Protein AF-G4V6I2-F1 (afdb_monomer)

Radius of gyration: 26.6 Å; Cα contacts (8 Å, |Δi|>4): 440; chains: 1; bounding box: 71×76×93 Å

Secondary structure (DSSP, 8-state):
--HHHHHHHHHHHHHHHHTS--HHHHHHHHHHHHHHHHHHHHHHHTTT--HHHHHTHHHHHHHHHHHH-GGGGTT-HHHHHHHHHHHHHHHHHHHHHHHHHHHHHHHHHHHT-HHHHHHGGGGG---------------SPPP-PPP--S--HHHHHHHHH---TTS-------HHHHHHHT-TT--THHHHHHHHHHHHHHHTT-HHHHHHHHHTTT--HHHHHHHHHHHHHHHHHHHHHH-TTSHHHHHHHHHHHHHHHHTT-GGG--HHHHHHHHTTB-TTS-BB-S---SS--------B--SSSS---B-B-TTSBBHHHHHHHHHHHHHHHHHHHS--SEETTEEGGG--HHHHHHHHHHHTS------------TTHHHHHHHHHHHHHHHHT------S-----------S-SS--SS-HHHHHHHHHHHHHHHHHHHHHHHHHHHHHHHHHSSSSS---

Structure (mmCIF, N/CA/C/O backbone):
data_AF-G4V6I2-F1
#
_entry.id   AF-G4V6I2-F1
#
loop_
_atom_site.group_PDB
_atom_site.id
_atom_site.type_symbol
_atom_site.label_atom_id
_atom_site.label_alt_id
_atom_site.label_comp_id
_atom_site.label_asym_id
_atom_site.label_entity_id
_atom_site.label_seq_id
_atom_site.pdbx_PDB_ins_code
_atom_site.Cartn_x
_atom_site.Cartn_y
_atom_site.Cartn_z
_atom_site.occupancy
_atom_site.B_iso_or_equiv
_atom_site.auth_seq_id
_atom_site.auth_comp_id
_atom_site.auth_asym_id
_atom_site.auth_atom_id
_atom_site.pdbx_PDB_model_num
ATOM 1 N N . MET A 1 1 ? -47.797 -25.023 28.982 1.00 47.28 1 MET A N 1
ATOM 2 C CA . MET A 1 1 ? -46.951 -23.937 28.440 1.00 47.28 1 MET A CA 1
ATOM 3 C C . MET A 1 1 ? -47.296 -23.767 26.975 1.00 47.28 1 MET A C 1
ATOM 5 O O . MET A 1 1 ? -47.239 -24.741 26.237 1.00 47.28 1 MET A O 1
ATOM 9 N N . ASP A 1 2 ? -47.749 -22.578 26.594 1.00 65.19 2 ASP A N 1
ATOM 10 C CA . ASP A 1 2 ? -48.253 -22.281 25.252 1.00 65.19 2 ASP A CA 1
ATOM 11 C C . ASP A 1 2 ? -47.124 -22.344 24.197 1.00 65.19 2 ASP A C 1
ATOM 13 O O . ASP A 1 2 ? -45.999 -21.904 24.453 1.00 65.19 2 ASP A O 1
ATOM 17 N N . LYS A 1 3 ? -47.409 -22.882 23.002 1.00 61.28 3 LYS A N 1
ATOM 18 C CA . LYS A 1 3 ? -46.460 -22.950 21.867 1.00 61.28 3 LYS A CA 1
ATOM 19 C C . LYS A 1 3 ? -45.924 -21.561 21.500 1.00 61.28 3 LYS A C 1
ATOM 21 O O . LYS A 1 3 ? -44.802 -21.443 21.006 1.00 61.28 3 LYS A O 1
ATOM 26 N N . THR A 1 4 ? -46.697 -20.517 21.782 1.00 64.81 4 THR A N 1
ATOM 27 C CA . THR A 1 4 ? -46.312 -19.112 21.609 1.00 64.81 4 THR A CA 1
ATOM 28 C C . THR A 1 4 ? -45.153 -18.713 22.523 1.00 64.81 4 THR A C 1
ATOM 30 O O . THR A 1 4 ? -44.224 -18.042 22.078 1.00 64.81 4 THR A O 1
ATOM 33 N N . VAL A 1 5 ? -45.142 -19.202 23.767 1.00 67.06 5 VAL A N 1
ATOM 34 C CA . VAL A 1 5 ? -44.067 -18.947 24.741 1.00 67.06 5 VAL A CA 1
ATOM 35 C C . VAL A 1 5 ? -42.781 -19.652 24.315 1.00 67.06 5 VAL A C 1
ATOM 37 O O . VAL A 1 5 ? -41.713 -19.055 24.388 1.00 67.06 5 VAL A O 1
ATOM 40 N N . TRP A 1 6 ? -42.866 -20.877 23.783 1.00 59.94 6 TRP A N 1
ATOM 41 C CA . TRP A 1 6 ? -41.685 -21.584 23.267 1.00 59.94 6 TRP A CA 1
ATOM 42 C C . TRP A 1 6 ? -41.092 -20.893 22.036 1.00 59.94 6 TRP A C 1
ATOM 44 O O . TRP A 1 6 ? -39.877 -20.759 21.945 1.00 59.94 6 TRP A O 1
ATOM 54 N N . LYS A 1 7 ? -41.931 -20.379 21.125 1.00 55.59 7 LYS A N 1
ATOM 55 C CA . LYS A 1 7 ? -41.461 -19.558 19.998 1.00 55.59 7 LYS A CA 1
ATOM 56 C C . LYS A 1 7 ? -40.782 -18.277 20.475 1.00 55.59 7 LYS A C 1
ATOM 58 O O . LYS A 1 7 ? -39.698 -17.992 19.989 1.00 55.59 7 LYS A O 1
ATOM 63 N N . LEU A 1 8 ? -41.370 -17.563 21.438 1.00 58.00 8 LEU A N 1
ATOM 64 C CA . LEU A 1 8 ? -40.793 -16.342 22.015 1.00 58.00 8 LEU A CA 1
ATOM 65 C C . LEU A 1 8 ? -39.452 -16.605 22.702 1.00 58.00 8 LEU A C 1
ATOM 67 O O . LEU A 1 8 ? -38.486 -15.902 22.425 1.00 58.00 8 LEU A O 1
ATOM 71 N N . ILE A 1 9 ? -39.367 -17.647 23.533 1.00 59.38 9 ILE A N 1
ATOM 72 C CA . ILE A 1 9 ? -38.132 -18.056 24.214 1.00 59.38 9 ILE A CA 1
ATOM 73 C C . ILE A 1 9 ? -37.081 -18.504 23.196 1.00 59.38 9 ILE A C 1
ATOM 75 O O . ILE A 1 9 ? -35.919 -18.143 23.339 1.00 59.38 9 ILE A O 1
ATOM 79 N N . PHE A 1 10 ? -37.458 -19.240 22.150 1.00 57.34 10 PHE A N 1
ATOM 80 C CA . PHE A 1 10 ? -36.529 -19.671 21.104 1.00 57.34 10 PHE A CA 1
ATOM 81 C C . PHE A 1 10 ? -36.036 -18.487 20.263 1.00 57.34 10 PHE A C 1
ATOM 83 O O . PHE A 1 10 ? -34.846 -18.392 19.979 1.00 57.34 10 PHE A O 1
ATOM 90 N N . THR A 1 11 ? -36.910 -17.530 19.931 1.00 53.38 11 THR A N 1
ATOM 91 C CA . THR A 1 11 ? -36.499 -16.289 19.262 1.00 53.38 11 THR A CA 1
ATOM 92 C C . THR A 1 11 ? -35.626 -15.420 20.157 1.00 53.38 11 THR A C 1
ATOM 94 O O . THR A 1 11 ? -34.621 -14.918 19.672 1.00 53.38 11 THR A O 1
ATOM 97 N N . LEU A 1 12 ? -35.939 -15.287 21.453 1.00 49.88 12 LEU A N 1
ATOM 98 C CA . LEU A 1 12 ? -35.106 -14.523 22.383 1.00 49.88 12 LEU A CA 1
ATOM 99 C C . LEU A 1 12 ? -33.745 -15.189 22.574 1.00 49.88 12 LEU A C 1
ATOM 101 O O . LEU A 1 12 ? -32.749 -14.489 22.508 1.00 49.88 12 LEU A O 1
ATOM 105 N N . ASN A 1 13 ? -33.688 -16.515 22.743 1.00 46.53 13 ASN A N 1
ATOM 106 C CA . ASN A 1 13 ? -32.427 -17.244 22.907 1.00 46.53 13 ASN A CA 1
ATOM 107 C C . ASN A 1 13 ? -31.577 -17.233 21.635 1.00 46.53 13 ASN A C 1
ATOM 109 O O . ASN A 1 13 ? -30.364 -17.118 21.729 1.00 46.53 13 ASN A O 1
ATOM 113 N N . ILE A 1 14 ? -32.177 -17.290 20.442 1.00 50.44 14 ILE A N 1
ATOM 114 C CA . ILE A 1 14 ? -31.421 -17.105 19.195 1.00 50.44 14 ILE A CA 1
ATOM 115 C C . ILE A 1 14 ? -30.937 -15.659 19.062 1.00 50.44 14 ILE A C 1
ATOM 117 O O . ILE A 1 14 ? -29.812 -15.441 18.629 1.00 50.44 14 ILE A O 1
ATOM 121 N N . VAL A 1 15 ? -31.738 -14.664 19.447 1.00 47.25 15 VAL A N 1
ATOM 122 C CA . VAL A 1 15 ? -31.321 -13.254 19.396 1.00 47.25 15 VAL A CA 1
ATOM 123 C C . VAL A 1 15 ? -30.225 -12.958 20.428 1.00 47.25 15 VAL A C 1
ATOM 125 O O . VAL A 1 15 ? -29.277 -12.249 20.102 1.00 47.25 15 VAL A O 1
ATOM 128 N N . THR A 1 16 ? -30.269 -13.548 21.626 1.00 43.69 16 THR A N 1
ATOM 129 C CA . THR A 1 16 ? -29.222 -13.377 22.648 1.00 43.69 16 THR A CA 1
ATOM 130 C C . THR A 1 16 ? -27.967 -14.203 22.363 1.00 43.69 16 THR A C 1
ATOM 132 O O . THR A 1 16 ? -26.875 -13.689 22.589 1.00 43.69 16 THR A O 1
ATOM 135 N N . LEU A 1 17 ? -28.065 -15.411 21.786 1.00 44.81 17 LEU A N 1
ATOM 136 C CA . LEU A 1 17 ? -26.883 -16.150 21.301 1.00 44.81 17 LEU A CA 1
ATOM 137 C C . LEU A 1 17 ? -26.216 -15.474 20.094 1.00 44.81 17 LEU A C 1
ATOM 139 O O . LEU A 1 17 ? -25.018 -15.643 19.888 1.00 44.81 17 LEU A O 1
ATOM 143 N N . VAL A 1 18 ? -26.960 -14.696 19.303 1.00 48.75 18 VAL A N 1
ATOM 144 C CA . VAL A 1 18 ? -26.415 -13.937 18.162 1.00 48.75 18 VAL A CA 1
ATOM 145 C C . VAL A 1 18 ? -25.938 -12.533 18.568 1.00 48.75 18 VAL A C 1
ATOM 147 O O . VAL A 1 18 ? -25.222 -11.889 17.809 1.00 48.75 18 VAL A O 1
ATOM 150 N N . SER A 1 19 ? -26.219 -12.091 19.797 1.00 48.19 19 SER A N 1
ATOM 151 C CA . SER A 1 19 ? -25.620 -10.888 20.396 1.00 48.19 19 SER A CA 1
ATOM 152 C C . SER A 1 19 ? -24.171 -11.107 20.870 1.00 48.19 19 SER A C 1
ATOM 154 O O . SER A 1 19 ? -23.601 -10.239 21.533 1.00 48.19 19 SER A O 1
ATOM 156 N N . GLY A 1 20 ? -23.570 -12.262 20.562 1.00 49.88 20 GLY A N 1
ATOM 157 C CA . GLY A 1 20 ? -22.159 -12.523 20.815 1.00 49.88 20 GLY A CA 1
ATOM 158 C C . GLY A 1 20 ? -21.282 -11.525 20.062 1.00 49.88 20 GLY A C 1
ATOM 159 O O . GLY A 1 20 ? -21.366 -11.413 18.841 1.00 49.88 20 GLY A O 1
ATOM 160 N N . TYR A 1 21 ? -20.452 -10.801 20.813 1.00 54.12 21 TYR A N 1
ATOM 161 C CA . TYR A 1 21 ? -19.396 -9.926 20.312 1.00 54.12 21 TYR A CA 1
ATOM 162 C C . TYR A 1 21 ? -18.629 -10.604 19.165 1.00 54.12 21 TYR A C 1
ATOM 164 O O . TYR A 1 21 ? -18.018 -11.657 19.357 1.00 54.12 21 TYR A O 1
ATOM 172 N N . ASN A 1 22 ? -18.688 -10.018 17.967 1.00 67.62 22 ASN A N 1
ATOM 173 C CA . ASN A 1 22 ? -17.927 -10.484 16.818 1.00 67.62 22 ASN A CA 1
ATOM 174 C C . ASN A 1 22 ? -16.799 -9.475 16.543 1.00 67.62 22 ASN A C 1
ATOM 176 O O . ASN A 1 22 ? -17.080 -8.365 16.091 1.00 67.62 22 ASN A O 1
ATOM 180 N N . PRO A 1 23 ? -15.521 -9.830 16.756 1.00 74.38 23 PRO A N 1
ATOM 181 C CA . PRO A 1 23 ? -14.413 -8.900 16.535 1.00 74.38 23 PRO A CA 1
ATOM 182 C C . PRO A 1 23 ? -14.339 -8.395 15.083 1.00 74.38 23 PRO A C 1
ATOM 184 O O . PRO A 1 23 ? -13.823 -7.310 14.828 1.00 74.38 23 PRO A O 1
ATOM 187 N N . MET A 1 24 ? -14.883 -9.139 14.110 1.00 78.12 24 MET A N 1
ATOM 188 C CA . MET A 1 24 ? -14.964 -8.672 12.723 1.00 78.12 24 MET A CA 1
ATOM 189 C C . MET A 1 24 ? -16.070 -7.636 12.504 1.00 78.12 24 MET A C 1
ATOM 191 O O . MET A 1 24 ? -15.892 -6.755 11.662 1.00 78.12 24 MET A O 1
ATOM 195 N N . SER A 1 25 ? -17.185 -7.693 13.245 1.00 78.19 25 SER A N 1
ATOM 196 C CA . SER A 1 25 ? -18.225 -6.660 13.129 1.00 78.19 25 SER A CA 1
ATOM 197 C C . SER A 1 25 ? -17.735 -5.326 13.684 1.00 78.19 25 SER A C 1
ATOM 199 O O . SER A 1 25 ? -17.934 -4.305 13.037 1.00 78.19 25 SER A O 1
ATOM 201 N N . GLU A 1 26 ? -17.010 -5.335 14.806 1.00 84.19 26 GLU A N 1
ATOM 202 C CA . GLU A 1 26 ? -16.402 -4.122 15.374 1.00 84.19 26 GLU A CA 1
ATOM 203 C C . GLU A 1 26 ? -15.372 -3.496 14.421 1.00 84.19 26 GLU A C 1
ATOM 205 O O . GLU A 1 26 ? -15.360 -2.282 14.207 1.00 84.19 26 GLU A O 1
ATOM 210 N N . LYS A 1 27 ? -14.530 -4.322 13.786 1.00 87.44 27 LYS A N 1
ATOM 211 C CA . LYS A 1 27 ? -13.570 -3.848 12.779 1.00 87.44 27 LYS A CA 1
ATOM 212 C C . LYS A 1 27 ? -14.265 -3.226 11.567 1.00 87.44 27 LYS A C 1
ATOM 214 O O . LYS A 1 27 ? -13.814 -2.191 11.076 1.00 87.44 27 LYS A O 1
ATOM 219 N N . LEU A 1 28 ? -15.363 -3.822 11.096 1.00 90.25 28 LEU A N 1
ATOM 220 C CA . LEU A 1 28 ? -16.166 -3.266 10.005 1.00 90.25 28 LEU A CA 1
ATOM 221 C C . LEU A 1 28 ? -16.841 -1.947 10.415 1.00 90.25 28 LEU A C 1
ATOM 223 O O . LEU A 1 28 ? -16.832 -0.991 9.639 1.00 90.25 28 LEU A O 1
ATOM 227 N N . GLU A 1 29 ? -17.392 -1.870 11.626 1.00 90.44 29 GLU A N 1
ATOM 228 C CA . GLU A 1 29 ? -17.979 -0.645 12.182 1.00 90.44 29 GLU A CA 1
ATOM 229 C C . GLU A 1 29 ? -16.947 0.479 12.292 1.00 90.44 29 GLU A C 1
ATOM 231 O O . GLU A 1 29 ? -17.200 1.589 11.814 1.00 90.44 29 GLU A O 1
ATOM 236 N N . SER A 1 30 ? -15.763 0.178 12.830 1.00 93.75 30 SER A N 1
ATOM 237 C CA . SER A 1 30 ? -14.640 1.117 12.907 1.00 93.75 30 SER A CA 1
ATOM 238 C C . SER A 1 30 ? -14.226 1.604 11.523 1.00 93.75 30 SER A C 1
ATOM 240 O O . SER A 1 30 ? -14.105 2.808 11.309 1.00 93.75 30 SER A O 1
ATOM 242 N N . LEU A 1 31 ? -14.098 0.699 10.547 1.00 95.62 31 LEU A N 1
ATOM 243 C CA . LEU A 1 31 ? -13.769 1.061 9.168 1.00 95.62 31 LEU A CA 1
ATOM 244 C C . LEU A 1 31 ? -14.845 1.963 8.535 1.00 95.62 31 LEU A C 1
ATOM 246 O O . LEU A 1 31 ? -14.521 2.924 7.837 1.00 95.62 31 LEU A O 1
ATOM 250 N N . LEU A 1 32 ? -16.128 1.707 8.801 1.00 96.06 32 LEU A N 1
ATOM 251 C CA . LEU A 1 32 ? -17.242 2.526 8.310 1.00 96.06 32 LEU A CA 1
ATOM 252 C C . LEU A 1 32 ? -17.305 3.911 8.958 1.00 96.06 32 LEU A C 1
ATOM 254 O O . LEU A 1 32 ? -17.691 4.872 8.287 1.00 96.06 32 LEU A O 1
ATOM 258 N N . LEU A 1 33 ? -16.963 4.021 10.242 1.00 96.81 33 LEU A N 1
ATOM 259 C CA . LEU A 1 33 ? -16.827 5.302 10.938 1.00 96.81 33 LEU A CA 1
ATOM 260 C C . LEU A 1 33 ? -15.624 6.082 10.405 1.00 96.81 33 LEU A C 1
ATOM 262 O O . LEU A 1 33 ? -15.746 7.272 10.116 1.00 96.81 33 LEU A O 1
ATOM 266 N N . SER A 1 34 ? -14.491 5.411 10.212 1.00 97.81 34 SER A N 1
ATOM 267 C CA . SER A 1 34 ? -13.290 6.010 9.637 1.00 97.81 34 SER A CA 1
ATOM 268 C C . SER A 1 34 ? -13.508 6.510 8.213 1.00 97.81 34 SER A C 1
ATOM 270 O O . SER A 1 34 ? -13.092 7.625 7.901 1.00 97.81 34 SER A O 1
ATOM 272 N N . LEU A 1 35 ? -14.224 5.755 7.370 1.00 98.38 35 LEU A N 1
ATOM 273 C CA . LEU A 1 35 ? -14.614 6.205 6.031 1.00 98.38 35 LEU A CA 1
ATOM 274 C C . LEU A 1 35 ? -15.462 7.480 6.087 1.00 98.38 35 LEU A C 1
ATOM 276 O O . LEU A 1 35 ? -15.233 8.404 5.312 1.00 98.38 35 LEU A O 1
ATOM 280 N N . ASP A 1 36 ? -16.446 7.542 6.986 1.00 98.12 36 ASP A N 1
ATOM 281 C CA . ASP A 1 36 ? -17.326 8.708 7.078 1.00 98.12 36 ASP A CA 1
ATOM 282 C C . ASP A 1 36 ? -16.566 9.971 7.504 1.00 98.12 36 ASP A C 1
ATOM 284 O O . ASP A 1 36 ? -16.725 11.019 6.874 1.00 98.12 36 ASP A O 1
ATOM 288 N N . LYS A 1 37 ? -15.675 9.850 8.500 1.00 98.12 37 LYS A N 1
ATOM 289 C CA . LYS A 1 37 ? -14.784 10.942 8.921 1.00 98.12 37 LYS A CA 1
ATOM 290 C C . LYS A 1 37 ? -13.853 11.374 7.788 1.00 98.12 37 LYS A C 1
ATOM 292 O O . LYS A 1 37 ? -13.713 12.567 7.541 1.00 98.12 37 LYS A O 1
ATOM 297 N N . LEU A 1 38 ? -13.253 10.420 7.074 1.00 98.50 38 LEU A N 1
ATOM 298 C CA . LEU A 1 38 ? -12.360 10.685 5.943 1.00 98.50 38 LEU A CA 1
ATOM 299 C C . LEU A 1 38 ? -13.073 11.491 4.849 1.00 98.50 38 LEU A C 1
ATOM 301 O O . LEU A 1 38 ? -12.589 12.542 4.433 1.00 98.50 38 LEU A O 1
ATOM 305 N N . VAL A 1 39 ? -14.244 11.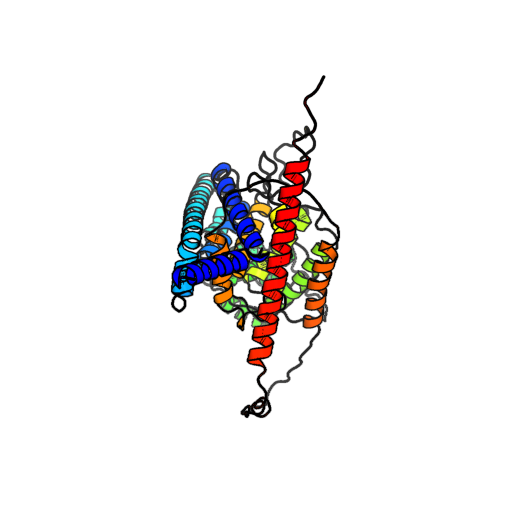026 4.402 1.00 98.56 39 VAL A N 1
ATOM 306 C CA . VAL A 1 39 ? -15.027 11.710 3.360 1.00 98.56 39 VAL A CA 1
ATOM 307 C C . VAL A 1 39 ? -15.480 13.088 3.841 1.00 98.56 39 VAL A C 1
ATOM 309 O O . VAL A 1 39 ? -15.404 14.049 3.078 1.00 98.56 39 VAL A O 1
ATOM 312 N N . TYR A 1 40 ? -15.898 13.209 5.104 1.00 98.00 40 TYR A N 1
ATOM 313 C CA . TYR A 1 40 ? -16.238 14.500 5.698 1.00 98.00 40 TYR A CA 1
ATOM 314 C C . TYR A 1 40 ? -15.050 15.472 5.679 1.00 98.00 40 TYR A C 1
ATOM 316 O O . TYR A 1 40 ? -15.214 16.618 5.261 1.00 98.00 40 TYR A O 1
ATOM 324 N N . TYR A 1 41 ? -13.850 15.017 6.049 1.00 98.00 41 TYR A N 1
ATOM 325 C CA . TYR A 1 41 ? -12.637 15.833 6.007 1.00 98.00 41 TYR A CA 1
ATOM 326 C C . TYR A 1 41 ? -12.348 16.347 4.594 1.00 98.00 41 TYR A C 1
ATOM 328 O O . TYR A 1 41 ? -12.179 17.550 4.384 1.00 98.00 41 TYR A O 1
ATOM 336 N N . TYR A 1 42 ? -12.375 15.451 3.602 1.00 98.12 42 TYR A N 1
ATOM 337 C CA . TYR A 1 42 ? -12.218 15.833 2.202 1.00 98.12 42 TYR A CA 1
ATOM 338 C C . TYR A 1 42 ? -13.238 16.887 1.774 1.00 98.12 42 TYR A C 1
ATOM 340 O O . TYR A 1 42 ? -12.853 17.838 1.105 1.00 98.12 42 TYR A O 1
ATOM 348 N N . GLU A 1 43 ? -14.513 16.764 2.159 1.00 97.62 43 GLU A N 1
ATOM 349 C CA . GLU A 1 43 ? -15.554 17.743 1.814 1.00 97.62 43 GLU A CA 1
ATOM 350 C C . GLU A 1 43 ? -15.276 19.147 2.361 1.00 97.62 43 GLU A C 1
ATOM 352 O O . GLU A 1 43 ? -15.576 20.123 1.665 1.00 97.62 43 GLU A O 1
ATOM 357 N N . GLN A 1 44 ? -14.708 19.251 3.567 1.00 96.19 44 GLN A N 1
ATOM 358 C CA . GLN A 1 44 ? -14.376 20.537 4.189 1.00 96.19 44 GLN A CA 1
ATOM 359 C C . GLN A 1 44 ? -13.092 21.150 3.615 1.00 96.19 44 GLN A C 1
ATOM 361 O O . GLN A 1 44 ? -13.016 22.367 3.458 1.00 96.19 44 GLN A O 1
ATOM 366 N N . HIS A 1 45 ? -12.119 20.315 3.240 1.00 95.75 45 HIS A N 1
ATOM 367 C CA . HIS A 1 45 ? -10.767 20.743 2.865 1.00 95.75 45 HIS A CA 1
ATOM 368 C C . HIS A 1 45 ? -10.434 20.522 1.379 1.00 95.75 45 HIS A C 1
ATOM 370 O O . HIS A 1 45 ? -9.266 20.526 0.999 1.00 95.75 45 HIS A O 1
ATOM 376 N N . VAL A 1 46 ? -11.438 20.354 0.501 1.00 94.75 46 VAL A N 1
ATOM 377 C CA . VAL A 1 46 ? -11.251 20.025 -0.935 1.00 94.75 46 VAL A CA 1
ATOM 378 C C . VAL A 1 46 ? -10.200 20.900 -1.631 1.00 94.75 46 VAL A C 1
ATOM 380 O O . VAL A 1 46 ? -9.464 20.407 -2.480 1.00 94.75 46 VAL A O 1
ATOM 383 N N . SER A 1 47 ? -10.165 22.201 -1.328 1.00 92.50 47 SER A N 1
ATOM 384 C CA . SER A 1 47 ? -9.260 23.164 -1.971 1.00 92.50 47 SER A CA 1
ATOM 385 C C . SER A 1 47 ? -7.822 23.131 -1.453 1.00 92.50 47 SER A C 1
ATOM 387 O O . SER A 1 47 ? -6.968 23.777 -2.053 1.00 92.50 47 SER A O 1
ATOM 389 N N . GLU A 1 48 ? -7.569 22.447 -0.338 1.00 92.38 48 GLU A N 1
ATOM 390 C CA . GLU A 1 48 ? -6.244 22.341 0.286 1.00 92.38 48 GLU A CA 1
ATOM 391 C C . GLU A 1 48 ? -5.454 21.147 -0.261 1.00 92.38 48 GLU A C 1
ATOM 393 O O . GLU A 1 48 ? -4.232 21.206 -0.342 1.00 92.38 48 GLU A O 1
ATOM 398 N N . PHE A 1 49 ? -6.137 20.096 -0.722 1.00 92.75 49 PHE A N 1
ATOM 399 C CA . PHE A 1 49 ? -5.479 18.919 -1.281 1.00 92.75 49 PHE A CA 1
ATOM 400 C C . PHE A 1 49 ? -4.816 19.199 -2.638 1.00 92.75 49 PHE A C 1
ATOM 402 O O . PHE A 1 49 ? -5.424 19.756 -3.559 1.00 92.75 49 PHE A O 1
ATOM 409 N N . ASN A 1 50 ? -3.578 18.722 -2.788 1.00 91.50 50 ASN A N 1
ATOM 410 C CA . ASN A 1 50 ? -2.908 18.606 -4.084 1.00 91.50 50 ASN A CA 1
ATOM 411 C C . ASN A 1 50 ? -3.402 17.366 -4.859 1.00 91.50 50 ASN A C 1
ATOM 413 O O . ASN A 1 50 ? -4.284 16.638 -4.403 1.00 91.50 50 ASN A O 1
ATOM 417 N N . PHE A 1 51 ? -2.855 17.130 -6.055 1.00 93.19 51 PHE A N 1
ATOM 418 C CA . PHE A 1 51 ? -3.230 15.978 -6.880 1.00 93.19 51 PHE A CA 1
ATOM 419 C C . PHE A 1 51 ? -3.063 14.648 -6.134 1.00 93.19 51 PHE A C 1
ATOM 421 O O . PHE A 1 51 ? -4.010 13.860 -6.073 1.00 93.19 51 PHE A O 1
ATOM 428 N N . ASP A 1 52 ? -1.891 14.435 -5.534 1.00 91.25 52 ASP A N 1
ATOM 429 C CA . ASP A 1 52 ? -1.547 13.206 -4.813 1.00 91.25 52 ASP A CA 1
ATOM 430 C C . ASP A 1 52 ? -2.517 12.966 -3.656 1.00 91.25 52 ASP A C 1
ATOM 432 O O . ASP A 1 52 ? -2.988 11.850 -3.453 1.00 91.25 52 ASP A O 1
ATOM 436 N N . GLY A 1 53 ? -2.920 14.044 -2.981 1.00 94.44 53 GLY A N 1
ATOM 437 C CA . GLY A 1 53 ? -3.925 14.059 -1.930 1.00 94.44 53 GLY A CA 1
ATOM 438 C C . GLY A 1 53 ? -5.329 13.624 -2.360 1.00 94.44 53 GLY A C 1
ATOM 439 O O . GLY A 1 53 ? -6.120 13.194 -1.524 1.00 94.44 53 GLY A O 1
ATOM 440 N N . ILE A 1 54 ? -5.651 13.704 -3.653 1.00 96.56 54 ILE A N 1
ATOM 441 C CA . ILE A 1 54 ? -6.950 13.305 -4.218 1.00 96.56 54 ILE A CA 1
ATOM 442 C C . ILE A 1 54 ? -6.901 11.912 -4.850 1.00 96.56 54 ILE A C 1
ATOM 444 O O . ILE A 1 54 ? -7.929 11.234 -4.897 1.00 96.56 54 ILE A O 1
ATOM 448 N N . PHE A 1 55 ? -5.740 11.476 -5.342 1.00 95.94 55 PHE A N 1
ATOM 449 C CA . PHE A 1 55 ? -5.608 10.258 -6.143 1.00 95.94 55 PHE A CA 1
ATOM 450 C C . PHE A 1 55 ? -6.174 9.002 -5.461 1.00 95.94 55 PHE A C 1
ATOM 452 O O . PHE A 1 55 ? -6.899 8.249 -6.102 1.00 95.94 55 PHE A O 1
ATOM 459 N N . GLY A 1 56 ? -5.954 8.812 -4.161 1.00 97.31 56 GLY A N 1
ATOM 460 C CA . GLY A 1 56 ? -6.424 7.662 -3.386 1.00 97.31 56 GLY A CA 1
ATOM 461 C C . GLY A 1 56 ? -7.945 7.555 -3.237 1.00 97.31 56 GLY A C 1
ATOM 462 O O . GLY A 1 56 ? -8.472 6.475 -2.959 1.00 97.31 56 GLY A O 1
ATOM 463 N N . LEU A 1 57 ? -8.690 8.628 -3.530 1.00 98.50 57 LEU A N 1
ATOM 464 C CA . LEU A 1 57 ? -10.148 8.557 -3.653 1.00 98.50 57 LEU A CA 1
ATOM 465 C C . LEU A 1 57 ? -10.597 7.743 -4.875 1.00 98.50 57 LEU A C 1
ATOM 467 O O . LEU A 1 57 ? -11.713 7.222 -4.871 1.00 98.50 57 LEU A O 1
ATOM 471 N N . ILE A 1 58 ? -9.757 7.612 -5.907 1.00 98.31 58 ILE A N 1
ATOM 472 C CA . ILE A 1 58 ? -10.045 6.830 -7.117 1.00 98.31 58 ILE A CA 1
ATOM 473 C C . ILE A 1 58 ? -10.106 5.319 -6.816 1.00 98.31 58 ILE A C 1
ATOM 475 O O . ILE A 1 58 ? -11.165 4.728 -7.057 1.00 98.31 58 ILE A O 1
ATOM 479 N N . PRO A 1 59 ? -9.068 4.676 -6.239 1.00 98.19 59 PRO A N 1
ATOM 480 C CA . PRO A 1 59 ? -9.148 3.278 -5.820 1.00 98.19 59 PRO A CA 1
ATOM 481 C C . PRO A 1 59 ? -10.164 3.049 -4.697 1.00 98.19 59 PRO A C 1
ATOM 483 O O . PRO A 1 59 ? -10.865 2.038 -4.734 1.00 98.19 59 PRO A O 1
ATOM 486 N N . LEU A 1 60 ? -10.325 3.980 -3.743 1.00 98.56 60 LEU A N 1
ATOM 487 C CA . LEU A 1 60 ? -11.380 3.877 -2.724 1.00 98.56 60 LEU A CA 1
ATOM 488 C C . LEU A 1 60 ? -12.765 3.798 -3.371 1.00 98.56 60 LEU A C 1
ATOM 490 O O . LEU A 1 60 ? -13.548 2.897 -3.070 1.00 98.56 60 LEU A O 1
ATOM 494 N N . LYS A 1 61 ? -13.067 4.719 -4.290 1.00 98.44 61 LYS A N 1
ATOM 495 C CA . LYS A 1 61 ? -14.328 4.720 -5.030 1.00 98.44 61 LYS A CA 1
ATOM 496 C C . LYS A 1 61 ? -14.518 3.407 -5.789 1.00 98.44 61 LYS A C 1
ATOM 498 O O . LYS A 1 61 ? -15.575 2.801 -5.642 1.00 98.44 61 LYS A O 1
ATOM 503 N N . GLY A 1 62 ? -13.519 2.955 -6.551 1.00 97.56 62 GLY A N 1
ATOM 504 C CA . GLY A 1 62 ? -13.610 1.696 -7.300 1.00 97.56 62 GLY A CA 1
ATOM 505 C C . GLY A 1 62 ? -13.842 0.486 -6.393 1.00 97.56 62 GLY A C 1
ATOM 506 O O . GLY A 1 62 ? -14.627 -0.402 -6.721 1.00 97.56 62 GLY A O 1
ATOM 507 N N . ALA A 1 63 ? -13.234 0.475 -5.204 1.00 96.81 63 ALA A N 1
ATOM 508 C CA . ALA A 1 63 ? -13.443 -0.574 -4.216 1.00 96.81 63 ALA A CA 1
ATOM 509 C C . ALA A 1 63 ? -14.889 -0.584 -3.715 1.00 96.81 63 ALA A C 1
ATOM 511 O O . ALA A 1 63 ? -15.534 -1.634 -3.732 1.00 96.81 63 ALA A O 1
ATOM 512 N N . LEU A 1 64 ? -15.418 0.583 -3.339 1.00 97.25 64 LEU A N 1
ATOM 513 C CA . LEU A 1 64 ? -16.806 0.730 -2.904 1.00 97.25 64 LEU A CA 1
ATOM 514 C C . LEU A 1 64 ? -17.803 0.375 -4.018 1.00 97.25 64 LEU A C 1
ATOM 516 O O . LEU A 1 64 ? -18.799 -0.299 -3.758 1.00 97.25 64 LEU A O 1
ATOM 520 N N . GLU A 1 65 ? -17.535 0.785 -5.259 1.00 96.44 65 GLU A N 1
ATOM 521 C CA . GLU A 1 65 ? -18.338 0.409 -6.429 1.00 96.44 65 GLU A CA 1
ATOM 522 C C . GLU A 1 65 ? -18.331 -1.113 -6.624 1.00 96.44 65 GLU A C 1
ATOM 524 O O . GLU A 1 65 ? -19.398 -1.700 -6.769 1.00 96.44 65 GLU A O 1
ATOM 529 N N . SER A 1 66 ? -17.172 -1.774 -6.501 1.00 93.19 66 SER A N 1
ATOM 530 C CA . SER A 1 66 ? -17.069 -3.233 -6.665 1.00 93.19 66 SER A CA 1
ATOM 531 C C . SER A 1 66 ? -17.872 -4.035 -5.633 1.00 93.19 66 SER A C 1
ATOM 533 O O . SER A 1 66 ? -18.430 -5.075 -5.967 1.00 93.19 66 SER A O 1
ATOM 535 N N . ILE A 1 67 ? -17.975 -3.557 -4.386 1.00 91.50 67 ILE A N 1
ATOM 536 C CA . ILE A 1 67 ? -18.713 -4.258 -3.317 1.00 91.50 67 ILE A CA 1
ATOM 537 C C . ILE A 1 67 ? -20.205 -3.903 -3.273 1.00 91.50 67 ILE A C 1
ATOM 539 O O . ILE A 1 67 ? -20.981 -4.590 -2.603 1.00 91.50 67 ILE A O 1
ATOM 543 N N . THR A 1 68 ? -20.603 -2.819 -3.947 1.00 93.31 68 THR A N 1
ATOM 544 C CA . THR A 1 68 ? -22.000 -2.359 -4.044 1.00 93.31 68 THR A CA 1
ATOM 545 C C . THR A 1 68 ? -22.646 -2.664 -5.394 1.00 93.31 68 THR A C 1
ATOM 547 O O . THR A 1 68 ? -23.810 -2.303 -5.594 1.00 93.31 68 THR A O 1
ATOM 550 N N . ASP A 1 69 ? -21.914 -3.325 -6.292 1.00 91.06 69 ASP A N 1
ATOM 551 C CA . ASP A 1 69 ? -22.436 -3.866 -7.538 1.00 91.06 69 ASP A CA 1
ATOM 552 C C . ASP A 1 69 ? -23.461 -4.966 -7.233 1.00 91.06 69 ASP A C 1
ATOM 554 O O . ASP A 1 69 ? -23.186 -5.923 -6.504 1.00 91.06 69 ASP A O 1
ATOM 558 N N . ASP A 1 70 ? -24.667 -4.818 -7.775 1.00 87.06 70 ASP A N 1
ATOM 559 C CA . ASP A 1 70 ? -25.763 -5.746 -7.520 1.00 87.06 70 ASP A CA 1
ATOM 560 C C . ASP A 1 70 ? -25.462 -7.149 -8.096 1.00 87.06 70 ASP A C 1
ATOM 562 O O . ASP A 1 70 ? -25.953 -8.139 -7.544 1.00 87.06 70 ASP A O 1
ATOM 566 N N . SER A 1 71 ? -24.621 -7.247 -9.139 1.00 87.62 71 SER A N 1
ATOM 567 C CA . SER A 1 71 ? -24.196 -8.520 -9.751 1.00 87.62 71 SER A CA 1
ATOM 568 C C . SER A 1 71 ? -23.388 -9.401 -8.794 1.00 87.62 71 SER A C 1
ATOM 570 O O . SER A 1 71 ? -23.485 -10.626 -8.850 1.00 87.62 71 SER A O 1
ATOM 572 N N . LEU A 1 72 ? -22.679 -8.803 -7.826 1.00 84.31 72 LEU A N 1
ATOM 573 C CA . LEU A 1 72 ? -21.938 -9.539 -6.793 1.00 84.31 72 LEU A CA 1
ATOM 574 C C . LEU A 1 72 ? -22.860 -10.421 -5.925 1.00 84.31 72 LEU A C 1
ATOM 576 O O . LEU A 1 72 ? -22.403 -11.378 -5.293 1.00 84.31 72 LEU A O 1
ATOM 580 N N . TYR A 1 73 ? -24.160 -10.114 -5.892 1.00 84.88 73 TYR A N 1
ATOM 581 C CA . TYR A 1 73 ? -25.151 -10.774 -5.041 1.00 84.88 73 TYR A CA 1
ATOM 582 C C . TYR A 1 73 ? -26.285 -11.440 -5.824 1.00 84.88 73 TYR A C 1
ATOM 584 O O . TYR A 1 73 ? -27.275 -11.830 -5.205 1.00 84.88 73 TYR A O 1
ATOM 592 N N . GLU A 1 74 ? -26.153 -11.603 -7.145 1.00 81.50 74 GLU A N 1
ATOM 593 C CA . GLU A 1 74 ? -27.196 -12.176 -8.015 1.00 81.50 74 GLU A CA 1
ATOM 594 C C . GLU A 1 74 ? -27.679 -13.552 -7.522 1.00 81.50 74 GLU A C 1
ATOM 596 O O . GLU A 1 74 ? -28.875 -13.826 -7.483 1.00 81.50 74 GLU A O 1
ATOM 601 N N . ASN A 1 75 ? -26.759 -14.377 -7.012 1.00 78.56 75 ASN A N 1
ATOM 602 C CA . ASN A 1 75 ? -27.064 -15.706 -6.470 1.00 78.56 75 ASN A CA 1
ATOM 603 C C . ASN A 1 75 ? -27.402 -15.713 -4.963 1.00 78.56 75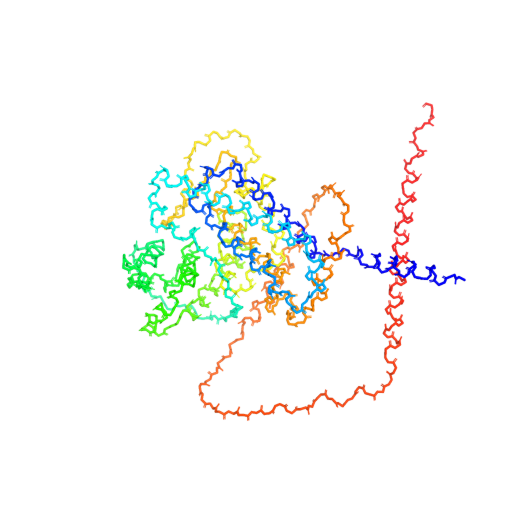 ASN A C 1
ATOM 605 O O . ASN A 1 75 ? -27.590 -16.777 -4.370 1.00 78.56 75 ASN A O 1
ATOM 609 N N . TYR A 1 76 ? -27.468 -14.544 -4.311 1.00 79.81 76 TYR A N 1
ATOM 610 C CA . TYR A 1 76 ? -27.484 -14.410 -2.848 1.00 79.81 76 TYR A CA 1
ATOM 611 C C . TYR A 1 76 ? -28.502 -13.386 -2.342 1.00 79.81 76 TYR A C 1
ATOM 613 O O . TYR A 1 76 ? -28.200 -12.555 -1.482 1.00 79.81 76 TYR A O 1
ATOM 621 N N . GLU A 1 77 ? -29.743 -13.491 -2.816 1.00 81.69 77 GLU A N 1
ATOM 622 C CA . GLU A 1 77 ? -30.802 -12.506 -2.556 1.00 81.69 77 GLU A CA 1
ATOM 623 C C . GLU A 1 77 ? -31.038 -12.224 -1.061 1.00 81.69 77 GLU A C 1
ATOM 625 O O . GLU A 1 77 ? -31.181 -11.074 -0.655 1.00 81.69 77 GLU A O 1
ATOM 630 N N . ARG A 1 78 ? -30.989 -13.244 -0.188 1.00 80.00 78 ARG A N 1
ATOM 631 C CA . ARG A 1 78 ? -31.138 -13.026 1.269 1.00 80.00 78 ARG A CA 1
ATOM 632 C C . ARG A 1 78 ? -30.044 -12.121 1.833 1.00 80.00 78 ARG A C 1
ATOM 634 O O . ARG A 1 78 ? -30.308 -11.325 2.727 1.00 80.00 78 ARG A O 1
ATOM 641 N N . VAL A 1 79 ? -28.823 -12.257 1.326 1.00 76.19 79 VAL A N 1
ATOM 642 C CA . VAL A 1 79 ? -27.662 -11.482 1.781 1.00 76.19 79 VAL A CA 1
ATOM 643 C C . VAL A 1 79 ? -27.691 -10.093 1.196 1.00 76.19 79 VAL A C 1
ATOM 645 O O . VAL A 1 79 ? -27.438 -9.143 1.928 1.00 76.19 79 VAL A O 1
ATOM 648 N N . LYS A 1 80 ? -28.098 -9.971 -0.070 1.00 81.81 80 LYS A N 1
ATOM 649 C CA . LYS A 1 80 ? -28.402 -8.685 -0.691 1.00 81.81 80 LYS A CA 1
ATOM 650 C C . LYS A 1 80 ? -29.390 -7.900 0.167 1.00 81.81 80 LYS A C 1
ATOM 652 O O . LYS A 1 80 ? -29.048 -6.809 0.608 1.00 81.81 80 LYS A O 1
ATOM 657 N N . ILE A 1 81 ? -30.555 -8.484 0.478 1.00 84.06 81 ILE A N 1
ATOM 658 C CA . ILE A 1 81 ? -31.603 -7.865 1.310 1.00 84.06 81 ILE A CA 1
ATOM 659 C C . ILE A 1 81 ? -31.046 -7.437 2.668 1.00 84.06 81 ILE A C 1
ATOM 661 O O . ILE A 1 81 ? -31.276 -6.308 3.100 1.00 84.06 81 ILE A O 1
ATOM 665 N N . ALA A 1 82 ? -30.293 -8.319 3.323 1.00 80.31 82 ALA A N 1
ATOM 666 C CA . ALA A 1 82 ? -29.716 -8.043 4.629 1.00 80.31 82 ALA A CA 1
ATOM 667 C C . ALA A 1 82 ? -28.697 -6.878 4.562 1.00 80.31 82 ALA A C 1
ATOM 669 O O . ALA A 1 82 ? -28.690 -6.006 5.429 1.00 80.31 82 ALA A O 1
ATOM 670 N N . LEU A 1 83 ? -27.881 -6.811 3.506 1.00 84.88 83 LEU A N 1
ATOM 671 C CA . LEU A 1 83 ? -26.867 -5.773 3.298 1.00 84.88 83 LEU A CA 1
ATOM 672 C C . LEU A 1 83 ? -27.414 -4.455 2.739 1.00 84.88 83 LEU A C 1
ATOM 674 O O . LEU A 1 83 ? -26.677 -3.469 2.731 1.00 84.88 83 LEU A O 1
ATOM 678 N N . LEU A 1 84 ? -28.677 -4.386 2.301 1.00 87.00 84 LEU A N 1
ATOM 679 C CA . LEU A 1 84 ? -29.251 -3.185 1.676 1.00 87.00 84 LEU A CA 1
ATOM 680 C C . LEU A 1 84 ? -29.008 -1.885 2.466 1.00 87.00 84 LEU A C 1
ATOM 682 O O . LEU A 1 84 ? -28.635 -0.893 1.835 1.00 87.00 84 LEU A O 1
ATOM 686 N N . PRO A 1 85 ? -29.188 -1.822 3.804 1.00 90.19 85 PRO A N 1
ATOM 687 C CA . PRO A 1 85 ? -28.925 -0.592 4.553 1.00 90.19 85 PRO A CA 1
ATOM 688 C C . PRO A 1 85 ? -27.462 -0.146 4.444 1.00 90.19 85 PRO A C 1
ATOM 690 O O . PRO A 1 85 ? -27.182 1.035 4.231 1.00 90.19 85 PRO A O 1
ATOM 693 N N . LEU A 1 86 ? -26.535 -1.102 4.521 1.00 90.19 86 LEU A N 1
ATOM 694 C CA . LEU A 1 86 ? -25.107 -0.842 4.406 1.00 90.19 86 LEU A CA 1
ATOM 695 C C . LEU A 1 86 ? -24.723 -0.437 2.980 1.00 90.19 86 LEU A C 1
ATOM 697 O O . LEU A 1 86 ? -24.038 0.566 2.793 1.00 90.19 86 LEU A O 1
ATOM 701 N N . MET A 1 87 ? -25.233 -1.142 1.968 1.00 90.75 87 MET A N 1
ATOM 702 C CA . MET A 1 87 ? -25.035 -0.792 0.559 1.00 90.75 87 MET A CA 1
ATOM 703 C C . MET A 1 87 ? -25.528 0.619 0.252 1.00 90.75 87 MET A C 1
ATOM 705 O O . MET A 1 87 ? -24.846 1.357 -0.450 1.00 90.75 87 MET A O 1
ATOM 709 N N . ARG A 1 88 ? -26.680 1.032 0.798 1.00 94.19 88 ARG A N 1
ATOM 710 C CA . ARG A 1 88 ? -27.176 2.411 0.656 1.00 94.19 88 ARG A CA 1
ATOM 711 C C . ARG A 1 88 ? -26.209 3.414 1.278 1.00 94.19 88 ARG A C 1
ATOM 713 O O . ARG A 1 88 ? -25.889 4.405 0.629 1.00 94.19 88 ARG A O 1
ATOM 720 N N . LYS A 1 89 ? -25.701 3.145 2.488 1.00 94.88 89 LYS A N 1
ATOM 721 C CA . LYS A 1 89 ? -24.695 4.002 3.141 1.00 94.88 89 LYS A CA 1
ATOM 722 C C . LYS A 1 89 ? -23.432 4.128 2.283 1.00 94.88 89 LYS A C 1
ATOM 724 O O . LYS A 1 89 ? -22.959 5.239 2.066 1.00 94.88 89 LYS A O 1
ATOM 729 N N . LEU A 1 90 ? -22.924 3.020 1.749 1.00 96.25 90 LEU A N 1
ATOM 730 C CA . LEU A 1 90 ? -21.741 3.009 0.885 1.00 96.25 90 LEU A CA 1
ATOM 731 C C . LEU A 1 90 ? -21.990 3.709 -0.460 1.00 96.25 90 LEU A C 1
ATOM 733 O O . LEU A 1 90 ? -21.162 4.515 -0.876 1.00 96.25 90 LEU A O 1
ATOM 737 N N . LYS A 1 91 ? -23.155 3.508 -1.094 1.00 97.25 91 LYS A N 1
ATOM 738 C CA . LYS A 1 91 ? -23.573 4.249 -2.301 1.00 97.25 91 LYS A CA 1
ATOM 739 C C . LYS A 1 91 ? -23.644 5.762 -2.034 1.00 97.25 91 LYS A C 1
ATOM 741 O O . LYS A 1 91 ? -23.213 6.546 -2.878 1.00 97.25 91 LYS A O 1
ATOM 746 N N . THR A 1 92 ? -24.074 6.192 -0.844 1.00 98.00 92 THR A N 1
ATOM 747 C CA . THR A 1 92 ? -23.988 7.604 -0.425 1.00 98.00 92 THR A CA 1
ATOM 748 C C . THR A 1 92 ? -22.544 8.098 -0.327 1.00 98.00 92 THR A C 1
ATOM 750 O O . THR A 1 92 ? -22.252 9.185 -0.828 1.00 98.00 92 THR A O 1
ATOM 753 N N . GLN A 1 93 ? -21.623 7.311 0.241 1.00 98.25 93 GLN A N 1
ATOM 754 C CA . GLN A 1 93 ? -20.200 7.681 0.276 1.00 98.25 93 GLN A CA 1
ATOM 755 C C . GLN A 1 93 ? -19.610 7.799 -1.139 1.00 98.25 93 GLN A C 1
ATOM 757 O O . GLN A 1 93 ? -18.935 8.783 -1.433 1.00 98.25 93 GLN A O 1
ATOM 762 N N . ILE A 1 94 ? -19.943 6.881 -2.055 1.00 98.50 94 ILE A N 1
ATOM 763 C CA . ILE A 1 94 ? -19.537 6.955 -3.472 1.00 98.50 94 ILE A CA 1
ATOM 764 C C . ILE A 1 94 ? -20.006 8.273 -4.113 1.00 98.50 94 ILE A C 1
ATOM 766 O O . ILE A 1 94 ? -19.243 8.930 -4.826 1.00 98.50 94 ILE A O 1
ATOM 770 N N . MET A 1 95 ? -21.249 8.701 -3.862 1.00 98.44 95 MET A N 1
ATOM 771 C CA . MET A 1 95 ? -21.762 9.977 -4.382 1.00 98.44 95 MET A CA 1
ATOM 772 C C . MET A 1 95 ? -20.984 11.183 -3.837 1.00 98.44 95 MET A C 1
ATOM 774 O O . MET A 1 95 ? -20.615 12.065 -4.617 1.00 98.44 95 MET A O 1
ATOM 778 N N . ARG A 1 96 ? -20.690 11.207 -2.532 1.00 98.50 96 ARG A N 1
ATOM 779 C CA . ARG A 1 96 ? -19.897 12.268 -1.882 1.00 98.50 96 ARG A CA 1
ATOM 780 C C . ARG A 1 96 ? -18.474 12.333 -2.441 1.00 98.50 96 ARG A C 1
ATOM 782 O O . ARG A 1 96 ? -18.031 13.399 -2.869 1.00 98.50 96 ARG A O 1
ATOM 789 N N . ILE A 1 97 ? -17.806 11.184 -2.563 1.00 98.62 97 ILE A N 1
ATOM 790 C CA . ILE A 1 97 ? -16.466 11.061 -3.159 1.00 98.62 97 ILE A CA 1
ATOM 791 C C . ILE A 1 97 ? -16.451 11.595 -4.600 1.00 98.62 97 ILE A C 1
ATOM 793 O O . ILE A 1 97 ? -15.574 12.375 -4.970 1.00 98.62 97 ILE A O 1
ATOM 797 N N . ASN A 1 98 ? -17.461 11.264 -5.412 1.00 98.19 98 ASN A N 1
ATOM 798 C CA . ASN A 1 98 ? -17.582 11.804 -6.770 1.00 98.19 98 ASN A CA 1
ATOM 799 C C . ASN A 1 98 ? -17.708 13.340 -6.794 1.00 98.19 98 ASN A C 1
ATOM 801 O O . ASN A 1 98 ? -17.177 13.985 -7.701 1.00 98.19 98 ASN A O 1
ATOM 805 N N . VAL A 1 99 ? -18.407 13.944 -5.825 1.00 98.31 99 VAL A N 1
ATOM 806 C CA . VAL A 1 99 ? -18.502 15.409 -5.702 1.00 98.31 99 VAL A CA 1
ATOM 807 C C . VAL A 1 99 ? -17.145 16.017 -5.346 1.00 98.31 99 VAL A C 1
ATOM 809 O O . VAL A 1 99 ? -16.769 17.014 -5.969 1.00 98.31 99 VAL A O 1
ATOM 812 N N . ILE A 1 100 ? -16.405 15.415 -4.409 1.00 98.50 100 ILE A N 1
ATOM 813 C CA . ILE A 1 100 ? -15.045 15.838 -4.033 1.00 98.50 100 ILE A CA 1
ATOM 814 C C . ILE A 1 100 ? -14.132 15.829 -5.264 1.00 98.50 100 ILE A C 1
ATOM 816 O O . ILE A 1 100 ? -13.635 16.886 -5.647 1.00 98.50 100 ILE A O 1
ATOM 820 N N . ILE A 1 101 ? -14.005 14.689 -5.957 1.00 98.25 101 ILE A N 1
ATOM 821 C CA . ILE A 1 101 ? -13.132 14.542 -7.137 1.00 98.25 101 ILE A CA 1
ATOM 822 C C . ILE A 1 101 ? -13.471 15.592 -8.206 1.00 98.25 101 ILE A C 1
ATOM 824 O O . ILE A 1 101 ? -12.586 16.267 -8.735 1.00 98.25 101 ILE A O 1
ATOM 828 N N . ARG A 1 102 ? -14.764 15.794 -8.508 1.00 97.81 102 ARG A N 1
ATOM 829 C CA . ARG A 1 102 ? -15.205 16.806 -9.487 1.00 97.81 102 ARG A CA 1
ATOM 830 C C . ARG A 1 102 ? -14.828 18.226 -9.071 1.00 97.81 102 ARG A C 1
ATOM 832 O O . ARG A 1 102 ? -14.483 19.030 -9.938 1.00 97.81 102 ARG A O 1
ATOM 839 N N . LYS A 1 103 ? -14.931 18.564 -7.782 1.00 97.94 103 LYS A N 1
ATOM 840 C CA . LYS A 1 103 ? -14.519 19.876 -7.265 1.00 97.94 103 LYS A CA 1
ATOM 841 C C . LYS A 1 103 ? -12.997 20.039 -7.349 1.00 97.94 103 LYS A C 1
ATOM 843 O O . LYS A 1 103 ? -12.557 21.053 -7.885 1.00 97.94 103 LYS A O 1
ATOM 848 N N . SER A 1 104 ? -12.213 19.042 -6.940 1.00 97.12 104 SER A N 1
ATOM 849 C CA . SER A 1 104 ? -10.744 19.064 -7.037 1.00 97.12 104 SER A CA 1
ATOM 850 C C . SER A 1 104 ? -10.263 19.249 -8.475 1.00 97.12 104 SER A C 1
ATOM 852 O O . SER A 1 104 ? -9.472 20.144 -8.754 1.00 97.12 104 SER A O 1
ATOM 854 N N . VAL A 1 105 ? -10.839 18.511 -9.431 1.00 96.88 105 VAL A N 1
ATOM 855 C CA . VAL A 1 105 ? -10.543 18.679 -10.865 1.00 96.88 105 VAL A CA 1
ATOM 856 C C . VAL A 1 105 ? -10.810 20.112 -11.342 1.00 96.88 105 VAL A C 1
ATOM 858 O O . VAL A 1 105 ? -10.029 20.661 -12.121 1.00 96.88 105 VAL A O 1
ATOM 861 N N . LYS A 1 106 ? -11.894 20.755 -10.882 1.00 96.75 106 LYS A N 1
ATOM 862 C CA . LYS A 1 106 ? -12.165 22.166 -11.210 1.00 96.75 106 LYS A CA 1
ATOM 863 C C . LYS A 1 106 ? -11.101 23.097 -10.626 1.00 96.75 106 LYS A C 1
ATOM 865 O O . LYS A 1 106 ? -10.693 24.027 -11.322 1.00 96.75 106 LYS A O 1
ATOM 870 N N . PHE A 1 107 ? -10.647 22.853 -9.395 1.00 95.62 107 PHE A N 1
ATOM 871 C CA . PHE A 1 107 ? -9.570 23.628 -8.777 1.00 95.62 107 PHE A CA 1
ATOM 872 C C . PHE A 1 107 ? -8.255 23.486 -9.548 1.00 95.62 107 PHE A C 1
ATOM 874 O O . PHE A 1 107 ? -7.689 24.507 -9.936 1.00 95.62 107 PHE A O 1
ATOM 881 N N . PHE A 1 108 ? -7.832 22.262 -9.878 1.00 94.62 108 PHE A N 1
ATOM 882 C CA . PHE A 1 108 ? -6.598 22.022 -10.637 1.00 94.62 108 PHE A CA 1
ATOM 883 C C . PHE A 1 108 ? -6.628 22.671 -12.026 1.00 94.62 108 PHE A C 1
ATOM 885 O O . PHE A 1 108 ? -5.677 23.345 -12.422 1.00 94.62 108 PHE A O 1
ATOM 892 N N . LYS A 1 109 ? -7.757 22.565 -12.744 1.00 94.69 109 LYS A N 1
ATOM 893 C CA . LYS A 1 109 ? -7.947 23.247 -14.037 1.00 94.69 109 LYS A CA 1
ATOM 894 C C . LYS A 1 109 ? -7.864 24.767 -13.907 1.00 94.69 109 LYS A C 1
ATOM 896 O O . LYS A 1 109 ? -7.196 25.411 -14.713 1.00 94.69 109 LYS A O 1
ATOM 901 N N . LYS A 1 110 ? -8.523 25.350 -12.898 1.00 94.56 110 LYS A N 1
ATOM 902 C CA . LYS A 1 110 ? -8.503 26.802 -12.651 1.00 94.56 110 LYS A CA 1
ATOM 903 C C . LYS A 1 110 ? -7.098 27.295 -12.289 1.00 94.56 110 LYS A C 1
ATOM 905 O O . LYS A 1 110 ? -6.709 28.368 -12.739 1.00 94.56 110 LYS A O 1
ATOM 910 N N . ALA A 1 111 ? -6.351 26.510 -11.516 1.00 92.50 111 ALA A N 1
ATOM 911 C CA . ALA A 1 111 ? -4.978 26.809 -11.120 1.00 92.50 111 ALA A CA 1
ATOM 912 C C . ALA A 1 111 ? -3.948 26.594 -12.245 1.00 92.50 111 ALA A C 1
ATOM 914 O O . ALA A 1 111 ? -2.802 27.001 -12.083 1.00 92.50 111 ALA A O 1
ATOM 915 N N . ARG A 1 112 ? -4.344 25.987 -13.379 1.00 91.94 112 ARG A N 1
ATOM 916 C CA . ARG A 1 112 ? -3.435 25.533 -14.450 1.00 91.94 112 ARG A CA 1
ATOM 917 C C . ARG A 1 112 ? -2.309 24.657 -13.899 1.00 91.94 112 ARG A C 1
ATOM 919 O O . ARG A 1 112 ? -1.143 24.832 -14.247 1.00 91.94 112 ARG A O 1
ATOM 926 N N . ASP A 1 113 ? -2.677 23.737 -13.015 1.00 88.88 113 ASP A N 1
ATOM 927 C CA . ASP A 1 113 ? -1.727 22.846 -12.363 1.00 88.88 113 ASP A CA 1
ATOM 928 C C . ASP A 1 113 ? -0.994 21.986 -13.414 1.00 88.88 113 ASP A C 1
ATOM 930 O O . ASP A 1 113 ? -1.607 21.262 -14.213 1.00 88.88 113 ASP A O 1
ATOM 934 N N . SER A 1 114 ? 0.334 22.119 -13.461 1.00 89.56 114 SER A N 1
ATOM 935 C CA . SER A 1 114 ? 1.173 21.457 -14.462 1.00 89.56 114 SER A CA 1
ATOM 936 C C . SER A 1 114 ? 1.241 19.947 -14.250 1.00 89.56 114 SER A C 1
ATOM 938 O O . SER A 1 114 ? 1.337 19.204 -15.227 1.00 89.56 114 SER A O 1
ATOM 940 N N . TYR A 1 115 ? 1.137 19.489 -13.002 1.00 89.12 115 TYR A N 1
ATOM 941 C CA . TYR A 1 115 ? 1.126 18.074 -12.660 1.00 89.12 115 TYR A CA 1
ATOM 942 C C . TYR A 1 115 ? -0.200 17.438 -13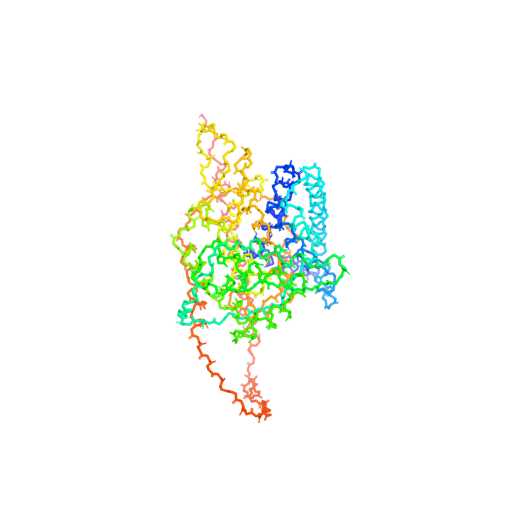.084 1.00 89.12 115 TYR A C 1
ATOM 944 O O . TYR A 1 115 ? -0.205 16.456 -13.826 1.00 89.12 115 TYR A O 1
ATOM 952 N N . TYR A 1 116 ? -1.333 18.077 -12.767 1.00 91.19 116 TYR A N 1
ATOM 953 C CA . TYR A 1 116 ? -2.654 17.660 -13.251 1.00 91.19 116 TYR A CA 1
ATOM 954 C C . TYR A 1 116 ? -2.740 17.637 -14.783 1.00 91.19 116 TYR A C 1
ATOM 956 O O . TYR A 1 116 ? -3.419 16.784 -15.346 1.00 91.19 116 TYR A O 1
ATOM 964 N N . THR A 1 117 ? -2.049 18.538 -15.485 1.00 89.12 117 THR A N 1
ATOM 965 C CA . THR A 1 117 ? -2.052 18.542 -16.959 1.00 89.12 117 THR A CA 1
ATOM 966 C C . THR A 1 117 ? -1.457 17.256 -17.543 1.00 89.12 117 THR A C 1
ATOM 968 O O . THR A 1 117 ? -1.935 16.784 -18.571 1.00 89.12 117 THR A O 1
ATOM 971 N N . LYS A 1 118 ? -0.457 16.666 -16.877 1.00 89.81 118 LYS A N 1
ATOM 972 C CA . LYS A 1 118 ? 0.204 15.426 -17.314 1.00 89.81 118 LYS A CA 1
ATOM 973 C C . LYS A 1 118 ? -0.460 14.167 -16.740 1.00 89.81 118 LYS A C 1
ATOM 975 O O . LYS A 1 118 ? -0.622 13.180 -17.446 1.00 89.81 118 LYS A O 1
ATOM 980 N N . MET A 1 119 ? -0.891 14.218 -15.479 1.00 90.12 119 MET A N 1
ATOM 981 C CA . MET A 1 119 ? -1.415 13.065 -14.729 1.00 90.12 119 MET A CA 1
ATOM 982 C C . MET A 1 119 ? -2.946 13.006 -14.655 1.00 90.12 119 MET A C 1
ATOM 984 O O . MET A 1 119 ? -3.518 12.031 -14.170 1.00 90.12 119 MET A O 1
ATOM 988 N N . GLY A 1 120 ? -3.652 14.032 -15.136 1.00 91.25 120 GLY A N 1
ATOM 989 C CA . GLY A 1 120 ? -5.089 14.240 -14.919 1.00 91.25 120 GLY A CA 1
ATOM 990 C C . GLY A 1 120 ? -5.991 13.082 -15.342 1.00 91.25 120 GLY A C 1
ATOM 991 O O . GLY A 1 120 ? -7.078 12.924 -14.779 1.00 91.25 120 GLY A O 1
ATOM 992 N N . ARG A 1 121 ? -5.533 12.248 -16.284 1.00 91.12 121 ARG A N 1
ATOM 993 C CA . ARG A 1 121 ? -6.223 11.029 -16.725 1.00 91.12 121 ARG A CA 1
ATOM 994 C C . ARG A 1 121 ? -6.425 10.023 -15.589 1.00 91.12 121 ARG A C 1
ATOM 996 O O . ARG A 1 121 ? -7.453 9.352 -15.580 1.00 91.12 121 ARG A O 1
ATOM 1003 N N . LEU A 1 122 ? -5.519 9.967 -14.611 1.00 93.44 122 LEU A N 1
ATOM 1004 C CA . LEU A 1 122 ? -5.637 9.069 -13.457 1.00 93.44 122 LEU A CA 1
ATOM 1005 C C . LEU A 1 122 ? -6.899 9.354 -12.630 1.00 93.44 122 LEU A C 1
ATOM 1007 O O . LEU A 1 122 ? -7.578 8.427 -12.202 1.00 93.44 122 LEU A O 1
ATOM 1011 N N . LEU A 1 123 ? -7.282 10.629 -12.482 1.00 95.44 123 LEU A N 1
ATOM 1012 C CA . LEU A 1 123 ? -8.497 11.018 -11.752 1.00 95.44 123 LEU A CA 1
ATOM 1013 C C . LEU A 1 123 ? -9.800 10.695 -12.503 1.00 95.44 123 LEU A C 1
ATOM 1015 O O . LEU A 1 123 ? -10.889 10.866 -11.953 1.00 95.44 123 LEU A O 1
ATOM 1019 N N . ALA A 1 124 ? -9.705 10.259 -13.762 1.00 93.31 124 ALA A N 1
ATOM 1020 C CA . ALA A 1 124 ? -10.836 9.848 -14.588 1.00 93.31 124 ALA A CA 1
ATOM 1021 C C . ALA A 1 124 ? -10.948 8.320 -14.738 1.00 93.31 124 ALA A C 1
ATOM 1023 O O . ALA A 1 124 ? -11.878 7.848 -15.396 1.00 93.31 124 ALA A O 1
ATOM 1024 N N . LEU A 1 125 ? -10.025 7.548 -14.154 1.00 93.50 125 LEU A N 1
ATOM 1025 C CA . LEU A 1 125 ? -10.033 6.092 -14.262 1.00 93.50 125 LEU A CA 1
ATOM 1026 C C . LEU A 1 125 ? -11.256 5.482 -13.570 1.00 93.50 125 LEU A C 1
ATOM 1028 O O . LEU A 1 125 ? -11.659 5.892 -12.479 1.00 93.50 125 LEU A O 1
ATOM 1032 N N . LYS A 1 126 ? -11.812 4.441 -14.196 1.00 94.12 126 LYS A N 1
ATOM 1033 C CA . LYS A 1 126 ? -12.679 3.480 -13.515 1.00 94.12 126 LYS A CA 1
ATOM 1034 C C . LYS A 1 126 ? -11.774 2.409 -12.922 1.00 94.12 126 LYS A C 1
ATOM 1036 O O . LYS A 1 126 ? -11.325 1.523 -13.642 1.00 94.12 126 LYS A O 1
ATOM 1041 N N . TRP A 1 127 ? -11.481 2.542 -11.635 1.00 95.62 127 TRP A N 1
ATOM 1042 C CA . TRP A 1 127 ? -10.527 1.668 -10.973 1.00 95.62 127 TRP A CA 1
ATOM 1043 C C . TRP A 1 127 ? -11.079 0.250 -10.836 1.00 95.62 127 TRP A C 1
ATOM 1045 O O . TRP A 1 127 ? -12.113 0.042 -10.198 1.00 95.62 127 TRP A O 1
ATOM 1055 N N . ASN A 1 128 ? -10.375 -0.714 -11.417 1.00 93.44 128 ASN A N 1
ATOM 1056 C CA . ASN A 1 128 ? -10.702 -2.130 -11.341 1.00 93.44 128 ASN A CA 1
ATOM 1057 C C . ASN A 1 128 ? -9.634 -2.853 -10.534 1.00 93.44 128 ASN A C 1
ATOM 1059 O O . ASN A 1 128 ? -8.470 -2.463 -10.515 1.00 93.44 128 ASN A O 1
ATOM 1063 N N . PHE A 1 129 ? -10.018 -3.946 -9.896 1.00 91.50 129 PHE A N 1
ATOM 1064 C CA . PHE A 1 129 ? -9.074 -4.763 -9.160 1.00 91.50 129 PHE A CA 1
ATOM 1065 C C . PHE A 1 129 ? -9.002 -6.151 -9.791 1.00 91.50 129 PHE A C 1
ATOM 1067 O O . PHE A 1 129 ? -10.059 -6.765 -9.978 1.00 91.50 129 PHE A O 1
ATOM 1074 N N . PRO A 1 130 ? -7.798 -6.657 -10.103 1.00 86.38 130 PRO A N 1
ATOM 1075 C CA . PRO A 1 130 ? -7.630 -8.029 -10.551 1.00 86.38 130 PRO A CA 1
ATOM 1076 C C . PRO A 1 130 ? -8.055 -9.031 -9.465 1.00 86.38 130 PRO A C 1
ATOM 1078 O O . PRO A 1 130 ? -8.320 -8.679 -8.307 1.00 86.38 130 PRO A O 1
ATOM 1081 N N . GLY A 1 131 ? -8.135 -10.299 -9.872 1.00 78.81 131 GLY A N 1
ATOM 1082 C CA . GLY A 1 131 ? -8.295 -11.420 -8.953 1.00 78.81 131 GLY A CA 1
ATOM 1083 C C . GLY A 1 131 ? -7.084 -11.596 -8.033 1.00 78.81 131 GLY A C 1
ATOM 1084 O O . GLY A 1 131 ? -6.096 -10.869 -8.113 1.00 78.81 131 GLY A O 1
ATOM 1085 N N . GLN A 1 132 ? -7.174 -12.582 -7.147 1.00 79.38 132 GLN A N 1
ATOM 1086 C CA . GLN A 1 132 ? -6.098 -12.910 -6.220 1.00 79.38 132 GLN A CA 1
ATOM 1087 C C . GLN A 1 132 ? -4.828 -13.348 -6.957 1.00 79.38 132 GLN A C 1
ATOM 1089 O O . GLN A 1 132 ? -4.887 -14.137 -7.900 1.00 79.38 132 GLN A O 1
ATOM 1094 N N . ASN A 1 133 ? -3.682 -12.897 -6.452 1.00 84.38 133 ASN A N 1
ATOM 1095 C CA . ASN A 1 133 ? -2.366 -13.377 -6.842 1.00 84.38 133 ASN A CA 1
ATOM 1096 C C . ASN A 1 133 ? -1.693 -14.096 -5.667 1.00 84.38 133 ASN A C 1
ATOM 1098 O O . ASN A 1 133 ? -1.794 -13.680 -4.512 1.00 84.38 133 ASN A O 1
ATOM 1102 N N . THR A 1 134 ? -0.982 -15.183 -5.962 1.00 82.12 134 THR A N 1
ATOM 1103 C CA . THR A 1 134 ? -0.199 -15.927 -4.970 1.00 82.12 134 THR A CA 1
ATOM 1104 C C . THR A 1 134 ? 1.241 -15.442 -4.989 1.00 82.12 134 THR A C 1
ATOM 1106 O O . THR A 1 134 ? 1.885 -15.424 -6.035 1.00 82.12 134 THR A O 1
ATOM 1109 N N . MET A 1 135 ? 1.756 -15.038 -3.831 1.00 83.06 135 MET A N 1
ATOM 1110 C CA . MET A 1 135 ? 3.157 -14.654 -3.675 1.00 83.06 135 MET A CA 1
ATOM 1111 C C . MET A 1 135 ? 4.039 -15.901 -3.600 1.00 83.06 135 MET A C 1
ATOM 1113 O O . MET A 1 135 ? 3.784 -16.778 -2.773 1.00 83.06 135 MET A O 1
ATOM 1117 N N . TYR A 1 136 ? 5.087 -15.964 -4.419 1.00 76.50 136 TYR A N 1
ATOM 1118 C CA . TYR A 1 136 ? 6.098 -17.016 -4.338 1.00 76.50 136 TYR A CA 1
ATOM 1119 C C . TYR A 1 136 ? 7.398 -16.429 -3.783 1.00 76.50 136 TYR A C 1
ATOM 1121 O O . TYR A 1 136 ? 7.766 -15.287 -4.076 1.00 76.50 136 TYR A O 1
ATOM 1129 N N . SER A 1 137 ? 8.095 -17.192 -2.936 1.00 63.59 137 SER A N 1
ATOM 1130 C CA . SER A 1 137 ? 9.372 -16.737 -2.387 1.00 63.59 137 SER A CA 1
ATOM 1131 C C . SER A 1 137 ? 10.432 -16.701 -3.474 1.00 63.59 137 SER A C 1
ATOM 1133 O O . SER A 1 137 ? 10.725 -17.720 -4.097 1.00 63.59 137 SER A O 1
ATOM 1135 N N . TYR A 1 138 ? 11.070 -15.547 -3.630 1.00 60.62 138 TYR A N 1
ATOM 1136 C CA . TYR A 1 138 ? 12.353 -15.457 -4.305 1.00 60.62 138 TYR A CA 1
ATOM 1137 C C . TYR A 1 138 ? 13.432 -15.522 -3.225 1.00 60.62 138 TYR A C 1
ATOM 1139 O O . TYR A 1 138 ? 13.662 -14.556 -2.504 1.00 60.62 138 TYR A O 1
ATOM 1147 N N . LEU A 1 139 ? 14.045 -16.698 -3.073 1.00 52.03 139 LEU A N 1
ATOM 1148 C CA . LEU A 1 139 ? 15.139 -16.924 -2.118 1.00 52.03 139 LEU A CA 1
ATOM 1149 C C . LEU A 1 139 ? 16.467 -16.309 -2.581 1.00 52.03 139 LEU A C 1
ATOM 1151 O O . LEU A 1 139 ? 17.399 -16.204 -1.790 1.00 52.03 139 LEU A O 1
ATOM 1155 N N . SER A 1 140 ? 16.564 -15.926 -3.851 1.00 53.78 140 SER A N 1
ATOM 1156 C CA . SER A 1 140 ? 17.779 -15.375 -4.437 1.00 53.78 140 SER A CA 1
ATOM 1157 C C . SER A 1 140 ? 17.691 -13.858 -4.485 1.00 53.78 140 SER A C 1
ATOM 1159 O O . SER A 1 140 ? 16.748 -13.311 -5.067 1.00 53.78 140 SER A O 1
ATOM 1161 N N . ASP A 1 141 ? 18.691 -13.189 -3.912 1.00 54.31 141 ASP A N 1
ATOM 1162 C CA . ASP A 1 141 ? 18.878 -11.767 -4.155 1.00 54.31 141 ASP A CA 1
ATOM 1163 C C . ASP A 1 141 ? 19.052 -11.551 -5.672 1.00 54.31 141 ASP A C 1
ATOM 1165 O O . ASP A 1 141 ? 19.802 -12.289 -6.319 1.00 54.31 141 ASP A O 1
ATOM 1169 N N . PRO A 1 142 ? 18.308 -10.610 -6.274 1.00 53.59 142 PRO A N 1
ATOM 1170 C CA . PRO A 1 142 ? 18.442 -10.302 -7.688 1.00 53.59 142 PRO A CA 1
ATOM 1171 C C . PRO A 1 142 ? 19.890 -9.950 -8.028 1.00 53.59 142 PRO A C 1
ATOM 1173 O O . PRO A 1 142 ? 20.494 -9.127 -7.340 1.00 53.59 142 PRO A O 1
ATOM 1176 N N . GLU A 1 143 ? 20.419 -10.501 -9.125 1.00 54.09 143 GLU A N 1
ATOM 1177 C CA . GLU A 1 143 ? 21.627 -9.925 -9.711 1.00 54.09 143 GLU A CA 1
ATOM 1178 C C . GLU A 1 143 ? 21.360 -8.447 -10.040 1.00 54.09 143 GLU A C 1
ATOM 1180 O O . GLU A 1 143 ? 20.300 -8.119 -10.593 1.00 54.09 143 GLU A O 1
ATOM 1185 N N . PRO A 1 144 ? 22.273 -7.539 -9.661 1.00 49.97 144 PRO A N 1
ATOM 1186 C CA . PRO A 1 144 ? 22.079 -6.118 -9.868 1.00 49.97 144 PRO A CA 1
ATOM 1187 C C . PRO A 1 144 ? 22.054 -5.818 -11.367 1.00 49.97 144 PRO A C 1
ATOM 1189 O O . PRO A 1 144 ? 23.070 -5.908 -12.052 1.00 49.97 144 PRO A O 1
ATOM 1192 N N . ILE A 1 145 ? 20.897 -5.397 -11.872 1.00 55.84 145 ILE A N 1
ATOM 1193 C CA . ILE A 1 145 ? 20.838 -4.672 -13.138 1.00 55.84 145 ILE A CA 1
ATOM 1194 C C . ILE A 1 145 ? 21.387 -3.278 -12.833 1.00 55.84 145 ILE A C 1
ATOM 1196 O O . ILE A 1 145 ? 20.934 -2.623 -11.893 1.00 55.84 145 ILE A O 1
ATOM 1200 N N . SER A 1 146 ? 22.420 -2.857 -13.569 1.00 51.78 146 SER A N 1
ATOM 1201 C CA . SER A 1 146 ? 23.047 -1.544 -13.400 1.00 51.78 146 SER A CA 1
ATOM 1202 C C . SER A 1 146 ? 21.974 -0.458 -13.361 1.00 51.78 146 SER A C 1
ATOM 1204 O O . SER A 1 146 ? 21.156 -0.383 -14.280 1.00 51.78 146 SER A O 1
ATOM 1206 N N . SER A 1 147 ? 21.972 0.359 -12.305 1.00 52.41 147 SER A N 1
ATOM 1207 C CA . SER A 1 147 ? 20.942 1.369 -12.083 1.00 52.41 147 SER A CA 1
ATOM 1208 C C . SER A 1 147 ? 20.826 2.297 -13.292 1.00 52.41 147 SER A C 1
ATOM 1210 O O . SER A 1 147 ? 21.768 3.008 -13.651 1.00 52.41 147 SER A O 1
ATOM 1212 N N . ALA A 1 148 ? 19.660 2.294 -13.939 1.00 51.50 148 ALA A N 1
ATOM 1213 C CA . ALA A 1 148 ? 19.331 3.322 -14.912 1.00 51.50 148 ALA A CA 1
ATOM 1214 C C . ALA A 1 148 ? 19.221 4.656 -14.156 1.00 51.50 148 ALA A C 1
ATOM 1216 O O . ALA A 1 148 ? 18.327 4.860 -13.332 1.00 51.50 148 ALA A O 1
ATOM 1217 N N . GLN A 1 149 ? 20.202 5.532 -14.372 1.00 59.56 149 GLN A N 1
ATOM 1218 C CA . GLN A 1 149 ? 20.305 6.826 -13.707 1.00 59.56 149 GLN A CA 1
ATOM 1219 C C . GLN A 1 149 ? 19.290 7.830 -14.290 1.00 59.56 149 GLN A C 1
ATOM 1221 O O . GLN A 1 149 ? 19.170 7.975 -15.500 1.00 59.56 149 GLN A O 1
ATOM 1226 N N . ASN A 1 150 ? 18.643 8.572 -13.381 1.00 68.56 150 ASN A N 1
ATOM 1227 C CA . ASN A 1 150 ? 17.918 9.851 -13.520 1.00 68.56 150 ASN A CA 1
ATOM 1228 C C . ASN A 1 150 ? 16.430 9.904 -13.921 1.00 68.56 150 ASN A C 1
ATOM 1230 O O . ASN A 1 150 ? 15.841 10.960 -13.678 1.00 68.56 150 ASN A O 1
ATOM 1234 N N . ILE A 1 151 ? 15.781 8.854 -14.439 1.00 77.31 151 ILE A N 1
ATOM 1235 C CA . ILE A 1 151 ? 14.328 8.937 -14.706 1.00 77.31 151 ILE A CA 1
ATOM 1236 C C . ILE A 1 151 ? 13.502 8.695 -13.429 1.00 77.31 151 ILE A C 1
ATOM 1238 O O . ILE A 1 151 ? 13.773 7.758 -12.675 1.00 77.31 151 ILE A O 1
ATOM 1242 N N . SER A 1 152 ? 12.509 9.553 -13.161 1.00 80.38 152 SER A N 1
ATOM 1243 C CA . SER A 1 152 ? 11.579 9.360 -12.040 1.00 80.38 152 SER A CA 1
ATOM 1244 C C . SER A 1 152 ? 10.453 8.402 -12.427 1.00 80.38 152 SER A C 1
ATOM 1246 O O . SER A 1 152 ? 10.031 8.353 -13.584 1.00 80.38 152 SER A O 1
ATOM 1248 N N . SER A 1 153 ? 9.915 7.675 -11.448 1.00 80.81 153 SER A N 1
ATOM 1249 C CA . SER A 1 153 ? 8.772 6.778 -11.666 1.00 80.81 153 SER A CA 1
ATOM 1250 C C . SER A 1 153 ? 7.545 7.518 -12.217 1.00 80.81 153 SER A C 1
ATOM 1252 O O . SER A 1 153 ? 6.828 6.986 -13.062 1.00 80.81 153 SER A O 1
ATOM 1254 N N . ASP A 1 154 ? 7.344 8.777 -11.824 1.00 84.50 154 ASP A N 1
ATOM 1255 C CA . ASP A 1 154 ? 6.282 9.625 -12.369 1.00 84.50 154 ASP A CA 1
ATOM 1256 C C . ASP A 1 154 ? 6.468 9.921 -13.856 1.00 84.50 154 ASP A C 1
ATOM 1258 O O . ASP A 1 154 ? 5.487 9.929 -14.591 1.00 84.50 154 ASP A O 1
ATOM 1262 N N . GLU A 1 155 ? 7.699 10.137 -14.329 1.00 87.44 155 GLU A N 1
ATOM 1263 C CA . GLU A 1 155 ? 7.944 10.332 -15.763 1.00 87.44 155 GLU A CA 1
ATOM 1264 C C . GLU A 1 155 ? 7.573 9.066 -16.547 1.00 87.44 155 GLU A C 1
ATOM 1266 O O . GLU A 1 155 ? 6.990 9.149 -17.627 1.00 87.44 155 GLU A O 1
ATOM 1271 N N . CYS A 1 156 ? 7.797 7.887 -15.964 1.00 88.69 156 CYS A N 1
ATOM 1272 C CA . CYS A 1 156 ? 7.355 6.625 -16.551 1.00 88.69 156 CYS A CA 1
ATOM 1273 C C . CYS A 1 156 ? 5.831 6.478 -16.571 1.00 88.69 156 CYS A C 1
ATOM 1275 O O . CYS A 1 156 ? 5.270 6.069 -17.589 1.00 88.69 156 CYS A O 1
ATOM 1277 N N . ILE A 1 157 ? 5.136 6.872 -15.500 1.00 89.31 157 ILE A N 1
ATOM 1278 C CA . ILE A 1 157 ? 3.666 6.928 -15.491 1.00 89.31 157 ILE A CA 1
ATOM 1279 C C . ILE A 1 157 ? 3.166 7.930 -16.546 1.00 89.31 157 ILE A C 1
ATOM 1281 O O . ILE A 1 157 ? 2.210 7.641 -17.260 1.00 89.31 157 ILE A O 1
ATOM 1285 N N . ILE A 1 158 ? 3.821 9.081 -16.710 1.00 88.56 158 ILE A N 1
ATOM 1286 C CA . ILE A 1 158 ? 3.464 10.074 -17.732 1.00 88.56 158 ILE A CA 1
ATOM 1287 C C . ILE A 1 158 ? 3.604 9.487 -19.139 1.00 88.56 158 ILE A C 1
ATOM 1289 O O . ILE A 1 158 ? 2.689 9.661 -19.944 1.00 88.56 158 ILE A O 1
ATOM 1293 N N . GLN A 1 159 ? 4.692 8.769 -19.441 1.00 88.44 159 GLN A N 1
ATOM 1294 C CA . GLN A 1 159 ? 4.855 8.083 -20.731 1.00 88.44 159 GLN A CA 1
ATOM 1295 C C . GLN A 1 159 ? 3.722 7.085 -20.985 1.00 88.44 159 GLN A C 1
ATOM 1297 O O . GLN A 1 159 ? 3.117 7.099 -22.055 1.00 88.44 159 GLN A O 1
ATOM 1302 N N . LEU A 1 160 ? 3.366 6.299 -19.967 1.00 86.44 160 LEU A N 1
ATOM 1303 C CA . LEU A 1 160 ? 2.264 5.342 -20.029 1.00 86.44 160 LEU A CA 1
ATOM 1304 C C . LEU A 1 160 ? 0.902 6.015 -20.297 1.00 86.44 160 LEU A C 1
ATOM 1306 O O . LEU A 1 160 ? 0.049 5.459 -20.989 1.00 86.44 160 LEU A O 1
ATOM 1310 N N . LEU A 1 161 ? 0.679 7.220 -19.761 1.00 86.50 161 LEU A N 1
ATOM 1311 C CA . LEU A 1 161 ? -0.558 7.981 -19.963 1.00 86.50 161 LEU A CA 1
ATOM 1312 C C . LEU A 1 161 ? -0.592 8.728 -21.309 1.00 86.50 161 LEU A C 1
ATOM 1314 O O . LEU A 1 161 ? -1.680 8.867 -21.885 1.00 86.50 161 LEU A O 1
ATOM 1318 N N . ASN A 1 162 ? 0.567 9.169 -21.814 1.00 75.38 162 ASN A N 1
ATOM 1319 C CA . ASN A 1 162 ? 0.758 9.975 -23.029 1.00 75.38 162 ASN A CA 1
ATOM 1320 C C . ASN A 1 162 ? 0.814 9.134 -24.313 1.00 75.38 162 ASN A C 1
ATOM 1322 O O . ASN A 1 162 ? 1.715 9.253 -25.143 1.00 75.38 162 ASN A O 1
ATOM 1326 N N . THR A 1 163 ? -0.213 8.317 -24.502 1.00 58.16 163 THR A N 1
ATOM 1327 C CA . THR A 1 163 ? -0.450 7.597 -25.755 1.00 58.16 163 THR A CA 1
ATOM 1328 C C . THR A 1 163 ? -1.040 8.550 -26.803 1.00 58.16 163 THR A C 1
ATOM 1330 O O . THR A 1 163 ? -1.887 9.385 -26.484 1.00 58.16 163 THR A O 1
ATOM 1333 N N . ASN A 1 164 ? -0.510 8.483 -28.030 1.00 50.84 164 ASN A N 1
ATOM 1334 C CA . ASN A 1 164 ? -0.630 9.478 -29.106 1.00 50.84 164 ASN A CA 1
ATOM 1335 C C . ASN A 1 164 ? -1.981 10.224 -29.223 1.00 50.84 164 ASN A C 1
ATOM 1337 O O . ASN A 1 164 ? -3.059 9.639 -29.131 1.00 50.84 164 ASN A O 1
ATOM 1341 N N . ASN A 1 165 ? -1.901 11.507 -29.612 1.00 43.50 165 ASN A N 1
ATOM 1342 C CA . ASN A 1 165 ? -3.012 12.431 -29.933 1.00 43.50 165 ASN A CA 1
ATOM 1343 C C . ASN A 1 165 ? -4.046 11.916 -30.968 1.00 43.50 165 ASN A C 1
ATOM 1345 O O . ASN A 1 165 ? -5.013 12.615 -31.264 1.00 43.50 165 ASN A O 1
ATOM 1349 N N . TYR A 1 166 ? -3.863 10.716 -31.523 1.00 46.25 166 TYR A N 1
ATOM 1350 C CA . TYR A 1 166 ? -4.717 10.098 -32.539 1.00 46.25 166 TYR A CA 1
ATOM 1351 C C . TYR A 1 166 ? -5.779 9.144 -31.967 1.00 46.25 166 TYR A C 1
ATOM 1353 O O . TYR A 1 166 ? -6.480 8.479 -32.724 1.00 46.25 166 TYR A O 1
ATOM 1361 N N . GLY A 1 167 ? -5.934 9.081 -30.640 1.00 47.59 167 GLY A N 1
ATOM 1362 C CA . GLY A 1 167 ? -7.028 8.344 -29.994 1.00 47.59 167 GLY A CA 1
ATOM 1363 C C . GLY A 1 167 ? -6.836 6.825 -29.917 1.00 47.59 167 GLY A C 1
ATOM 1364 O O . GLY A 1 167 ? -7.699 6.136 -29.377 1.00 47.59 167 GLY A O 1
ATOM 1365 N N . THR A 1 168 ? -5.708 6.300 -30.397 1.00 50.81 168 THR A N 1
ATOM 1366 C CA . THR A 1 168 ? -5.298 4.904 -30.211 1.00 50.81 168 THR A CA 1
ATOM 1367 C C . THR A 1 168 ? -4.276 4.816 -29.084 1.00 50.81 168 THR A C 1
ATOM 1369 O O . THR A 1 168 ? -3.252 5.500 -29.111 1.00 50.81 168 THR A O 1
ATOM 1372 N N . LEU A 1 169 ? -4.562 3.977 -28.088 1.00 58.25 169 LEU A N 1
ATOM 1373 C CA . LEU A 1 169 ? -3.700 3.754 -26.934 1.00 58.25 169 LEU A CA 1
ATOM 1374 C C . LEU A 1 169 ? -2.465 2.935 -27.350 1.00 58.25 169 LEU A C 1
ATOM 1376 O O . LEU A 1 169 ? -2.469 1.714 -27.254 1.00 58.25 169 LEU A O 1
ATOM 1380 N N . ASP A 1 170 ? -1.432 3.595 -27.863 1.00 66.56 170 ASP A N 1
ATOM 1381 C CA . ASP A 1 170 ? -0.145 2.951 -28.133 1.00 66.56 170 ASP A CA 1
ATOM 1382 C C . ASP A 1 170 ? 0.702 2.969 -26.859 1.00 66.56 170 ASP A C 1
ATOM 1384 O O . ASP A 1 170 ? 1.361 3.962 -26.551 1.00 66.56 170 ASP A O 1
ATOM 1388 N N . CYS A 1 171 ? 0.579 1.913 -26.055 1.00 79.69 171 CYS A N 1
ATOM 1389 C CA . CYS A 1 171 ? 1.261 1.753 -24.774 1.00 79.69 171 CYS A CA 1
ATOM 1390 C C . CYS A 1 171 ? 2.774 1.581 -24.973 1.00 79.69 171 CYS A C 1
ATOM 1392 O O . CYS A 1 171 ? 3.287 0.469 -24.861 1.00 79.69 171 CYS A O 1
ATOM 1394 N N . HIS A 1 172 ? 3.486 2.662 -25.281 1.00 79.94 172 HIS A N 1
ATOM 1395 C CA . HIS A 1 172 ? 4.925 2.653 -25.517 1.00 79.94 172 HIS A CA 1
ATOM 1396 C C . HIS A 1 172 ? 5.700 3.232 -24.326 1.00 79.94 172 HIS A C 1
ATOM 1398 O O . HIS A 1 172 ? 5.271 4.206 -23.710 1.00 79.94 172 HIS A O 1
ATOM 1404 N N . LEU A 1 173 ? 6.867 2.660 -24.020 1.00 84.38 173 LEU A N 1
ATOM 1405 C CA . LEU A 1 173 ? 7.731 3.086 -22.916 1.00 84.38 173 LEU A CA 1
ATOM 1406 C C . LEU A 1 173 ? 9.176 3.186 -23.368 1.00 84.38 173 LEU A C 1
ATOM 1408 O O . LEU A 1 173 ? 9.634 2.406 -24.204 1.00 84.38 173 LEU A O 1
ATOM 1412 N N . SER A 1 174 ? 9.914 4.131 -22.792 1.00 88.56 174 SER A N 1
ATOM 1413 C CA . SER A 1 174 ? 11.357 4.182 -22.978 1.00 88.56 174 SER A CA 1
ATOM 1414 C C . SER A 1 174 ? 12.033 2.989 -22.301 1.00 88.56 174 SER A C 1
ATOM 1416 O O . SER A 1 174 ? 11.587 2.485 -21.266 1.00 88.56 174 SER A O 1
ATOM 1418 N N . MET A 1 175 ? 13.172 2.566 -22.853 1.00 86.81 175 MET A N 1
ATOM 1419 C CA . MET A 1 175 ? 13.999 1.535 -22.222 1.00 86.81 175 MET A CA 1
ATOM 1420 C C . MET A 1 175 ? 14.477 1.967 -20.826 1.00 86.81 175 MET A C 1
ATOM 1422 O O . MET A 1 175 ? 14.624 1.131 -19.944 1.00 86.81 175 MET A O 1
ATOM 1426 N N . GLU A 1 176 ? 14.649 3.272 -20.590 1.00 89.44 176 GLU A N 1
ATOM 1427 C CA . GLU A 1 176 ? 14.967 3.815 -19.263 1.00 89.44 176 GLU A CA 1
ATOM 1428 C C . GLU A 1 176 ? 13.883 3.472 -18.233 1.00 89.44 176 GLU A C 1
ATOM 1430 O O . GLU A 1 176 ? 14.210 3.050 -17.126 1.00 89.44 176 GLU A O 1
ATOM 1435 N N . CYS A 1 177 ? 12.602 3.574 -18.603 1.00 90.12 177 CYS A N 1
ATOM 1436 C CA . CYS A 1 177 ? 11.493 3.191 -17.731 1.00 90.12 177 CYS A CA 1
ATOM 1437 C C . CYS A 1 177 ? 11.423 1.685 -17.483 1.00 90.12 177 CYS A C 1
ATOM 1439 O O . CYS A 1 177 ? 11.164 1.264 -16.357 1.00 90.12 177 CYS A O 1
ATOM 1441 N N . ILE A 1 178 ? 11.706 0.869 -18.503 1.00 89.62 178 ILE A N 1
ATOM 1442 C CA . ILE A 1 178 ? 11.777 -0.590 -18.350 1.00 89.62 178 ILE A CA 1
ATOM 1443 C C . ILE A 1 178 ? 12.915 -0.984 -17.400 1.00 89.62 178 ILE A C 1
ATOM 1445 O O . ILE A 1 178 ? 12.701 -1.755 -16.467 1.00 89.62 178 ILE A O 1
ATOM 1449 N N . LEU A 1 179 ? 14.108 -0.411 -17.573 1.00 88.12 179 LEU A N 1
ATOM 1450 C CA . LEU A 1 179 ? 15.248 -0.670 -16.690 1.00 88.12 179 LEU A CA 1
ATOM 1451 C C . LEU A 1 179 ? 14.996 -0.165 -15.265 1.00 88.12 179 LEU A C 1
ATOM 1453 O O . LEU A 1 179 ? 15.351 -0.849 -14.308 1.00 88.12 179 LEU A O 1
ATOM 1457 N N . LYS A 1 180 ? 14.336 0.990 -15.111 1.00 87.38 180 LYS A N 1
ATOM 1458 C CA . LYS A 1 180 ? 13.912 1.511 -13.805 1.00 87.38 180 LYS A CA 1
ATOM 1459 C C . LYS A 1 180 ? 12.931 0.564 -13.119 1.00 87.38 180 LYS A C 1
ATOM 1461 O O . LYS A 1 180 ? 13.060 0.347 -11.920 1.00 87.38 180 LYS A O 1
ATOM 1466 N N . LEU A 1 181 ? 11.995 -0.035 -13.855 1.00 87.81 181 LEU A N 1
ATOM 1467 C CA . LEU A 1 181 ? 11.047 -1.011 -13.313 1.00 87.81 181 LEU A CA 1
ATOM 1468 C C . LEU A 1 181 ? 11.731 -2.300 -12.823 1.00 87.81 181 LEU A C 1
ATOM 1470 O O . LEU A 1 181 ? 11.247 -2.953 -11.901 1.00 87.81 181 LEU A O 1
ATOM 1474 N N . MET A 1 182 ? 12.864 -2.654 -13.429 1.00 87.69 182 MET A N 1
ATOM 1475 C CA . MET A 1 182 ? 13.645 -3.850 -13.103 1.00 87.69 182 MET A CA 1
ATOM 1476 C C . MET A 1 182 ? 14.775 -3.596 -12.090 1.00 87.69 182 MET A C 1
ATOM 1478 O O . MET A 1 182 ? 15.549 -4.509 -11.798 1.00 87.69 182 MET A O 1
ATOM 1482 N N . ASP A 1 183 ? 14.880 -2.390 -11.524 1.00 86.75 183 ASP A N 1
ATOM 1483 C CA . ASP A 1 183 ? 15.858 -2.088 -10.476 1.00 86.75 183 ASP A CA 1
ATOM 1484 C C . ASP A 1 183 ? 15.423 -2.657 -9.117 1.00 86.75 183 ASP A C 1
ATOM 1486 O O . ASP A 1 183 ? 14.840 -1.978 -8.272 1.00 86.75 183 ASP A O 1
ATOM 1490 N N . PHE A 1 184 ? 15.752 -3.921 -8.873 1.00 87.62 184 PHE A N 1
ATOM 1491 C CA . PHE A 1 184 ? 15.424 -4.605 -7.620 1.00 87.62 184 PHE A CA 1
ATOM 1492 C C . PHE A 1 184 ? 16.233 -4.125 -6.392 1.00 87.62 184 PHE A C 1
ATOM 1494 O O . PHE A 1 184 ? 16.016 -4.615 -5.275 1.00 87.62 184 PHE A O 1
ATOM 1501 N N . ASN A 1 185 ? 17.166 -3.182 -6.565 1.00 85.00 185 ASN A N 1
ATOM 1502 C CA . ASN A 1 185 ? 17.901 -2.561 -5.458 1.00 85.00 185 ASN A CA 1
ATOM 1503 C C . ASN A 1 185 ? 17.171 -1.351 -4.867 1.00 85.00 185 ASN A C 1
ATOM 1505 O O . ASN A 1 185 ? 17.541 -0.896 -3.784 1.00 85.00 185 ASN A O 1
ATOM 1509 N N . SER A 1 186 ? 16.127 -0.857 -5.539 1.00 85.25 186 SER A N 1
ATOM 1510 C CA . SER A 1 186 ? 15.261 0.202 -5.021 1.00 85.25 186 SER A CA 1
ATOM 1511 C C . SER A 1 186 ? 14.627 -0.196 -3.677 1.00 85.25 186 SER A C 1
ATOM 1513 O O . SER A 1 186 ? 14.386 -1.375 -3.402 1.00 85.25 186 SER A O 1
ATOM 1515 N N . ARG A 1 187 ? 14.389 0.790 -2.805 1.00 87.00 187 ARG A N 1
ATOM 1516 C CA . ARG A 1 187 ? 13.808 0.624 -1.458 1.00 87.00 187 ARG A CA 1
ATOM 1517 C C . ARG A 1 187 ? 12.846 1.768 -1.149 1.00 87.00 187 ARG A C 1
ATOM 1519 O O . ARG A 1 187 ? 12.952 2.839 -1.747 1.00 87.00 187 ARG A O 1
ATOM 1526 N N . GLY A 1 188 ? 11.946 1.556 -0.188 1.00 85.94 188 GLY A N 1
ATOM 1527 C CA . GLY A 1 188 ? 10.962 2.559 0.231 1.00 85.94 188 GLY A CA 1
ATOM 1528 C C . GLY A 1 188 ? 10.090 3.029 -0.937 1.00 85.94 188 GLY A C 1
ATOM 1529 O O . GLY A 1 188 ? 9.684 2.218 -1.767 1.00 85.94 188 GLY A O 1
ATOM 1530 N N . TYR A 1 189 ? 9.858 4.342 -1.027 1.00 87.75 189 TYR A N 1
ATOM 1531 C CA . TYR A 1 189 ? 9.011 4.970 -2.050 1.00 87.75 189 TYR A CA 1
ATOM 1532 C C . TYR A 1 189 ? 9.338 4.539 -3.484 1.00 87.75 189 TYR A C 1
ATOM 1534 O O . TYR A 1 189 ? 8.438 4.234 -4.258 1.00 87.75 189 TYR A O 1
ATOM 1542 N N . GLU A 1 190 ? 10.620 4.441 -3.843 1.00 87.81 190 GLU A N 1
ATOM 1543 C CA . GLU A 1 190 ? 11.020 4.044 -5.199 1.00 87.81 190 GLU A CA 1
ATOM 1544 C C . GLU A 1 190 ? 10.536 2.633 -5.554 1.00 87.81 190 GLU A C 1
ATOM 1546 O O . GLU A 1 190 ? 10.038 2.405 -6.656 1.00 87.81 190 GLU A O 1
ATOM 1551 N N . LEU A 1 191 ? 10.629 1.700 -4.603 1.00 90.50 191 LEU A N 1
ATOM 1552 C CA . LEU A 1 191 ? 10.181 0.321 -4.785 1.00 90.50 191 LEU A CA 1
ATOM 1553 C C . LEU A 1 191 ? 8.648 0.223 -4.823 1.00 90.50 191 LEU A C 1
ATOM 1555 O O . LEU A 1 191 ? 8.093 -0.488 -5.663 1.00 90.50 191 LEU A O 1
ATOM 1559 N N . ALA A 1 192 ? 7.947 0.974 -3.968 1.00 92.94 192 ALA A N 1
ATOM 1560 C CA . ALA A 1 192 ? 6.488 1.069 -4.022 1.00 92.94 192 ALA A CA 1
ATOM 1561 C C . ALA A 1 192 ? 6.014 1.651 -5.368 1.00 92.94 192 ALA A C 1
ATOM 1563 O O . ALA A 1 192 ? 5.093 1.117 -5.992 1.00 92.94 192 ALA A O 1
ATOM 1564 N N . HIS A 1 193 ? 6.702 2.675 -5.879 1.00 91.94 193 HIS A N 1
ATOM 1565 C CA . HIS A 1 193 ? 6.400 3.303 -7.163 1.00 91.94 193 HIS A CA 1
ATOM 1566 C C . HIS A 1 193 ? 6.652 2.380 -8.369 1.00 91.94 193 HIS A C 1
ATOM 1568 O O . HIS A 1 193 ? 5.909 2.455 -9.350 1.00 91.94 193 HIS A O 1
ATOM 1574 N N . GLN A 1 194 ? 7.636 1.473 -8.312 1.00 91.81 194 GLN A N 1
ATOM 1575 C CA . GLN A 1 194 ? 7.806 0.430 -9.337 1.00 91.81 194 GLN A CA 1
ATOM 1576 C C . GLN A 1 194 ? 6.553 -0.454 -9.445 1.00 91.81 194 GLN A C 1
ATOM 1578 O O . GLN A 1 194 ? 6.085 -0.754 -10.543 1.00 91.81 194 GLN A O 1
ATOM 1583 N N . VAL A 1 195 ? 5.948 -0.831 -8.316 1.00 94.38 195 VAL A N 1
ATOM 1584 C CA . VAL A 1 195 ? 4.696 -1.606 -8.329 1.00 94.38 195 VAL A CA 1
ATOM 1585 C C . VAL A 1 195 ? 3.497 -0.735 -8.699 1.00 94.38 195 VAL A C 1
ATOM 1587 O O . VAL A 1 195 ? 2.635 -1.192 -9.450 1.00 94.38 195 VAL A O 1
ATOM 1590 N N . LEU A 1 196 ? 3.453 0.528 -8.259 1.00 94.44 196 LEU A N 1
ATOM 1591 C CA . LEU A 1 196 ? 2.428 1.488 -8.683 1.00 94.44 196 LEU A CA 1
ATOM 1592 C C . LEU A 1 196 ? 2.396 1.624 -10.209 1.00 94.44 196 LEU A C 1
ATOM 1594 O O . LEU A 1 196 ? 1.323 1.652 -10.804 1.00 94.44 196 LEU A O 1
ATOM 1598 N N . TYR A 1 197 ? 3.558 1.651 -10.854 1.00 91.56 197 TYR A N 1
ATOM 1599 C CA . TYR A 1 197 ? 3.663 1.685 -12.305 1.00 91.56 197 TYR A CA 1
ATOM 1600 C C . TYR A 1 197 ? 2.971 0.474 -12.969 1.00 91.56 197 TYR A C 1
ATOM 1602 O O . TYR A 1 197 ? 2.137 0.646 -13.864 1.00 91.56 197 TYR A O 1
ATOM 1610 N N . ILE A 1 198 ? 3.237 -0.748 -12.483 1.00 92.88 198 ILE A N 1
ATOM 1611 C CA . ILE A 1 198 ? 2.567 -1.975 -12.957 1.00 92.88 198 ILE A CA 1
ATOM 1612 C C . ILE A 1 198 ? 1.060 -1.891 -12.699 1.00 92.88 198 ILE A C 1
ATOM 1614 O O . ILE A 1 198 ? 0.264 -2.177 -13.596 1.00 92.88 198 ILE A O 1
ATOM 1618 N N . LEU A 1 199 ? 0.658 -1.435 -11.511 1.00 95.06 199 LEU A N 1
ATOM 1619 C CA . LEU A 1 199 ? -0.742 -1.233 -11.145 1.00 95.06 199 LEU A CA 1
ATOM 1620 C C . LEU A 1 199 ? -1.451 -0.286 -12.120 1.00 95.06 199 LEU A C 1
ATOM 1622 O O . LEU A 1 199 ? -2.526 -0.626 -12.612 1.00 95.06 199 LEU A O 1
ATOM 1626 N N . ILE A 1 200 ? -0.855 0.863 -12.453 1.00 93.44 200 ILE A N 1
ATOM 1627 C CA . ILE A 1 200 ? -1.423 1.794 -13.437 1.00 93.44 200 ILE A CA 1
ATOM 1628 C C . ILE A 1 200 ? -1.498 1.149 -14.821 1.00 93.44 200 ILE A C 1
ATOM 1630 O O . ILE A 1 200 ? -2.518 1.320 -15.488 1.00 93.44 200 ILE A O 1
ATOM 1634 N N . SER A 1 201 ? -0.499 0.358 -15.233 1.00 91.62 201 SER A N 1
ATOM 1635 C CA . SER A 1 201 ? -0.535 -0.357 -16.520 1.00 91.62 201 SER A CA 1
ATOM 1636 C C . SER A 1 201 ? -1.755 -1.273 -16.647 1.00 91.62 201 SER A C 1
ATOM 1638 O O . SER A 1 201 ? -2.373 -1.307 -17.712 1.00 91.62 201 SER A O 1
ATOM 1640 N N . HIS A 1 202 ? -2.180 -1.918 -15.552 1.00 91.94 202 HIS A N 1
ATOM 1641 C CA . HIS A 1 202 ? -3.438 -2.666 -15.512 1.00 91.94 202 HIS A CA 1
ATOM 1642 C C . HIS A 1 202 ? -4.655 -1.747 -15.653 1.00 91.94 202 HIS A C 1
ATOM 1644 O O . HIS A 1 202 ? -5.575 -2.063 -16.401 1.00 91.94 202 HIS A O 1
ATOM 1650 N N . GLN A 1 203 ? -4.668 -0.592 -14.977 1.00 93.00 203 GLN A N 1
ATOM 1651 C CA . GLN A 1 203 ? -5.810 0.333 -15.027 1.00 93.00 203 GLN A CA 1
ATOM 1652 C C . GLN A 1 203 ? -6.012 0.988 -16.396 1.00 93.00 203 GLN A C 1
ATOM 1654 O O . GLN A 1 203 ? -7.132 1.382 -16.727 1.00 93.00 203 GLN A O 1
ATOM 1659 N N . VAL A 1 204 ? -4.943 1.132 -17.182 1.00 90.25 204 VAL A N 1
ATOM 1660 C CA . VAL A 1 204 ? -5.005 1.718 -18.526 1.00 90.25 204 VAL A CA 1
ATOM 1661 C C . VAL A 1 204 ? -4.981 0.679 -19.648 1.00 90.25 204 VAL A C 1
ATOM 1663 O O . VAL A 1 204 ? -4.916 1.078 -20.802 1.00 90.25 204 VAL A O 1
ATOM 1666 N N . ASN A 1 205 ? -5.088 -0.622 -19.346 1.00 88.75 205 ASN A N 1
ATOM 1667 C CA . ASN A 1 205 ? -5.029 -1.726 -20.320 1.00 88.75 205 ASN A CA 1
ATOM 1668 C C . ASN A 1 205 ? -3.734 -1.754 -21.157 1.00 88.75 205 ASN A C 1
ATOM 1670 O O . ASN A 1 205 ? -3.762 -2.034 -22.352 1.00 88.75 205 ASN A O 1
ATOM 1674 N N . CYS A 1 206 ? -2.595 -1.474 -20.524 1.00 90.62 206 CYS A N 1
ATOM 1675 C CA . CYS A 1 206 ? -1.268 -1.519 -21.143 1.00 90.62 206 CYS A CA 1
ATOM 1676 C C . CYS A 1 206 ? -0.437 -2.748 -20.750 1.00 90.62 206 CYS A C 1
ATOM 1678 O O . CYS A 1 206 ? 0.731 -2.839 -21.130 1.00 90.62 206 CYS A O 1
ATOM 1680 N N . THR A 1 207 ? -1.015 -3.687 -19.996 1.00 90.25 207 THR A N 1
ATOM 1681 C CA . THR A 1 207 ? -0.314 -4.880 -19.507 1.00 90.25 207 THR A CA 1
ATOM 1682 C C . THR A 1 207 ? 0.266 -5.720 -20.643 1.00 90.25 207 THR A C 1
ATOM 1684 O O . THR A 1 207 ? 1.435 -6.067 -20.565 1.00 90.25 207 THR A O 1
ATOM 1687 N N . ASP A 1 208 ? -0.487 -5.974 -21.719 1.00 90.31 208 ASP A N 1
ATOM 1688 C CA . ASP A 1 208 ? -0.019 -6.808 -22.841 1.00 90.31 208 ASP A CA 1
ATOM 1689 C C . ASP A 1 208 ? 1.173 -6.181 -23.578 1.00 90.31 208 ASP A C 1
ATOM 1691 O O . ASP A 1 208 ? 2.116 -6.872 -23.960 1.00 90.31 208 ASP A O 1
ATOM 1695 N N . SER A 1 209 ? 1.168 -4.852 -23.739 1.00 89.31 209 SER A N 1
ATOM 1696 C CA . SER A 1 209 ? 2.292 -4.135 -24.350 1.00 89.31 209 SER A CA 1
ATOM 1697 C C . SER A 1 209 ? 3.540 -4.200 -23.469 1.00 89.31 209 SER A C 1
ATOM 1699 O O . SER A 1 209 ? 4.640 -4.486 -23.946 1.00 89.31 209 SER A O 1
ATOM 1701 N N . LEU A 1 210 ? 3.362 -3.991 -22.159 1.00 90.56 210 LEU A N 1
ATOM 1702 C CA . LEU A 1 210 ? 4.447 -4.111 -21.192 1.00 90.56 210 LEU A CA 1
ATOM 1703 C C . LEU A 1 210 ? 4.999 -5.544 -21.152 1.00 90.56 210 LEU A C 1
ATOM 1705 O O . LEU A 1 210 ? 6.213 -5.718 -21.103 1.00 90.56 210 LEU A O 1
ATOM 1709 N N . ASP A 1 211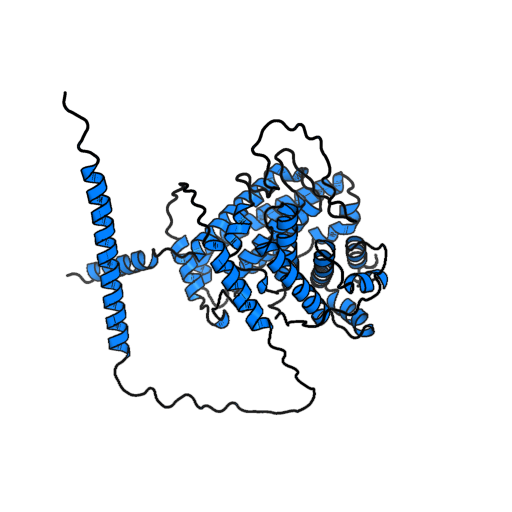 ? 4.137 -6.558 -21.231 1.00 92.06 211 ASP A N 1
ATOM 1710 C CA . ASP A 1 211 ? 4.541 -7.966 -21.289 1.00 92.06 211 ASP A CA 1
ATOM 1711 C C . ASP A 1 211 ? 5.359 -8.261 -22.552 1.00 92.06 211 ASP A C 1
ATOM 1713 O O . ASP A 1 211 ? 6.426 -8.871 -22.477 1.00 92.06 211 ASP A O 1
ATOM 1717 N N . GLY A 1 212 ? 4.940 -7.715 -23.699 1.00 91.06 212 GLY A N 1
ATOM 1718 C CA . GLY A 1 212 ? 5.703 -7.767 -24.945 1.00 91.06 212 GLY A CA 1
ATOM 1719 C C . GLY A 1 212 ? 7.105 -7.164 -24.813 1.00 91.06 212 GLY A C 1
ATOM 1720 O O . GLY A 1 212 ? 8.083 -7.791 -25.221 1.00 91.06 212 GLY A O 1
ATOM 1721 N N . MET A 1 213 ? 7.241 -5.990 -24.188 1.00 89.25 213 MET A N 1
ATOM 1722 C CA . MET A 1 213 ? 8.553 -5.364 -23.963 1.00 89.25 213 MET A CA 1
ATOM 1723 C C . MET A 1 213 ? 9.428 -6.163 -22.991 1.00 89.25 213 MET A C 1
ATOM 1725 O O . MET A 1 213 ? 10.627 -6.316 -23.227 1.00 89.25 213 MET A O 1
ATOM 1729 N N . LEU A 1 214 ? 8.836 -6.687 -21.916 1.00 91.25 214 LEU A N 1
ATOM 1730 C CA . LEU A 1 214 ? 9.529 -7.485 -20.903 1.00 91.25 214 LEU A CA 1
ATOM 1731 C C . LEU A 1 214 ? 9.955 -8.865 -21.421 1.00 91.25 214 LEU A C 1
ATOM 1733 O O . LEU A 1 214 ? 10.976 -9.390 -20.969 1.00 91.25 214 LEU A O 1
ATOM 1737 N N . SER A 1 215 ? 9.241 -9.418 -22.406 1.00 90.00 215 SER A N 1
ATOM 1738 C CA . SER A 1 215 ? 9.587 -10.699 -23.033 1.00 90.00 215 SER A CA 1
ATOM 1739 C C . SER A 1 215 ? 10.986 -10.674 -23.665 1.00 90.00 215 SER A C 1
ATOM 1741 O O . SER A 1 215 ? 11.731 -11.647 -23.545 1.00 90.00 215 SER A O 1
ATOM 1743 N N . ASN A 1 216 ? 11.413 -9.522 -24.205 1.00 86.31 216 ASN A N 1
ATOM 1744 C CA . ASN A 1 216 ? 12.773 -9.314 -24.724 1.00 86.31 216 ASN A CA 1
ATOM 1745 C C . ASN A 1 216 ? 13.852 -9.417 -23.632 1.00 86.31 216 ASN A C 1
ATOM 1747 O O . ASN A 1 216 ? 15.016 -9.674 -23.928 1.00 86.31 216 ASN A O 1
ATOM 1751 N N . LEU A 1 217 ? 13.466 -9.230 -22.370 1.00 86.69 217 LEU A N 1
ATOM 1752 C CA . LEU A 1 217 ? 14.316 -9.350 -21.186 1.00 86.69 217 LEU A CA 1
ATOM 1753 C C . LEU A 1 217 ? 14.051 -10.661 -20.426 1.00 86.69 217 LEU A C 1
ATOM 1755 O O . LEU A 1 217 ? 14.430 -10.792 -19.264 1.00 86.69 217 LEU A O 1
ATOM 1759 N N . SER A 1 218 ? 13.413 -11.640 -21.083 1.00 89.44 218 SER A N 1
ATOM 1760 C CA . SER A 1 218 ? 13.099 -12.967 -20.532 1.00 89.44 218 SER A CA 1
ATOM 1761 C C . SER A 1 218 ? 12.291 -12.925 -19.228 1.00 89.44 218 SER A C 1
ATOM 1763 O O . SER A 1 218 ? 12.463 -13.769 -18.348 1.00 89.44 218 SER A O 1
ATOM 1765 N N . THR A 1 219 ? 11.400 -11.943 -19.089 1.00 90.25 219 THR A N 1
ATOM 1766 C CA . THR A 1 219 ? 10.469 -11.840 -17.960 1.00 90.25 219 THR A CA 1
ATOM 1767 C C . THR A 1 219 ? 9.068 -11.472 -18.446 1.00 90.25 219 THR A C 1
ATOM 1769 O O . THR A 1 219 ? 8.854 -11.207 -19.624 1.00 90.25 219 THR A O 1
ATOM 1772 N N . SER A 1 220 ? 8.103 -11.483 -17.535 1.00 92.50 220 SER A N 1
ATOM 1773 C CA . SER A 1 220 ? 6.714 -11.091 -17.779 1.00 92.50 220 SER A CA 1
ATOM 1774 C C . SER A 1 220 ? 6.261 -10.099 -16.717 1.00 92.50 220 SER A C 1
ATOM 1776 O O . SER A 1 220 ? 6.881 -10.001 -15.650 1.00 92.50 220 SER A O 1
ATOM 1778 N N . VAL A 1 221 ? 5.153 -9.401 -16.959 1.00 92.81 221 VAL A N 1
ATOM 1779 C CA . VAL A 1 221 ? 4.537 -8.521 -15.953 1.00 92.81 221 VAL A CA 1
ATOM 1780 C C . VAL A 1 221 ? 4.208 -9.311 -14.688 1.00 92.81 221 VAL A C 1
ATOM 1782 O O . VAL A 1 221 ? 4.528 -8.874 -13.586 1.00 92.81 221 VAL A O 1
ATOM 1785 N N . GLY A 1 222 ? 3.642 -10.514 -14.839 1.00 91.94 222 GLY A N 1
ATOM 1786 C CA . GLY A 1 222 ? 3.296 -11.381 -13.711 1.00 91.94 222 GLY A CA 1
ATOM 1787 C C . GLY A 1 222 ? 4.514 -11.819 -12.889 1.00 91.94 222 GLY A C 1
ATOM 1788 O O . GLY A 1 222 ? 4.470 -11.785 -11.660 1.00 91.94 222 GLY A O 1
ATOM 1789 N N . SER A 1 223 ? 5.623 -12.177 -13.545 1.00 91.25 223 SER A N 1
ATOM 1790 C CA . SER A 1 223 ? 6.875 -12.536 -12.860 1.00 91.25 223 SER A CA 1
ATOM 1791 C C . SER A 1 223 ? 7.488 -11.328 -12.144 1.00 91.25 223 SER A C 1
ATOM 1793 O O . SER A 1 223 ? 7.871 -11.405 -10.974 1.00 91.25 223 SER A O 1
ATOM 1795 N N . LEU A 1 224 ? 7.516 -10.179 -12.823 1.00 92.00 224 LEU A N 1
ATOM 1796 C CA . LEU A 1 224 ? 8.078 -8.941 -12.295 1.00 92.00 224 LEU A CA 1
ATOM 1797 C C . LEU A 1 224 ? 7.291 -8.42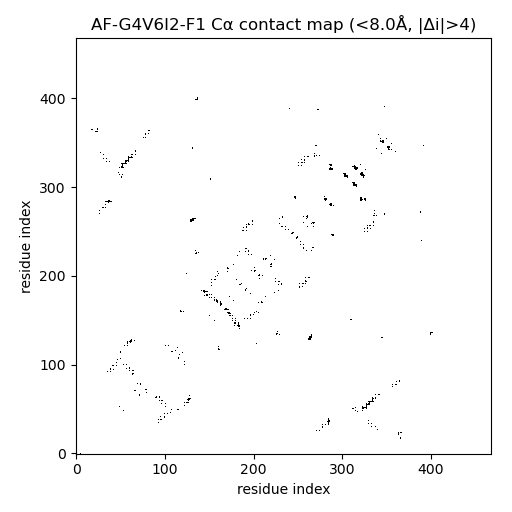5 -11.088 1.00 92.00 224 LEU A C 1
ATOM 1799 O O . LEU A 1 224 ? 7.892 -8.133 -10.054 1.00 92.00 224 LEU A O 1
ATOM 1803 N N . GLN A 1 225 ? 5.956 -8.387 -11.173 1.00 93.31 225 GLN A N 1
ATOM 1804 C CA . GLN A 1 225 ? 5.115 -7.971 -10.051 1.00 93.31 225 GLN A CA 1
ATOM 1805 C C . GLN A 1 225 ? 5.307 -8.910 -8.848 1.00 93.31 225 GLN A C 1
ATOM 1807 O O . GLN A 1 225 ? 5.332 -8.441 -7.715 1.00 93.31 225 GLN A O 1
ATOM 1812 N N . ASN A 1 226 ? 5.425 -10.231 -9.070 1.00 92.56 226 ASN A N 1
ATOM 1813 C CA . ASN A 1 226 ? 5.591 -11.202 -7.985 1.00 92.56 226 ASN A CA 1
ATOM 1814 C C . ASN A 1 226 ? 6.911 -10.961 -7.270 1.00 92.56 226 ASN A C 1
ATOM 1816 O O . ASN A 1 226 ? 6.943 -10.866 -6.048 1.00 92.56 226 ASN A O 1
ATOM 1820 N N . LYS A 1 227 ? 7.983 -10.758 -8.039 1.00 91.81 227 LYS A N 1
ATOM 1821 C CA . LYS A 1 227 ? 9.304 -10.462 -7.496 1.00 91.81 227 LYS A CA 1
ATOM 1822 C C . LYS A 1 227 ? 9.326 -9.159 -6.702 1.00 91.81 227 LYS A C 1
ATOM 1824 O O . LYS A 1 227 ? 9.797 -9.162 -5.567 1.00 91.81 227 LYS A O 1
ATOM 1829 N N . LEU A 1 228 ? 8.779 -8.074 -7.251 1.00 93.06 228 LEU A N 1
ATOM 1830 C CA . 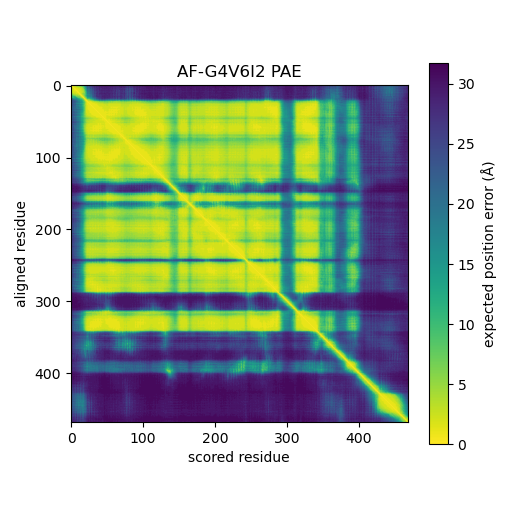LEU A 1 228 ? 8.713 -6.781 -6.562 1.00 93.06 228 LEU A CA 1
ATOM 1831 C C . LEU A 1 228 ? 7.851 -6.856 -5.294 1.00 93.06 228 LEU A C 1
ATOM 1833 O O . LEU A 1 228 ? 8.301 -6.431 -4.232 1.00 93.06 228 LEU A O 1
ATOM 1837 N N . CYS A 1 229 ? 6.662 -7.463 -5.361 1.00 94.56 229 CYS A N 1
ATOM 1838 C CA . CYS A 1 229 ? 5.793 -7.608 -4.192 1.00 94.56 229 CYS A CA 1
ATOM 1839 C C . CYS A 1 229 ? 6.359 -8.556 -3.128 1.00 94.56 229 CYS A C 1
ATOM 1841 O O . CYS A 1 229 ? 6.101 -8.346 -1.946 1.00 94.56 229 CYS A O 1
ATOM 1843 N N . SER A 1 230 ? 7.167 -9.552 -3.499 1.00 92.31 230 SER A N 1
ATOM 1844 C CA . SER A 1 230 ? 7.897 -10.381 -2.532 1.00 92.31 230 SER A CA 1
ATOM 1845 C C . SER A 1 230 ? 8.987 -9.591 -1.798 1.00 92.31 230 SER A C 1
ATOM 1847 O O . SER A 1 230 ? 9.159 -9.774 -0.591 1.00 92.31 230 SER A O 1
ATOM 1849 N N . ILE A 1 231 ? 9.696 -8.685 -2.487 1.00 91.44 231 ILE A N 1
ATOM 1850 C CA . ILE A 1 231 ? 10.668 -7.775 -1.851 1.00 91.44 231 ILE A CA 1
ATOM 1851 C C . ILE A 1 231 ? 9.933 -6.793 -0.931 1.00 91.44 231 ILE A C 1
ATOM 1853 O O . ILE A 1 231 ? 10.290 -6.688 0.241 1.00 91.44 231 ILE A O 1
ATOM 1857 N N . LEU A 1 232 ? 8.867 -6.154 -1.424 1.00 92.69 232 LEU A N 1
ATOM 1858 C CA . LEU A 1 232 ? 8.032 -5.248 -0.631 1.00 92.69 232 LEU A CA 1
ATOM 1859 C C . LEU A 1 232 ? 7.432 -5.928 0.591 1.00 92.69 232 LEU A C 1
ATOM 1861 O O . LEU A 1 232 ? 7.366 -5.321 1.644 1.00 92.69 232 LEU A O 1
ATOM 1865 N N . TYR A 1 233 ? 7.017 -7.190 0.499 1.00 91.50 233 TYR A N 1
ATOM 1866 C CA . TYR A 1 233 ? 6.444 -7.878 1.652 1.00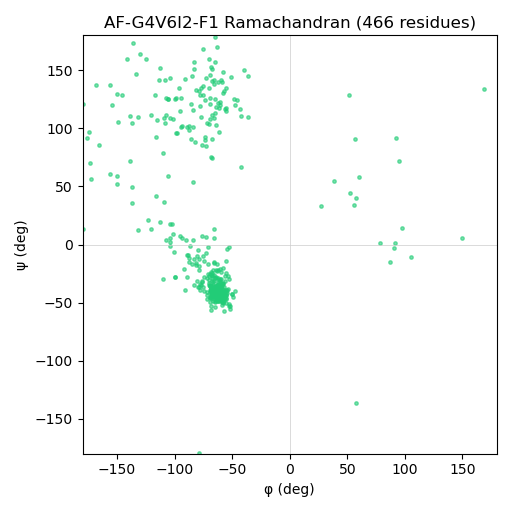 91.50 233 TYR A CA 1
ATOM 1867 C C . TYR A 1 233 ? 7.478 -8.107 2.756 1.00 91.50 233 TYR A C 1
ATOM 1869 O O . TYR A 1 233 ? 7.155 -8.025 3.939 1.00 91.50 233 TYR A O 1
ATOM 1877 N N . ARG A 1 234 ? 8.739 -8.362 2.391 1.00 89.06 234 ARG A N 1
ATOM 1878 C CA . ARG A 1 234 ? 9.835 -8.435 3.364 1.00 89.06 234 ARG A CA 1
ATOM 1879 C C . ARG A 1 234 ? 10.066 -7.077 4.029 1.00 89.06 234 ARG A C 1
ATOM 1881 O O . ARG A 1 234 ? 10.214 -7.035 5.249 1.00 89.06 234 ARG A O 1
ATOM 1888 N N . ASP A 1 235 ? 10.075 -5.999 3.249 1.00 88.44 235 ASP A N 1
ATOM 1889 C CA . ASP A 1 235 ? 10.245 -4.635 3.758 1.00 88.44 235 ASP A CA 1
ATOM 1890 C C . ASP A 1 235 ? 9.063 -4.238 4.660 1.00 88.44 235 ASP A C 1
ATOM 1892 O O . ASP A 1 235 ? 9.295 -3.822 5.793 1.00 88.44 235 ASP A O 1
ATOM 1896 N N . PHE A 1 236 ? 7.829 -4.534 4.246 1.00 89.69 236 PHE A N 1
ATOM 1897 C CA . PHE A 1 236 ? 6.592 -4.373 5.012 1.00 89.69 236 PHE A CA 1
ATOM 1898 C C . PHE A 1 236 ? 6.661 -5.052 6.377 1.00 89.69 236 PHE A C 1
ATOM 1900 O O . PHE A 1 236 ? 6.444 -4.413 7.406 1.00 89.69 236 PHE A O 1
ATOM 1907 N N . VAL A 1 237 ? 7.012 -6.343 6.412 1.00 86.19 237 VAL A N 1
ATOM 1908 C CA . VAL A 1 237 ? 7.143 -7.099 7.668 1.00 86.19 237 VAL A CA 1
ATOM 1909 C C . VAL A 1 237 ? 8.220 -6.483 8.558 1.00 86.19 237 VAL A C 1
ATOM 1911 O O . VAL A 1 237 ? 7.991 -6.273 9.748 1.00 86.19 237 VAL A O 1
ATOM 1914 N N . ASN A 1 238 ? 9.387 -6.166 7.997 1.00 85.88 238 ASN A N 1
ATOM 1915 C CA . ASN A 1 238 ? 10.481 -5.572 8.761 1.00 85.88 238 ASN A CA 1
ATOM 1916 C C . ASN A 1 238 ? 10.095 -4.200 9.321 1.00 85.88 238 ASN A C 1
ATOM 1918 O O . ASN A 1 238 ? 10.377 -3.914 10.483 1.00 85.88 238 ASN A O 1
ATOM 1922 N N . LEU A 1 239 ? 9.442 -3.356 8.527 1.00 85.62 239 LEU A N 1
ATOM 1923 C CA . LEU A 1 239 ? 9.038 -2.006 8.904 1.00 85.62 239 LEU A CA 1
ATOM 1924 C C . LEU A 1 239 ? 7.948 -2.032 9.980 1.00 85.62 239 LEU A C 1
ATOM 1926 O O . LEU A 1 239 ? 8.053 -1.313 10.979 1.00 85.62 239 LEU A O 1
ATOM 1930 N N . PHE A 1 240 ? 6.973 -2.930 9.818 1.00 82.94 240 PHE A N 1
ATOM 1931 C CA . PHE A 1 240 ? 5.912 -3.178 10.788 1.00 82.94 240 PHE A CA 1
ATOM 1932 C C . PHE A 1 240 ? 6.476 -3.657 12.135 1.00 82.94 240 PHE A C 1
ATOM 1934 O O . PHE A 1 240 ? 6.087 -3.158 13.189 1.00 82.94 240 PHE A O 1
ATOM 1941 N N . LEU A 1 241 ? 7.435 -4.593 12.122 1.00 80.88 241 LEU A N 1
ATOM 1942 C CA . LEU A 1 241 ? 8.029 -5.143 13.347 1.00 80.88 241 LEU A CA 1
ATOM 1943 C C . LEU A 1 241 ? 9.043 -4.204 14.018 1.00 80.88 241 LEU A C 1
ATOM 1945 O O . LEU A 1 241 ? 9.184 -4.242 15.239 1.00 80.88 241 LEU A O 1
ATOM 1949 N N . SER A 1 242 ? 9.780 -3.400 13.246 1.00 74.00 242 SER A N 1
ATOM 1950 C CA . SER A 1 242 ? 10.946 -2.667 13.760 1.00 74.00 242 SER A CA 1
ATOM 1951 C C . SER A 1 242 ? 10.697 -1.199 14.095 1.00 74.00 242 SER A C 1
ATOM 1953 O O . SER A 1 242 ? 11.419 -0.672 14.940 1.00 74.00 242 SER A O 1
ATOM 1955 N N . SER A 1 243 ? 9.749 -0.495 13.454 1.00 58.94 243 SER A N 1
ATOM 1956 C CA . SER A 1 243 ? 9.661 0.967 13.635 1.00 58.94 243 SER A CA 1
ATOM 1957 C C . SER A 1 243 ? 8.439 1.666 13.006 1.00 58.94 243 SER A C 1
ATOM 1959 O O . SER A 1 243 ? 8.587 2.678 12.324 1.00 58.94 243 SER A O 1
ATOM 1961 N N . GLU A 1 244 ? 7.198 1.279 13.318 1.00 64.25 244 GLU A N 1
ATOM 1962 C CA . GLU A 1 244 ? 6.004 2.077 12.922 1.00 64.25 244 GLU A CA 1
ATOM 1963 C C . GLU A 1 244 ? 5.894 3.471 13.589 1.00 64.25 244 GLU A C 1
ATOM 1965 O O . GLU A 1 244 ? 4.873 4.170 13.501 1.00 64.25 244 GLU A O 1
ATOM 1970 N N . THR A 1 245 ? 6.907 3.869 14.355 1.00 62.69 245 THR A N 1
ATOM 1971 C CA . THR A 1 245 ? 6.875 5.074 15.182 1.00 62.69 245 THR A CA 1
ATOM 1972 C C . THR A 1 245 ? 6.950 6.341 14.347 1.00 62.69 245 THR A C 1
ATOM 1974 O O . THR A 1 245 ? 6.379 7.354 14.755 1.00 62.69 245 THR A O 1
ATOM 1977 N N . THR A 1 246 ? 7.590 6.300 13.172 1.00 77.62 246 THR A N 1
ATOM 1978 C CA . THR A 1 246 ? 7.714 7.493 12.334 1.00 77.62 246 THR A CA 1
ATOM 1979 C C . THR A 1 246 ? 6.558 7.613 11.332 1.00 77.62 246 THR A C 1
ATOM 1981 O O . THR A 1 246 ? 6.121 6.624 10.745 1.00 77.62 246 THR A O 1
ATOM 1984 N N . PRO A 1 247 ? 6.073 8.834 11.077 1.00 76.62 247 PRO A N 1
ATOM 1985 C CA . PRO A 1 247 ? 5.083 9.119 10.039 1.00 76.62 247 PRO A CA 1
ATOM 1986 C C . PRO A 1 247 ? 5.485 8.647 8.646 1.00 76.62 247 PRO A C 1
ATOM 1988 O O . PRO A 1 247 ? 4.655 8.113 7.926 1.00 76.62 247 PRO A O 1
ATOM 1991 N N . ARG A 1 248 ? 6.769 8.803 8.301 1.00 82.88 248 ARG A N 1
ATOM 1992 C CA . ARG A 1 248 ? 7.335 8.319 7.039 1.00 82.88 248 ARG A CA 1
ATOM 1993 C C . ARG A 1 248 ? 7.185 6.805 6.918 1.00 82.88 248 ARG A C 1
ATOM 1995 O O . ARG A 1 248 ? 6.792 6.316 5.872 1.00 82.88 248 ARG A O 1
ATOM 2002 N N . ASN A 1 249 ? 7.448 6.069 7.996 1.00 86.06 249 ASN A N 1
ATOM 2003 C CA . ASN A 1 249 ? 7.308 4.616 7.988 1.00 86.06 249 ASN A CA 1
ATOM 2004 C C . ASN A 1 249 ? 5.843 4.195 7.846 1.00 86.06 249 ASN A C 1
ATOM 2006 O O . ASN A 1 249 ? 5.557 3.249 7.128 1.00 86.06 249 ASN A O 1
ATOM 2010 N N . ARG A 1 250 ? 4.904 4.915 8.472 1.00 88.81 250 ARG A N 1
ATOM 2011 C CA . ARG A 1 250 ? 3.466 4.651 8.290 1.00 88.81 250 ARG A CA 1
ATOM 2012 C C . ARG A 1 250 ? 3.002 4.930 6.867 1.00 88.81 250 ARG A C 1
ATOM 2014 O O . ARG A 1 250 ? 2.224 4.153 6.334 1.00 88.81 250 ARG A O 1
ATOM 2021 N N . ASP A 1 251 ? 3.473 6.020 6.273 1.00 90.56 251 ASP A N 1
ATOM 2022 C CA . ASP A 1 251 ? 3.178 6.373 4.884 1.00 90.56 251 ASP A CA 1
ATOM 2023 C C . ASP A 1 251 ? 3.694 5.292 3.920 1.00 90.56 251 ASP A C 1
ATOM 2025 O O . ASP A 1 251 ? 2.915 4.756 3.139 1.00 90.56 251 ASP A O 1
ATOM 2029 N N . ILE A 1 252 ? 4.951 4.856 4.084 1.00 90.69 252 ILE A N 1
ATOM 2030 C CA . ILE A 1 252 ? 5.522 3.736 3.317 1.00 90.69 252 ILE A CA 1
ATOM 2031 C C . ILE A 1 252 ? 4.708 2.450 3.532 1.00 90.69 252 ILE A C 1
ATOM 2033 O O . ILE A 1 252 ? 4.305 1.831 2.555 1.00 90.69 252 ILE A O 1
ATOM 2037 N N . LEU A 1 253 ? 4.378 2.069 4.774 1.00 91.94 253 LEU A N 1
ATOM 2038 C CA . LEU A 1 253 ? 3.547 0.883 5.045 1.00 91.94 253 LEU A CA 1
ATOM 2039 C C . LEU A 1 253 ? 2.200 0.944 4.308 1.00 91.94 253 LEU A C 1
ATOM 2041 O O . LEU A 1 253 ? 1.761 -0.053 3.737 1.00 91.94 253 LEU A O 1
ATOM 2045 N N . LEU A 1 254 ? 1.541 2.107 4.310 1.00 94.62 254 LEU A N 1
ATOM 2046 C CA . LEU A 1 254 ? 0.285 2.303 3.588 1.00 94.62 254 LEU A CA 1
ATOM 2047 C C . LEU A 1 254 ? 0.477 2.175 2.075 1.00 94.62 254 LEU A C 1
ATOM 2049 O O . LEU A 1 254 ? -0.377 1.581 1.416 1.00 94.62 254 LEU A O 1
ATOM 2053 N N . GLU A 1 255 ? 1.575 2.694 1.525 1.00 94.81 255 GLU A N 1
ATOM 2054 C CA . GLU A 1 255 ? 1.878 2.562 0.099 1.00 94.81 255 GLU A CA 1
ATOM 2055 C C . GLU A 1 255 ? 2.076 1.106 -0.299 1.00 94.81 255 GLU A C 1
ATOM 2057 O O . GLU A 1 255 ? 1.459 0.650 -1.259 1.00 94.81 255 GLU A O 1
ATOM 2062 N N . GLU A 1 256 ? 2.870 0.355 0.461 1.00 94.81 256 GLU A N 1
ATOM 2063 C CA . GLU A 1 256 ? 3.131 -1.064 0.212 1.00 94.81 256 GLU A CA 1
ATOM 2064 C C . GLU A 1 256 ? 1.834 -1.882 0.253 1.00 94.81 256 GLU A C 1
ATOM 2066 O O . GLU A 1 256 ? 1.569 -2.700 -0.638 1.00 94.81 256 GLU A O 1
ATOM 2071 N N . MET A 1 257 ? 0.977 -1.598 1.243 1.00 95.38 257 MET A N 1
ATOM 2072 C CA . MET A 1 257 ? -0.361 -2.180 1.333 1.00 95.38 257 MET A CA 1
ATOM 2073 C C . MET A 1 257 ? -1.220 -1.829 0.123 1.00 95.38 257 MET A C 1
ATOM 2075 O O . MET A 1 257 ? -1.897 -2.701 -0.428 1.00 95.38 257 MET A O 1
ATOM 2079 N N . PHE A 1 258 ? -1.199 -0.565 -0.297 1.00 97.25 258 PHE A N 1
ATOM 2080 C CA . PHE A 1 258 ? -1.974 -0.096 -1.432 1.00 97.25 258 PHE A CA 1
ATOM 2081 C C . PHE A 1 258 ? -1.520 -0.753 -2.738 1.00 97.25 258 PHE A C 1
ATOM 2083 O O . PHE A 1 258 ? -2.358 -1.335 -3.432 1.00 97.25 258 PHE A O 1
ATOM 2090 N N . VAL A 1 259 ? -0.233 -0.691 -3.085 1.00 96.81 259 VAL A N 1
ATOM 2091 C CA . VAL A 1 259 ? 0.247 -1.089 -4.417 1.00 96.81 259 VAL A CA 1
ATOM 2092 C C . VAL A 1 259 ? 0.144 -2.599 -4.633 1.00 96.81 259 VAL A C 1
ATOM 2094 O O . VAL A 1 259 ? -0.464 -3.032 -5.612 1.00 96.81 259 VAL A O 1
ATOM 2097 N N . CYS A 1 260 ? 0.631 -3.421 -3.698 1.00 96.12 260 CYS A N 1
ATOM 2098 C CA . CYS A 1 260 ? 0.575 -4.879 -3.840 1.00 96.12 260 CYS A CA 1
ATOM 2099 C C . CYS A 1 260 ? -0.807 -5.448 -3.500 1.00 96.12 260 CYS A C 1
ATOM 2101 O O . CYS A 1 260 ? -1.281 -6.365 -4.180 1.00 96.12 260 CYS A O 1
ATOM 2103 N N . GLY A 1 261 ? -1.500 -4.879 -2.508 1.00 94.81 261 GLY A N 1
ATOM 2104 C CA . GLY A 1 261 ? -2.870 -5.276 -2.185 1.00 94.81 261 GLY A CA 1
ATOM 2105 C C . GLY A 1 261 ? -3.851 -4.973 -3.322 1.00 94.81 261 GLY A C 1
ATOM 2106 O O . GLY A 1 261 ? -4.732 -5.787 -3.604 1.00 94.81 261 GLY A O 1
ATOM 2107 N N . SER A 1 262 ? -3.662 -3.867 -4.054 1.00 95.50 262 SER A N 1
ATOM 2108 C CA . SER A 1 262 ? -4.490 -3.533 -5.226 1.00 95.50 262 SER A CA 1
ATOM 2109 C C . SER A 1 262 ? -4.277 -4.462 -6.412 1.00 95.50 262 SER A C 1
ATOM 2111 O O . SER A 1 262 ? -5.198 -4.624 -7.206 1.00 95.50 262 SER A O 1
ATOM 2113 N N . ILE A 1 263 ? -3.108 -5.093 -6.525 1.00 92.94 263 ILE A N 1
ATOM 2114 C CA . ILE A 1 263 ? -2.817 -6.106 -7.547 1.00 92.94 263 ILE A CA 1
ATOM 2115 C C . ILE A 1 263 ? -3.247 -7.515 -7.080 1.00 92.94 263 ILE A C 1
ATOM 2117 O O . ILE A 1 263 ? -3.161 -8.475 -7.833 1.00 92.94 263 ILE A O 1
ATOM 2121 N N . GLY A 1 264 ? -3.781 -7.672 -5.866 1.00 90.88 264 GLY A N 1
ATOM 2122 C CA . GLY A 1 264 ? -4.345 -8.941 -5.393 1.00 90.88 264 GLY A CA 1
ATOM 2123 C C . GLY A 1 264 ? -3.409 -9.786 -4.526 1.00 90.88 264 GLY A C 1
ATOM 2124 O O . GLY 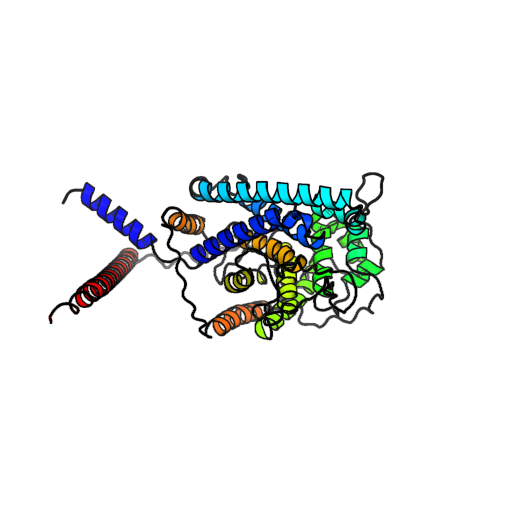A 1 264 ? -3.716 -10.953 -4.283 1.00 90.88 264 GLY A O 1
ATOM 2125 N N . TYR A 1 265 ? -2.300 -9.227 -4.027 1.00 91.38 265 TYR A N 1
ATOM 2126 C CA . TYR A 1 265 ? -1.486 -9.870 -2.989 1.00 91.38 265 TYR A CA 1
ATOM 2127 C C . TYR A 1 265 ? -2.085 -9.618 -1.603 1.00 91.38 265 TYR A C 1
ATOM 2129 O O . TYR A 1 265 ? -1.735 -8.673 -0.897 1.00 91.38 265 TYR A O 1
ATOM 2137 N N . GLU A 1 266 ? -2.993 -10.494 -1.191 1.00 85.50 266 GLU A N 1
ATOM 2138 C CA . GLU A 1 266 ? -3.748 -10.377 0.068 1.00 85.50 266 GLU A CA 1
ATOM 2139 C C . GLU A 1 266 ? -2.887 -10.423 1.333 1.00 85.50 266 GLU A C 1
ATOM 2141 O O . GLU A 1 266 ? -3.337 -10.013 2.400 1.00 85.50 266 GLU A O 1
ATOM 2146 N N . ASN A 1 267 ? -1.641 -10.893 1.240 1.00 85.88 267 ASN A N 1
ATOM 2147 C CA . ASN A 1 267 ? -0.695 -10.919 2.357 1.00 85.88 267 ASN A CA 1
ATOM 2148 C C . ASN A 1 267 ? -0.518 -9.543 3.025 1.00 85.88 267 ASN A C 1
ATOM 2150 O O . ASN A 1 267 ? -0.233 -9.484 4.222 1.00 85.88 267 ASN A O 1
ATOM 2154 N N . PHE A 1 268 ? -0.725 -8.458 2.276 1.00 91.06 268 PHE A N 1
ATOM 2155 C CA . PHE A 1 268 ? -0.649 -7.086 2.771 1.00 91.06 268 PHE A CA 1
ATOM 2156 C C . PHE A 1 268 ? -1.924 -6.608 3.493 1.00 91.06 268 PHE A C 1
ATOM 2158 O O . PHE A 1 268 ? -1.882 -5.613 4.211 1.00 91.06 268 PHE A O 1
ATOM 2165 N N . ILE A 1 269 ? -3.063 -7.293 3.334 1.00 89.81 269 ILE A N 1
ATOM 2166 C CA . ILE A 1 269 ? -4.373 -6.860 3.847 1.00 89.81 269 ILE A CA 1
ATOM 2167 C C . ILE A 1 269 ? -4.802 -7.780 4.991 1.00 89.81 269 ILE A C 1
ATOM 2169 O O . ILE A 1 269 ? -5.605 -8.695 4.824 1.00 89.81 269 ILE A O 1
ATOM 2173 N N . GLN A 1 270 ? -4.232 -7.553 6.174 1.00 84.56 270 GLN A N 1
ATOM 2174 C CA . GLN A 1 270 ? -4.489 -8.375 7.360 1.00 84.56 270 GLN A CA 1
ATOM 2175 C C . GLN A 1 270 ? -5.390 -7.643 8.352 1.00 84.56 270 GLN A C 1
ATOM 2177 O O . GLN A 1 270 ? -5.069 -6.551 8.819 1.00 84.56 270 GLN A O 1
ATOM 2182 N N . PHE A 1 271 ? -6.504 -8.259 8.754 1.00 86.38 271 PHE A N 1
ATOM 2183 C CA . PHE A 1 271 ? -7.430 -7.632 9.702 1.00 86.38 271 PHE A CA 1
ATOM 2184 C C . PHE A 1 271 ? -6.805 -7.379 11.078 1.00 86.38 271 PHE A C 1
ATOM 2186 O O . PHE A 1 271 ? -7.296 -6.519 11.808 1.00 86.38 271 PHE A O 1
ATOM 2193 N N . SER A 1 272 ? -5.751 -8.103 11.463 1.00 81.25 272 SER A N 1
ATOM 2194 C CA . SER A 1 272 ? -4.960 -7.837 12.677 1.00 81.25 272 SER A CA 1
ATOM 2195 C C . SER A 1 272 ? -4.308 -6.447 12.672 1.00 81.25 272 SER A C 1
ATOM 2197 O O . SER A 1 272 ? -4.166 -5.840 13.728 1.00 81.25 272 SER A O 1
ATOM 2199 N N . ILE A 1 273 ? -3.988 -5.914 11.490 1.00 86.44 273 ILE A N 1
ATOM 2200 C CA . ILE A 1 273 ? -3.321 -4.621 11.291 1.00 86.44 273 ILE A CA 1
ATOM 2201 C C . ILE A 1 273 ? -4.335 -3.480 11.121 1.00 86.44 273 ILE A C 1
ATOM 2203 O O . ILE A 1 273 ? -4.019 -2.320 11.379 1.00 86.44 273 ILE A O 1
ATOM 2207 N N . LEU A 1 274 ? -5.580 -3.783 10.740 1.00 90.19 274 LEU A N 1
ATOM 2208 C CA . LEU A 1 274 ? -6.605 -2.773 10.461 1.00 90.19 274 LEU A CA 1
ATOM 2209 C C . LEU A 1 274 ? -6.785 -1.769 11.610 1.00 90.19 274 LEU A C 1
ATOM 2211 O O . LEU A 1 274 ? -6.710 -0.566 11.377 1.00 90.19 274 LEU A O 1
ATOM 2215 N N . SER A 1 275 ? -6.970 -2.236 12.848 1.00 89.25 275 SER A N 1
ATOM 2216 C CA . SER A 1 275 ? -7.152 -1.344 14.004 1.00 89.25 275 SER A CA 1
ATOM 2217 C C . SER A 1 275 ? -5.959 -0.403 14.194 1.00 89.25 275 SER A C 1
ATOM 2219 O O . SER A 1 275 ? -6.130 0.760 14.558 1.00 89.25 275 SER A O 1
ATOM 2221 N N . ARG A 1 276 ? -4.748 -0.882 13.880 1.00 88.50 276 ARG A N 1
ATOM 2222 C CA . ARG A 1 276 ? -3.525 -0.083 13.931 1.00 88.50 276 ARG A CA 1
ATOM 2223 C C . ARG A 1 276 ? -3.519 1.001 12.856 1.00 88.50 276 ARG A C 1
ATOM 2225 O O . ARG A 1 276 ? -3.282 2.157 13.191 1.00 88.50 276 ARG A O 1
ATOM 2232 N N . VAL A 1 277 ? -3.871 0.664 11.617 1.00 90.75 277 VAL A N 1
ATOM 2233 C CA . VAL A 1 277 ? -4.015 1.637 10.520 1.00 90.75 277 VAL A CA 1
ATOM 2234 C C . VAL A 1 277 ? -5.067 2.695 10.855 1.00 90.75 277 VAL A C 1
ATOM 2236 O O . VAL A 1 277 ? -4.794 3.889 10.750 1.00 90.75 277 VAL A O 1
ATOM 2239 N N . LEU A 1 278 ? -6.251 2.284 11.322 1.00 93.81 278 LEU A N 1
ATOM 2240 C CA . LEU A 1 278 ? -7.328 3.216 11.677 1.00 93.81 278 LEU A CA 1
ATOM 2241 C C . LEU A 1 278 ? -6.947 4.134 12.848 1.00 93.81 278 LEU A C 1
ATOM 2243 O O . LEU A 1 278 ? -7.391 5.279 12.881 1.00 93.81 278 LEU A O 1
ATOM 2247 N N . SER A 1 279 ? -6.076 3.687 13.762 1.00 91.25 279 SER A N 1
ATOM 2248 C CA . SER A 1 279 ? -5.592 4.514 14.880 1.00 91.25 279 SER A CA 1
ATOM 2249 C C . SER A 1 279 ? -4.739 5.718 14.458 1.00 91.25 279 SER A C 1
ATOM 2251 O O . SER A 1 279 ? -4.513 6.625 15.257 1.00 91.25 279 SER A O 1
ATOM 2253 N N . TRP A 1 280 ? -4.247 5.748 13.216 1.00 90.62 280 TRP A N 1
ATOM 2254 C CA . TRP A 1 280 ? -3.478 6.881 12.687 1.00 90.62 280 TRP A CA 1
ATOM 2255 C C . TRP A 1 280 ? -4.366 8.020 12.171 1.00 90.62 280 TRP A C 1
ATOM 2257 O O . TRP A 1 280 ? -3.870 9.125 11.930 1.00 90.62 280 TRP A O 1
ATOM 2267 N N . GLN A 1 281 ? -5.667 7.766 12.021 1.00 94.69 281 GLN A N 1
ATOM 2268 C CA . GLN A 1 281 ? -6.651 8.770 11.649 1.00 94.69 281 GLN A CA 1
ATOM 2269 C C . GLN A 1 281 ? -6.966 9.675 12.845 1.00 94.69 281 GLN A C 1
ATOM 2271 O O . GLN A 1 281 ? -7.320 9.214 13.929 1.00 94.69 281 GLN A O 1
ATOM 2276 N N . GLN A 1 282 ? -6.893 10.985 12.644 1.00 92.38 282 GLN A N 1
ATOM 2277 C CA . GLN A 1 282 ? -7.345 11.962 13.625 1.00 92.38 282 GLN A CA 1
ATOM 2278 C C . GLN A 1 282 ? -8.870 11.961 13.762 1.00 92.38 282 GLN A C 1
ATOM 2280 O O . GLN A 1 282 ? -9.581 11.588 12.825 1.00 92.38 282 GLN A O 1
ATOM 2285 N N . PRO A 1 283 ? -9.409 12.478 14.881 1.00 92.44 283 PRO A N 1
ATOM 2286 C CA . PRO A 1 283 ? -10.847 12.681 15.034 1.00 92.44 283 PRO A CA 1
ATOM 2287 C C . PRO A 1 283 ? -11.488 13.482 13.889 1.00 92.44 283 PRO A C 1
ATOM 2289 O O . PRO A 1 283 ? -12.646 13.228 13.564 1.00 92.44 283 PRO A O 1
ATOM 2292 N N . SER A 1 284 ? -10.734 14.388 13.249 1.00 93.06 284 SER A N 1
ATOM 2293 C CA . SER A 1 284 ? -11.171 15.157 12.075 1.00 93.06 284 SER A CA 1
ATOM 2294 C C . SER A 1 284 ? -11.397 14.305 10.819 1.00 93.06 284 SER A C 1
ATOM 2296 O O . SER A 1 284 ? -12.137 14.731 9.939 1.00 93.06 284 SER A O 1
ATOM 2298 N N . GLY A 1 285 ? -10.795 13.112 10.735 1.00 95.06 285 GLY A N 1
ATOM 2299 C CA . GLY A 1 285 ? -10.880 12.186 9.599 1.00 95.06 285 GLY A CA 1
ATOM 2300 C C . GLY A 1 285 ? -9.636 12.114 8.719 1.00 95.06 285 GLY A C 1
ATOM 2301 O O . GLY A 1 285 ? -9.509 11.206 7.900 1.00 95.06 285 GLY A O 1
ATOM 2302 N N . CYS A 1 286 ? -8.707 13.035 8.921 1.00 94.31 286 CYS A N 1
ATOM 2303 C CA . CYS A 1 286 ? -7.428 13.104 8.234 1.00 94.31 286 CYS A CA 1
ATOM 2304 C C . CYS A 1 286 ? -6.367 12.180 8.868 1.00 94.31 286 CYS A C 1
ATOM 2306 O O . CYS A 1 286 ? -6.443 11.878 10.058 1.00 94.31 286 CYS A O 1
ATOM 2308 N N . PHE A 1 287 ? -5.342 11.782 8.109 1.00 92.62 287 PHE A N 1
ATOM 2309 C CA . PHE A 1 287 ? -4.160 11.096 8.635 1.00 92.62 287 PHE A CA 1
ATOM 2310 C C . PHE A 1 287 ? -3.016 12.080 8.893 1.00 92.62 287 PHE A C 1
ATOM 2312 O O . PHE A 1 287 ? -2.712 12.944 8.067 1.00 92.62 287 PHE A O 1
ATOM 2319 N N . ILE A 1 288 ? -2.373 11.948 10.056 1.00 83.38 288 ILE A N 1
ATOM 2320 C CA . ILE A 1 288 ? -1.271 12.824 10.458 1.00 83.38 288 ILE A CA 1
ATOM 2321 C C . ILE A 1 288 ? -0.004 12.050 10.802 1.00 83.38 288 ILE A C 1
ATOM 2323 O O . ILE A 1 288 ? -0.002 10.898 11.235 1.00 83.38 288 ILE A O 1
ATOM 2327 N N . SER A 1 289 ? 1.087 12.796 10.742 1.00 66.06 289 SER A N 1
ATOM 2328 C CA . SER A 1 289 ? 2.351 12.484 11.381 1.00 66.06 289 SER A CA 1
ATOM 2329 C C . SER A 1 289 ? 2.225 12.661 12.901 1.00 66.06 289 SER A C 1
ATOM 2331 O O . SER A 1 289 ? 2.213 13.801 13.353 1.00 66.06 289 SER A O 1
ATOM 2333 N N . SER A 1 290 ? 2.129 11.585 13.698 1.00 57.34 290 SER A N 1
ATOM 2334 C CA . SER A 1 290 ? 2.074 11.669 15.176 1.00 57.34 290 SER A CA 1
ATOM 2335 C C . SER A 1 290 ? 3.132 12.637 15.737 1.00 57.34 290 SER A C 1
ATOM 2337 O O . SER A 1 290 ? 4.312 12.476 15.435 1.00 57.34 290 SER A O 1
ATOM 2339 N N . GLY A 1 291 ? 2.706 13.636 16.529 1.00 48.62 291 GLY A N 1
ATOM 2340 C CA . GLY A 1 291 ? 3.610 14.581 17.207 1.00 48.62 291 GLY A CA 1
ATOM 2341 C C . GLY A 1 291 ? 3.115 16.016 17.467 1.00 48.62 291 GLY A C 1
ATOM 2342 O O . GLY A 1 291 ? 3.911 16.820 17.933 1.00 48.62 291 GLY A O 1
ATOM 2343 N N . SER A 1 292 ? 1.858 16.391 17.193 1.00 35.34 292 SER A N 1
ATOM 2344 C CA . SER A 1 292 ? 1.392 17.787 17.366 1.00 35.34 292 SER A CA 1
ATOM 2345 C C . SER A 1 292 ? 0.415 18.014 18.527 1.00 35.34 292 SER A C 1
ATOM 2347 O O . SER A 1 292 ? -0.479 18.852 18.427 1.00 35.34 292 SER A O 1
ATOM 2349 N N . THR A 1 293 ? 0.598 17.314 19.647 1.00 33.50 293 THR A N 1
ATOM 2350 C CA . THR A 1 293 ? 0.041 17.725 20.946 1.00 33.50 293 THR A CA 1
ATOM 2351 C C . THR A 1 293 ? 1.160 18.273 21.823 1.00 33.50 293 THR A C 1
ATOM 2353 O O . THR A 1 293 ? 1.428 17.715 22.872 1.00 33.50 293 THR A O 1
ATOM 2356 N N . ASP A 1 294 ? 1.852 19.319 21.366 1.00 32.81 294 ASP A N 1
ATOM 2357 C CA . ASP A 1 294 ? 2.599 20.224 22.242 1.00 32.81 294 ASP A CA 1
ATOM 2358 C C . ASP A 1 294 ? 2.776 21.588 21.566 1.00 32.81 294 ASP A C 1
ATOM 2360 O O . ASP A 1 294 ? 2.961 21.711 20.354 1.00 32.81 294 ASP A O 1
ATOM 2364 N N . GLY A 1 295 ? 2.577 22.637 22.361 1.00 30.88 295 GLY A N 1
ATOM 2365 C CA . GLY A 1 295 ? 2.199 23.966 21.903 1.00 30.88 295 GLY A CA 1
ATOM 2366 C C . GLY A 1 295 ? 3.213 24.720 21.033 1.00 30.88 295 GLY A C 1
ATOM 2367 O O . GLY A 1 295 ? 4.425 24.576 21.130 1.00 30.88 295 GLY A O 1
ATOM 2368 N N . LYS A 1 296 ? 2.668 25.671 20.267 1.00 30.91 296 LYS A N 1
ATOM 2369 C CA . LYS A 1 296 ? 3.363 26.861 19.745 1.00 30.91 296 LYS A CA 1
ATOM 2370 C C . LYS A 1 296 ? 4.575 26.593 18.841 1.00 30.91 296 LYS A C 1
ATOM 2372 O O . LYS A 1 296 ? 5.635 27.176 19.057 1.00 30.91 296 LYS A O 1
ATOM 2377 N N . SER A 1 297 ? 4.403 25.873 17.737 1.00 32.62 297 SER A N 1
ATOM 2378 C CA . SER A 1 297 ? 5.319 26.024 16.602 1.00 32.62 297 SER A CA 1
ATOM 2379 C C . SER A 1 297 ? 4.613 26.743 15.447 1.00 32.62 297 SER A C 1
ATOM 2381 O O . SER A 1 297 ? 3.746 26.224 14.752 1.00 32.62 297 SER A O 1
ATOM 2383 N N . LYS A 1 298 ? 4.966 28.022 15.269 1.00 32.00 298 LYS A N 1
ATOM 2384 C CA . LYS A 1 298 ? 4.661 28.800 14.063 1.00 32.00 298 LYS A CA 1
ATOM 2385 C C . LYS A 1 298 ? 5.466 28.215 12.895 1.00 32.00 298 LYS A C 1
ATOM 2387 O O . LYS A 1 298 ? 6.467 28.804 12.492 1.00 32.00 298 LYS A O 1
ATOM 2392 N N . HIS A 1 299 ? 5.075 27.064 12.359 1.00 40.91 299 HIS A N 1
ATOM 2393 C CA . HIS A 1 299 ? 5.714 26.522 11.162 1.00 40.91 299 HIS A CA 1
ATOM 2394 C C . HIS A 1 299 ? 4.946 26.952 9.914 1.00 40.91 299 HIS A C 1
ATOM 2396 O O . HIS A 1 299 ? 3.878 26.446 9.590 1.00 40.91 299 HIS A O 1
ATOM 2402 N N . LYS A 1 300 ? 5.526 27.960 9.246 1.00 34.41 300 LYS A N 1
ATOM 2403 C CA . LYS A 1 300 ? 5.270 28.367 7.855 1.00 34.41 300 LYS A CA 1
ATOM 2404 C C . LYS A 1 300 ? 5.087 27.135 6.962 1.00 34.41 300 LYS A C 1
ATOM 2406 O O . LYS A 1 300 ? 5.756 26.150 7.233 1.00 34.41 300 LYS A O 1
ATOM 2411 N N . ASN A 1 301 ? 4.289 27.250 5.892 1.00 37.62 301 ASN A N 1
ATOM 2412 C CA . ASN A 1 301 ? 4.090 26.302 4.775 1.00 37.62 301 ASN A CA 1
ATOM 2413 C C . ASN A 1 301 ? 5.389 25.649 4.244 1.00 37.62 301 ASN A C 1
ATOM 2415 O O . ASN A 1 301 ? 5.825 25.904 3.119 1.00 37.62 301 ASN A O 1
ATOM 2419 N N . THR A 1 302 ? 6.047 24.817 5.039 1.00 35.50 302 THR A N 1
ATOM 2420 C CA . THR A 1 302 ? 7.229 24.068 4.651 1.00 35.50 302 THR A CA 1
ATOM 2421 C C . THR A 1 302 ? 6.723 22.784 4.041 1.00 35.50 302 THR A C 1
ATOM 2423 O O . THR A 1 302 ? 6.307 21.872 4.751 1.00 35.50 302 THR A O 1
ATOM 2426 N N . LYS A 1 303 ? 6.745 22.757 2.705 1.00 39.81 303 LYS A N 1
ATOM 2427 C CA . LYS A 1 303 ? 6.811 21.541 1.894 1.00 39.81 303 LYS A CA 1
ATOM 2428 C C . LYS A 1 303 ? 7.705 20.551 2.649 1.00 39.81 303 LYS A C 1
ATOM 2430 O O . LYS A 1 303 ? 8.900 20.819 2.791 1.00 39.81 303 LYS A O 1
ATOM 2435 N N . ILE A 1 304 ? 7.138 19.479 3.201 1.00 40.19 304 ILE A N 1
ATOM 2436 C CA . ILE A 1 304 ? 7.956 18.403 3.761 1.00 40.19 304 ILE A CA 1
ATOM 2437 C C . ILE A 1 304 ? 8.511 17.693 2.537 1.00 40.19 304 ILE A C 1
ATOM 2439 O O . ILE A 1 304 ? 7.869 16.834 1.946 1.00 40.19 304 ILE A O 1
ATOM 2443 N N . MET A 1 305 ? 9.672 18.153 2.077 1.00 34.06 305 MET A N 1
ATOM 2444 C CA . MET A 1 305 ? 10.448 17.409 1.104 1.00 34.06 305 MET A CA 1
ATOM 2445 C C . MET A 1 305 ? 10.971 16.181 1.835 1.00 34.06 305 MET A C 1
ATOM 2447 O O . MET A 1 305 ? 11.866 16.287 2.675 1.00 34.06 305 MET A O 1
ATOM 2451 N N . PHE A 1 306 ? 10.412 15.017 1.516 1.00 41.44 306 PHE A N 1
ATOM 2452 C CA . PHE A 1 306 ? 11.102 13.763 1.759 1.00 41.44 306 PHE A CA 1
ATOM 2453 C C . PHE A 1 306 ? 12.381 13.806 0.915 1.00 41.44 306 PHE A C 1
ATOM 2455 O O . PHE A 1 306 ? 12.357 13.630 -0.301 1.00 41.44 306 PHE A O 1
ATOM 2462 N N . HIS A 1 307 ? 13.497 14.186 1.539 1.00 33.03 307 HIS A N 1
ATOM 2463 C CA . HIS A 1 307 ? 14.796 14.212 0.882 1.00 33.03 307 HIS A CA 1
ATOM 2464 C C . HIS A 1 307 ? 15.226 12.776 0.578 1.00 33.03 307 HIS A C 1
ATOM 2466 O O . HIS A 1 307 ? 15.824 12.127 1.425 1.00 33.03 307 HIS A O 1
ATOM 2472 N N . GLU A 1 308 ? 14.859 12.300 -0.614 1.00 32.59 308 GLU A N 1
ATOM 2473 C CA . GLU A 1 308 ? 15.682 11.526 -1.554 1.00 32.59 308 GLU A CA 1
ATOM 2474 C C . GLU A 1 308 ? 14.875 11.283 -2.850 1.00 32.59 308 GLU A C 1
ATOM 2476 O O . GLU A 1 308 ? 14.117 10.334 -2.958 1.00 32.59 308 GLU A O 1
ATOM 2481 N N . ARG A 1 309 ? 15.054 12.215 -3.808 1.00 29.86 309 ARG A N 1
ATOM 2482 C CA . ARG A 1 309 ? 14.753 12.175 -5.263 1.00 29.86 309 ARG A CA 1
ATOM 2483 C C . ARG A 1 309 ? 13.303 11.865 -5.727 1.00 29.86 309 ARG A C 1
ATOM 2485 O O . ARG A 1 309 ? 13.024 10.747 -6.086 1.00 29.86 309 ARG A O 1
ATOM 2492 N N . HIS A 1 310 ? 12.487 12.922 -5.910 1.00 42.53 310 HIS A N 1
ATOM 2493 C CA . HIS A 1 310 ? 11.378 13.090 -6.898 1.00 42.53 310 HIS A CA 1
ATOM 2494 C C . HIS A 1 310 ? 10.261 12.002 -7.025 1.00 42.53 310 HIS A C 1
ATOM 2496 O O . HIS A 1 310 ? 10.605 10.902 -7.435 1.00 42.53 310 HIS A O 1
ATOM 2502 N N . PRO A 1 311 ? 8.925 12.307 -6.983 1.00 48.41 311 PRO A N 1
ATOM 2503 C CA . PRO A 1 311 ? 8.219 13.592 -6.801 1.00 48.41 311 PRO A CA 1
ATOM 2504 C C . PRO A 1 311 ? 6.995 13.554 -5.843 1.00 48.41 311 PRO A C 1
ATOM 2506 O O . PRO A 1 311 ? 6.052 14.313 -6.042 1.00 48.41 311 PRO A O 1
ATOM 2509 N N . LEU A 1 312 ? 7.012 12.770 -4.763 1.00 54.06 312 LEU A N 1
ATOM 2510 C CA . LEU A 1 312 ? 5.958 12.863 -3.740 1.00 54.06 312 LEU A CA 1
ATOM 2511 C C . LEU A 1 312 ? 6.038 14.206 -3.000 1.00 54.06 312 LEU A C 1
ATOM 2513 O O . LEU A 1 312 ? 6.993 14.487 -2.265 1.00 54.06 312 LEU A O 1
ATOM 2517 N N . VAL A 1 313 ? 5.045 15.072 -3.211 1.00 58.22 313 VAL A N 1
ATOM 2518 C CA . VAL A 1 313 ? 4.921 16.323 -2.457 1.00 58.22 313 VAL A CA 1
ATOM 2519 C C . VAL A 1 313 ? 3.918 16.095 -1.349 1.00 58.22 313 VAL A C 1
ATOM 2521 O O . VAL A 1 313 ? 2.716 16.273 -1.536 1.00 58.22 313 VAL A O 1
ATOM 2524 N N . GLU A 1 314 ? 4.423 15.776 -0.163 1.00 73.00 314 GLU A N 1
ATOM 2525 C CA . GLU A 1 314 ? 3.575 15.841 1.012 1.00 73.00 314 GLU A CA 1
ATOM 2526 C C . GLU A 1 314 ? 3.149 17.294 1.246 1.00 73.00 314 GLU A C 1
ATOM 2528 O O . GLU A 1 314 ? 3.975 18.198 1.451 1.00 73.00 314 GLU A O 1
ATOM 2533 N N . HIS A 1 315 ? 1.840 17.524 1.179 1.00 78.94 315 HIS A N 1
ATOM 2534 C CA . HIS A 1 315 ? 1.240 18.820 1.426 1.00 78.94 315 HIS A CA 1
ATOM 2535 C C . HIS A 1 315 ? 0.596 18.802 2.803 1.00 78.94 315 HIS A C 1
ATOM 2537 O O . HIS A 1 315 ? -0.418 18.142 3.029 1.00 78.94 315 HIS A O 1
ATOM 2543 N N . ARG A 1 316 ? 1.216 19.538 3.731 1.00 83.81 316 ARG A N 1
ATOM 2544 C CA . ARG A 1 316 ? 0.711 19.657 5.091 1.00 83.81 316 ARG A CA 1
ATOM 2545 C C . ARG A 1 316 ? -0.330 20.769 5.183 1.00 83.81 316 ARG A C 1
ATOM 2547 O O . ARG A 1 316 ? 0.000 21.924 4.912 1.00 83.81 316 ARG A O 1
ATOM 2554 N N . HIS A 1 317 ? -1.546 20.429 5.599 1.00 87.69 317 HIS A N 1
ATOM 2555 C CA . HIS A 1 317 ? -2.608 21.402 5.866 1.00 87.69 317 HIS A CA 1
ATOM 2556 C C . HIS A 1 317 ? -2.368 22.133 7.196 1.00 87.69 317 HIS A C 1
ATOM 2558 O O . HIS A 1 317 ? -1.528 21.736 8.010 1.00 87.69 317 HIS A O 1
ATOM 2564 N N . ALA A 1 318 ? -3.123 23.206 7.439 1.00 84.50 318 ALA A N 1
ATOM 2565 C CA . ALA A 1 318 ? -2.950 24.050 8.625 1.00 84.50 318 ALA A CA 1
ATOM 2566 C C . ALA A 1 318 ? -3.198 23.313 9.958 1.00 84.50 318 ALA A C 1
ATOM 2568 O O . ALA A 1 318 ? -2.595 23.655 10.972 1.00 84.50 318 ALA A O 1
ATOM 2569 N N . ASP A 1 319 ? -4.053 22.293 9.954 1.00 85.31 319 ASP A N 1
ATOM 2570 C CA . ASP A 1 319 ? -4.360 21.431 11.103 1.00 85.31 319 ASP A CA 1
ATOM 2571 C C . ASP A 1 319 ? -3.350 20.281 11.294 1.00 85.31 319 ASP A C 1
ATOM 2573 O O . ASP A 1 319 ? -3.510 19.442 12.180 1.00 85.31 319 ASP A O 1
ATOM 2577 N N . GLY A 1 320 ? -2.295 20.239 10.474 1.00 86.25 320 GLY A N 1
ATOM 2578 C CA . GLY A 1 320 ? -1.269 19.204 10.502 1.00 86.25 320 GLY A CA 1
ATOM 2579 C C . GLY A 1 320 ? -1.546 18.017 9.584 1.00 86.25 320 GLY A C 1
ATOM 2580 O O . GLY A 1 320 ? -0.701 17.114 9.550 1.00 86.25 320 GLY A O 1
ATOM 2581 N N . CYS A 1 321 ? -2.655 18.031 8.836 1.00 90.06 321 CYS A N 1
ATOM 2582 C CA . CYS A 1 321 ? -3.009 16.956 7.922 1.00 90.06 321 CYS A CA 1
ATOM 2583 C C . CYS A 1 321 ? -1.964 16.699 6.858 1.00 90.06 321 CYS A C 1
ATOM 2585 O O . CYS A 1 321 ? -1.419 17.645 6.302 1.00 90.06 321 CYS A O 1
ATOM 2587 N N . LEU A 1 322 ? -1.719 15.428 6.560 1.00 91.62 322 LEU A N 1
ATOM 2588 C CA . LEU A 1 322 ? -0.848 14.999 5.479 1.00 91.62 322 LEU A CA 1
ATOM 2589 C C . LEU A 1 322 ? -1.703 14.580 4.279 1.00 91.62 322 LEU A C 1
ATOM 2591 O O . LEU A 1 322 ? -2.388 13.555 4.337 1.00 91.62 322 LEU A O 1
ATOM 2595 N N . SER A 1 323 ? -1.699 15.394 3.218 1.00 92.56 323 SER A N 1
ATOM 2596 C CA . SER A 1 323 ? -2.433 15.135 1.974 1.00 92.56 323 SER A CA 1
ATOM 2597 C C . SER A 1 323 ? -2.135 13.746 1.416 1.00 92.56 323 SER A C 1
ATOM 2599 O O . SER A 1 323 ? -3.069 12.982 1.162 1.00 92.56 323 SER A O 1
ATOM 2601 N N . HIS A 1 324 ? -0.854 13.414 1.240 1.00 92.69 324 HIS A N 1
ATOM 2602 C CA . HIS A 1 324 ? -0.448 12.166 0.599 1.00 92.69 324 HIS A CA 1
ATOM 2603 C C . HIS A 1 324 ? -0.806 10.961 1.476 1.00 92.69 324 HIS A C 1
ATOM 2605 O O . HIS A 1 324 ? -1.571 10.100 1.044 1.00 92.69 324 HIS A O 1
ATOM 2611 N N . MET A 1 325 ? -0.396 10.964 2.747 1.00 93.19 325 MET A N 1
ATOM 2612 C CA . MET A 1 325 ? -0.731 9.875 3.675 1.00 93.19 325 MET A CA 1
ATOM 2613 C C . MET A 1 325 ? -2.248 9.646 3.804 1.00 93.19 325 MET A C 1
ATOM 2615 O O . MET A 1 325 ? -2.709 8.504 3.837 1.00 93.19 325 MET A O 1
ATOM 2619 N N . THR A 1 326 ? -3.049 10.720 3.839 1.00 95.81 326 THR A N 1
ATOM 2620 C CA . THR A 1 326 ? -4.523 10.626 3.873 1.00 95.81 326 THR A CA 1
ATOM 2621 C C . THR A 1 326 ? -5.074 9.961 2.613 1.00 95.81 326 THR A C 1
ATOM 2623 O O . THR A 1 326 ? -5.988 9.139 2.694 1.00 95.81 326 THR A O 1
ATOM 2626 N N . SER A 1 327 ? -4.491 10.274 1.459 1.00 96.62 327 SER A N 1
ATOM 2627 C CA . SER A 1 327 ? -4.837 9.685 0.168 1.00 96.62 327 SER A CA 1
ATOM 2628 C C . SER A 1 327 ? -4.516 8.193 0.112 1.00 96.62 327 SER A C 1
ATOM 2630 O O . SER A 1 327 ? -5.389 7.380 -0.198 1.00 96.62 327 SER A O 1
ATOM 2632 N N . VAL A 1 328 ? -3.304 7.791 0.493 1.00 96.00 328 VAL A N 1
ATOM 2633 C CA . VAL A 1 328 ? -2.923 6.371 0.488 1.00 96.00 328 VAL A CA 1
ATOM 2634 C C . VAL A 1 328 ? -3.751 5.580 1.505 1.00 96.00 328 VAL A C 1
ATOM 2636 O O . VAL A 1 328 ? -4.256 4.501 1.190 1.00 96.00 328 VAL A O 1
ATOM 2639 N N . ALA A 1 329 ? -4.010 6.148 2.687 1.00 96.94 329 ALA A N 1
ATOM 2640 C CA . ALA A 1 329 ? -4.915 5.548 3.664 1.00 96.94 329 ALA A CA 1
ATOM 2641 C C . ALA A 1 329 ? -6.338 5.361 3.110 1.00 96.94 329 ALA A C 1
ATOM 2643 O O . ALA A 1 329 ? -6.952 4.319 3.350 1.00 96.94 329 ALA A O 1
ATOM 2644 N N . ALA A 1 330 ? -6.854 6.319 2.329 1.00 98.44 330 ALA A N 1
ATOM 2645 C CA . ALA A 1 330 ? -8.139 6.184 1.642 1.00 98.44 330 ALA A CA 1
ATOM 2646 C C . ALA A 1 330 ? -8.154 4.954 0.721 1.00 98.44 330 ALA A C 1
ATOM 2648 O O . ALA A 1 330 ? -9.097 4.157 0.753 1.00 98.44 330 ALA A O 1
ATOM 2649 N N . ALA A 1 331 ? -7.089 4.761 -0.057 1.00 98.31 331 ALA A N 1
ATOM 2650 C CA . ALA A 1 331 ? -6.951 3.616 -0.948 1.00 98.31 331 ALA A CA 1
ATOM 2651 C C . ALA A 1 331 ? -6.893 2.284 -0.174 1.00 98.31 331 ALA A C 1
ATOM 2653 O O . ALA A 1 331 ? -7.607 1.336 -0.516 1.00 98.31 331 ALA A O 1
ATOM 2654 N N . VAL A 1 332 ? -6.122 2.234 0.919 1.00 97.75 332 VAL A N 1
ATOM 2655 C CA . VAL A 1 332 ? -6.021 1.065 1.813 1.00 97.75 332 VAL A CA 1
ATOM 2656 C C . VAL A 1 332 ? -7.359 0.742 2.486 1.00 97.75 332 VAL A C 1
ATOM 2658 O O . VAL A 1 332 ? -7.737 -0.429 2.556 1.00 97.75 332 VAL A O 1
ATOM 2661 N N . MET A 1 333 ? -8.131 1.745 2.920 1.00 97.81 333 MET A N 1
ATOM 2662 C CA . MET A 1 333 ? -9.497 1.519 3.416 1.00 97.81 333 MET A CA 1
ATOM 2663 C C . MET A 1 333 ? -10.360 0.820 2.361 1.00 97.81 333 MET A C 1
ATOM 2665 O O . MET A 1 333 ? -11.095 -0.111 2.692 1.00 97.81 333 MET A O 1
ATOM 2669 N N . GLY A 1 334 ? -10.239 1.220 1.090 1.00 97.31 334 GLY A N 1
ATOM 2670 C CA . GLY A 1 334 ? -10.893 0.548 -0.034 1.00 97.31 334 GLY A CA 1
ATOM 2671 C C . GLY A 1 334 ? -10.544 -0.941 -0.115 1.00 97.31 334 GLY A C 1
ATOM 2672 O O . GLY A 1 334 ? -11.438 -1.776 -0.262 1.00 97.31 334 GLY A O 1
ATOM 2673 N N . LEU A 1 335 ? -9.270 -1.297 0.057 1.00 95.56 335 LEU A N 1
ATOM 2674 C CA . LEU A 1 335 ? -8.826 -2.696 0.069 1.00 95.56 335 LEU A CA 1
ATOM 2675 C C . LEU A 1 335 ? -9.430 -3.494 1.227 1.00 95.56 335 LEU A C 1
ATOM 2677 O O . LEU A 1 335 ? -9.917 -4.602 1.004 1.00 95.56 335 LEU A O 1
ATOM 2681 N N . TYR A 1 336 ? -9.486 -2.928 2.434 1.00 94.50 336 TYR A N 1
ATOM 2682 C CA . TYR A 1 336 ? -10.144 -3.587 3.566 1.00 94.50 336 TYR A CA 1
ATOM 2683 C C . TYR A 1 336 ? -11.648 -3.756 3.359 1.00 94.50 336 TYR A C 1
ATOM 2685 O O . TYR A 1 336 ? -12.192 -4.813 3.678 1.00 94.50 336 TYR A O 1
ATOM 2693 N N . PHE A 1 337 ? -12.327 -2.763 2.777 1.00 94.00 337 PHE A N 1
ATOM 2694 C CA . PHE A 1 337 ? -13.723 -2.926 2.376 1.00 94.00 337 PHE A CA 1
ATOM 2695 C C . PHE A 1 337 ? -13.875 -4.100 1.409 1.00 94.00 337 PHE A C 1
ATOM 2697 O O . PHE A 1 337 ? -14.731 -4.955 1.622 1.00 94.00 337 PHE A O 1
ATOM 2704 N N . ARG A 1 338 ? -13.017 -4.213 0.390 1.00 91.94 338 ARG A N 1
ATOM 2705 C CA . ARG A 1 338 ? -13.046 -5.380 -0.503 1.00 91.94 338 ARG A CA 1
ATOM 2706 C C . ARG A 1 338 ? -12.817 -6.682 0.254 1.00 91.94 338 ARG A C 1
ATOM 2708 O O . ARG A 1 338 ? -13.613 -7.591 0.063 1.00 91.94 338 ARG A O 1
ATOM 2715 N N . ALA A 1 339 ? -11.839 -6.749 1.153 1.00 87.62 339 ALA A N 1
ATOM 2716 C CA . ALA A 1 339 ? -11.564 -7.945 1.951 1.00 87.62 339 ALA A CA 1
ATOM 2717 C C . ALA A 1 339 ? -12.758 -8.379 2.830 1.00 87.62 339 ALA A C 1
ATOM 2719 O O . ALA A 1 339 ? -12.978 -9.572 3.025 1.00 87.62 339 ALA A O 1
ATOM 2720 N N . PHE A 1 340 ? -13.570 -7.438 3.331 1.00 86.44 340 PHE A N 1
ATOM 2721 C CA . PHE A 1 340 ? -14.792 -7.766 4.081 1.00 86.44 340 PHE A CA 1
ATOM 2722 C C . PHE A 1 340 ? -15.907 -8.372 3.207 1.00 86.44 340 PHE A C 1
ATOM 2724 O O . PHE A 1 340 ? -16.668 -9.217 3.684 1.00 86.44 340 PHE A O 1
ATOM 2731 N N . PHE A 1 341 ? -16.050 -7.937 1.948 1.00 84.12 341 PHE A N 1
ATOM 2732 C CA . PHE A 1 341 ? -17.221 -8.264 1.115 1.00 84.12 341 PHE A CA 1
ATOM 2733 C C . PHE A 1 341 ? -16.941 -9.222 -0.041 1.00 84.12 341 PHE A C 1
ATOM 2735 O O . PHE A 1 341 ? -17.832 -9.975 -0.437 1.00 84.12 341 PHE A O 1
ATOM 2742 N N . ILE A 1 342 ? -15.738 -9.227 -0.592 1.00 76.88 342 ILE A N 1
ATOM 2743 C CA . ILE A 1 342 ? -15.326 -10.096 -1.690 1.00 76.88 342 ILE A CA 1
ATOM 2744 C C . ILE A 1 342 ? -14.361 -11.102 -1.068 1.00 76.88 342 ILE A C 1
ATOM 2746 O O . ILE A 1 342 ? -13.275 -10.695 -0.670 1.00 76.88 342 ILE A O 1
ATOM 2750 N N . PRO A 1 343 ? -14.742 -12.385 -0.919 1.00 57.12 343 PRO A N 1
ATOM 2751 C CA . PRO A 1 343 ? -13.823 -13.394 -0.424 1.00 57.12 343 PRO A CA 1
ATOM 2752 C C . PRO A 1 343 ? -12.694 -13.537 -1.439 1.00 57.12 343 PRO A C 1
ATOM 2754 O O . PRO A 1 343 ? -12.848 -14.106 -2.516 1.00 57.12 343 PRO A O 1
ATOM 2757 N N . THR A 1 344 ? -11.569 -12.951 -1.086 1.00 53.75 344 THR A N 1
ATOM 2758 C CA . THR A 1 344 ? -10.265 -13.204 -1.669 1.00 53.75 344 THR A CA 1
ATOM 2759 C C . THR A 1 344 ? -9.720 -14.433 -0.896 1.00 53.75 344 THR A C 1
ATOM 2761 O O . THR A 1 344 ? -10.168 -14.683 0.225 1.00 53.75 344 THR A O 1
ATOM 2764 N N . GLY A 1 345 ? -8.968 -15.348 -1.510 1.00 45.44 345 GLY A N 1
ATOM 2765 C CA . GLY A 1 345 ? -8.863 -16.785 -1.158 1.00 45.44 345 GLY A CA 1
ATOM 2766 C C . GLY A 1 345 ? -8.491 -17.193 0.280 1.00 45.44 345 GLY A C 1
ATOM 2767 O O . GLY A 1 345 ? -8.480 -18.393 0.572 1.00 45.44 345 GLY A O 1
ATOM 2768 N N . TYR A 1 346 ? -8.186 -16.268 1.197 1.00 45.03 346 TYR A N 1
ATOM 2769 C CA . TYR A 1 346 ? -7.710 -16.614 2.535 1.00 45.03 346 TYR A CA 1
ATOM 2770 C C . TYR A 1 346 ? -7.992 -15.536 3.600 1.00 45.03 346 TYR A C 1
ATOM 2772 O O . TYR A 1 346 ? -7.476 -14.425 3.523 1.00 45.03 346 TYR A O 1
ATOM 2780 N N . VAL A 1 347 ? -8.742 -15.879 4.655 1.00 46.84 347 VAL A N 1
ATOM 2781 C CA . VAL A 1 347 ? -8.958 -15.009 5.829 1.00 46.84 347 VAL A CA 1
ATOM 2782 C C . VAL A 1 347 ? -8.331 -15.684 7.046 1.00 46.84 347 VAL A C 1
ATOM 2784 O O . VAL A 1 347 ? -8.863 -16.678 7.518 1.00 46.84 347 VAL A O 1
ATOM 2787 N N . ASP A 1 348 ? -7.196 -15.176 7.537 1.00 49.22 348 ASP A N 1
ATOM 2788 C CA . ASP A 1 348 ? -6.582 -15.526 8.836 1.00 49.22 348 ASP A CA 1
ATOM 2789 C C . ASP A 1 348 ? -6.657 -17.016 9.246 1.00 49.22 348 ASP A C 1
ATOM 2791 O O . ASP A 1 348 ? -7.139 -17.358 10.323 1.00 49.22 348 ASP A O 1
ATOM 2795 N N . GLY A 1 349 ? -6.180 -17.921 8.380 1.00 41.31 349 GLY A N 1
ATOM 2796 C CA . GLY A 1 349 ? -6.154 -19.367 8.663 1.00 41.31 349 GLY A CA 1
ATOM 2797 C C . GLY A 1 349 ? -7.403 -20.140 8.227 1.00 41.31 349 GLY A C 1
ATOM 2798 O O . GLY A 1 349 ? -7.427 -21.366 8.318 1.00 41.31 349 GLY A O 1
ATOM 2799 N N . TYR A 1 350 ? -8.413 -19.452 7.701 1.00 39.44 350 TYR A N 1
ATOM 2800 C CA . TYR A 1 350 ? -9.601 -20.046 7.101 1.00 39.44 350 TYR A CA 1
ATOM 2801 C C . TYR A 1 350 ? -9.524 -19.923 5.573 1.00 39.44 350 TYR A C 1
ATOM 2803 O O . TYR A 1 350 ? -9.376 -18.827 5.023 1.00 39.44 350 TYR A O 1
ATOM 2811 N N . LEU A 1 351 ? -9.642 -21.060 4.878 1.00 39.06 351 LEU A N 1
ATOM 2812 C CA . LEU A 1 351 ? -9.825 -21.112 3.424 1.00 39.06 351 LEU A CA 1
ATOM 2813 C C . LEU A 1 351 ? -11.077 -20.288 3.071 1.00 39.06 351 LEU A C 1
ATOM 2815 O O . LEU A 1 351 ? -12.176 -20.648 3.484 1.00 39.06 351 LEU A O 1
ATOM 2819 N N . SER A 1 352 ? -10.970 -19.190 2.320 1.00 42.31 352 SER A N 1
ATOM 2820 C CA . SER A 1 352 ? -12.155 -18.343 2.078 1.00 42.31 352 SER A CA 1
ATOM 2821 C C . SER A 1 352 ? -13.185 -18.998 1.150 1.00 42.31 352 SER A C 1
ATOM 2823 O O . SER A 1 352 ? -14.363 -18.646 1.197 1.00 42.31 352 SER A O 1
ATOM 2825 N N . ALA A 1 353 ? -12.784 -20.036 0.403 1.00 40.25 353 ALA A N 1
ATOM 2826 C CA . ALA A 1 353 ? -13.703 -20.910 -0.325 1.00 40.25 353 ALA A CA 1
ATOM 2827 C C . ALA A 1 353 ? -14.743 -21.579 0.599 1.00 40.25 353 ALA A C 1
ATOM 2829 O O . ALA A 1 353 ? -15.797 -22.003 0.126 1.00 40.25 353 ALA A O 1
ATOM 2830 N N . SER A 1 354 ? -14.478 -21.646 1.911 1.00 35.50 354 SER A N 1
ATOM 2831 C CA . SER A 1 354 ? -15.407 -22.158 2.917 1.00 35.50 354 SER A CA 1
ATOM 2832 C C . SER A 1 354 ? -16.019 -21.088 3.817 1.00 35.50 354 SER A C 1
ATOM 2834 O O . SER A 1 354 ? -16.795 -21.470 4.687 1.00 35.50 354 SER A O 1
ATOM 2836 N N . MET A 1 355 ? -15.757 -19.784 3.616 1.00 46.50 355 MET A N 1
ATOM 2837 C CA . MET A 1 355 ? -16.511 -18.712 4.283 1.00 46.50 355 MET A CA 1
ATOM 2838 C C . MET A 1 355 ? -17.886 -18.646 3.624 1.00 46.50 355 MET A C 1
ATOM 2840 O O . MET A 1 355 ? -18.058 -17.984 2.592 1.00 46.50 355 MET A O 1
ATOM 2844 N N . PRO A 1 356 ? -18.890 -19.362 4.163 1.00 44.97 356 PRO A N 1
ATOM 2845 C CA . PRO A 1 356 ? -20.168 -19.409 3.515 1.00 44.97 356 PRO A CA 1
ATOM 2846 C C . PRO A 1 356 ? -20.728 -18.008 3.655 1.00 44.97 356 PRO A C 1
ATOM 2848 O O . PRO A 1 356 ? -20.485 -17.277 4.612 1.00 44.97 356 PRO A O 1
ATOM 2851 N N . ILE A 1 357 ? -21.572 -17.643 2.726 1.00 48.03 357 ILE A N 1
ATOM 2852 C CA . ILE A 1 357 ? -22.326 -16.395 2.753 1.00 48.03 357 ILE A CA 1
ATOM 2853 C C . ILE A 1 357 ? -23.144 -16.230 4.044 1.00 48.03 357 ILE A C 1
ATOM 2855 O O . ILE A 1 357 ? -23.506 -15.125 4.421 1.00 48.03 357 ILE A O 1
ATOM 2859 N N . ILE A 1 358 ? -23.301 -17.317 4.797 1.00 43.16 358 ILE A N 1
ATOM 2860 C CA . ILE A 1 358 ? -23.692 -17.373 6.203 1.00 43.16 358 ILE A CA 1
ATOM 2861 C C . ILE A 1 358 ? -22.851 -16.435 7.097 1.00 43.16 358 ILE A C 1
ATOM 2863 O O . ILE A 1 358 ? -23.438 -15.726 7.903 1.00 43.16 358 ILE A O 1
ATOM 2867 N N . TRP A 1 359 ? -21.528 -16.328 6.941 1.00 50.72 359 TRP A N 1
ATOM 2868 C CA . TRP A 1 359 ? -20.705 -15.357 7.682 1.00 50.72 359 TRP A CA 1
ATOM 2869 C C . TRP A 1 359 ? -20.987 -13.907 7.269 1.00 50.72 359 TRP A C 1
ATOM 2871 O O . TRP A 1 359 ? -21.066 -13.031 8.129 1.00 50.72 359 TRP A O 1
ATOM 2881 N N . LYS A 1 360 ? -21.272 -13.658 5.981 1.00 49.97 360 LYS A N 1
ATOM 2882 C CA . LYS A 1 360 ? -21.791 -12.354 5.525 1.00 49.97 360 LYS A CA 1
ATOM 2883 C C . LYS A 1 360 ? -23.160 -12.051 6.145 1.00 49.97 360 LYS A C 1
ATOM 2885 O O . LYS A 1 360 ? -23.421 -10.911 6.499 1.00 49.97 360 LYS A O 1
ATOM 2890 N N . VAL A 1 361 ? -24.012 -13.061 6.349 1.00 45.81 361 VAL A N 1
ATOM 2891 C CA . VAL A 1 361 ? -25.282 -12.923 7.091 1.00 45.81 361 VAL A CA 1
ATOM 2892 C C . VAL A 1 361 ? -25.043 -12.653 8.581 1.00 45.81 361 VAL A C 1
ATOM 2894 O O . VAL A 1 361 ? -25.775 -11.859 9.172 1.00 45.81 361 VAL A O 1
ATOM 2897 N N . PHE A 1 362 ? -24.029 -13.267 9.197 1.00 47.06 362 PHE A N 1
ATOM 2898 C CA . PHE A 1 362 ? -23.696 -13.035 10.606 1.00 47.06 362 PHE A CA 1
ATOM 2899 C C . PHE A 1 362 ? -23.167 -11.621 10.857 1.00 47.06 362 PHE A C 1
ATOM 2901 O O . PHE A 1 362 ? -23.639 -10.984 11.794 1.00 47.06 362 PHE A O 1
ATOM 2908 N N . LEU A 1 363 ? -22.302 -11.085 9.985 1.00 50.28 363 LEU A N 1
ATOM 2909 C CA . LEU A 1 363 ? -21.885 -9.673 10.046 1.00 50.28 363 LEU A CA 1
ATOM 2910 C C . LEU A 1 363 ? -23.082 -8.710 9.986 1.00 50.28 363 LEU A C 1
ATOM 2912 O O . LEU A 1 363 ? -23.068 -7.643 10.595 1.00 50.28 363 LEU A O 1
ATOM 2916 N N . VAL A 1 364 ? -24.144 -9.097 9.280 1.00 45.09 364 VAL A N 1
ATOM 2917 C CA . VAL A 1 364 ? -25.335 -8.265 9.100 1.00 45.09 364 VAL A CA 1
ATOM 2918 C C . VAL A 1 364 ? -26.319 -8.346 10.262 1.00 45.09 364 VAL A C 1
ATOM 2920 O O . VAL A 1 364 ? -26.940 -7.335 10.593 1.00 45.09 364 VAL A O 1
ATOM 2923 N N . ARG A 1 365 ? -26.467 -9.506 10.915 1.00 38.06 365 ARG A N 1
ATOM 2924 C CA . ARG A 1 365 ? -27.367 -9.616 12.075 1.00 38.06 365 ARG A CA 1
ATOM 2925 C C . ARG A 1 365 ? -26.930 -8.716 13.230 1.00 38.06 365 ARG A C 1
ATOM 2927 O O . ARG A 1 365 ? -27.801 -8.131 13.864 1.00 38.06 365 ARG A O 1
ATOM 2934 N N . SER A 1 366 ? -25.626 -8.528 13.429 1.00 43.50 366 SER A N 1
ATOM 2935 C CA . SER A 1 366 ? -25.086 -7.572 14.404 1.00 43.50 366 SER A CA 1
ATOM 2936 C C . SER A 1 366 ? -25.430 -6.117 14.045 1.00 43.50 366 SER A C 1
ATOM 2938 O O . SER A 1 366 ? -25.788 -5.328 14.917 1.00 43.50 366 SER A O 1
ATOM 2940 N N . TYR A 1 367 ? -25.430 -5.783 12.750 1.00 37.78 367 TYR A N 1
ATOM 2941 C CA . TYR A 1 367 ? -25.671 -4.425 12.252 1.00 37.78 367 TYR A CA 1
ATOM 2942 C C . TYR A 1 367 ? -27.126 -3.948 12.395 1.00 37.78 367 TYR A C 1
ATOM 2944 O O . TYR A 1 367 ? -27.385 -2.747 12.468 1.00 37.78 367 TYR A O 1
ATOM 2952 N N . THR A 1 368 ? -28.095 -4.866 12.436 1.00 39.31 368 THR A N 1
ATOM 2953 C CA . THR A 1 368 ? -29.518 -4.514 12.598 1.00 39.31 368 THR A CA 1
ATOM 2954 C C . THR A 1 368 ? -29.932 -4.213 14.042 1.00 39.31 368 THR A C 1
ATOM 2956 O O . THR A 1 368 ? -31.073 -3.813 14.262 1.00 39.31 368 THR A O 1
ATOM 2959 N N . SER A 1 369 ? -29.039 -4.388 15.023 1.00 37.03 369 SER A N 1
ATOM 2960 C CA . SER A 1 369 ? -29.410 -4.409 16.445 1.00 37.03 369 SER A CA 1
ATOM 2961 C C . SER A 1 369 ? -28.569 -3.539 17.383 1.00 37.03 369 SER A C 1
ATOM 2963 O O . SER A 1 369 ? -28.731 -3.692 18.588 1.00 37.03 369 SER A O 1
ATOM 2965 N N . LEU A 1 370 ? -27.715 -2.623 16.907 1.00 28.78 370 LEU A N 1
ATOM 2966 C CA . LEU A 1 370 ? -26.865 -1.834 17.812 1.00 28.78 370 LEU A CA 1
ATOM 2967 C C . LEU A 1 370 ? -27.470 -0.458 18.184 1.00 28.78 370 LEU A C 1
ATOM 2969 O O . LEU A 1 370 ? -27.596 0.414 17.316 1.00 28.78 370 LEU A O 1
ATOM 2973 N N . PRO A 1 371 ? -27.817 -0.211 19.464 1.00 27.42 371 PRO A N 1
ATOM 2974 C CA . PRO A 1 371 ? -28.027 1.133 19.986 1.00 27.42 371 PRO A CA 1
ATOM 2975 C C . PRO A 1 371 ? -26.678 1.852 20.135 1.00 27.42 371 PRO A C 1
ATOM 2977 O O . PRO A 1 371 ? -25.682 1.251 20.525 1.00 27.42 371 PRO A O 1
ATOM 2980 N N . LYS A 1 372 ? -26.666 3.162 19.861 1.00 26.61 372 LYS A N 1
ATOM 2981 C CA . LYS A 1 372 ? -25.536 4.068 20.120 1.00 26.61 372 LYS A CA 1
ATOM 2982 C C . LYS A 1 372 ? -25.120 4.010 21.592 1.00 26.61 372 LYS A C 1
ATOM 2984 O O . LYS A 1 372 ? -25.871 4.515 22.420 1.00 26.61 372 LYS A O 1
ATOM 2989 N N . LEU A 1 373 ? -23.913 3.538 21.890 1.00 28.12 373 LEU A N 1
ATOM 2990 C CA . LEU A 1 373 ? -23.186 3.917 23.102 1.00 28.12 373 LEU A CA 1
ATOM 2991 C C . LEU A 1 373 ? -21.709 4.129 22.749 1.00 28.12 373 LEU A C 1
ATOM 2993 O O . LEU A 1 373 ? -20.999 3.208 22.363 1.00 28.12 373 LEU A O 1
ATOM 2997 N N . ILE A 1 374 ? -21.321 5.400 22.816 1.00 26.08 374 ILE A N 1
ATOM 2998 C CA . ILE A 1 374 ? -19.953 5.896 22.942 1.00 26.08 374 ILE A CA 1
ATOM 2999 C C . ILE A 1 374 ? -19.591 5.723 24.415 1.00 26.08 374 ILE A C 1
ATOM 3001 O O . ILE A 1 374 ? -20.382 6.163 25.243 1.00 26.08 374 ILE A O 1
ATOM 3005 N N . GLU A 1 375 ? -18.431 5.151 24.724 1.00 30.16 375 GLU A N 1
ATOM 3006 C CA . GLU A 1 375 ? -17.535 5.661 25.771 1.00 30.16 375 GLU A CA 1
ATOM 3007 C C . GLU A 1 375 ? -16.169 4.967 25.693 1.00 30.16 375 GLU A C 1
ATOM 3009 O O . GLU A 1 375 ? -16.075 3.770 25.423 1.00 30.16 375 GLU A O 1
ATOM 3014 N N . ASP A 1 376 ? -15.135 5.795 25.846 1.00 26.25 376 ASP A N 1
ATOM 3015 C CA . ASP A 1 376 ? -13.713 5.474 25.899 1.00 26.25 376 ASP A CA 1
ATOM 3016 C C . ASP A 1 376 ? -13.400 4.365 26.912 1.00 26.25 376 ASP A C 1
ATOM 3018 O O . ASP A 1 376 ? -13.910 4.393 28.029 1.00 26.25 376 ASP A O 1
ATOM 3022 N N . ASP A 1 377 ? -12.436 3.496 26.595 1.00 29.94 377 ASP A N 1
ATOM 3023 C CA . ASP A 1 377 ? -11.372 3.267 27.570 1.00 29.94 377 ASP A CA 1
ATOM 3024 C C . ASP A 1 377 ? -10.046 2.897 26.900 1.00 29.94 377 ASP A C 1
ATOM 3026 O O . ASP A 1 377 ? -9.950 2.023 26.033 1.00 29.94 377 ASP A O 1
ATOM 3030 N N . ASN A 1 378 ? -9.013 3.617 27.320 1.00 29.16 378 ASN A N 1
ATOM 3031 C CA . ASN A 1 378 ? -7.630 3.401 26.949 1.00 29.16 378 ASN A CA 1
ATOM 3032 C C . ASN A 1 378 ? -7.102 2.221 27.762 1.00 29.16 378 ASN A C 1
ATOM 3034 O O . ASN A 1 378 ? -6.982 2.331 28.975 1.00 29.16 378 ASN A O 1
ATOM 3038 N N . ASN A 1 379 ? -6.673 1.143 27.109 1.00 31.02 379 ASN A N 1
ATOM 3039 C CA . ASN A 1 379 ? -5.587 0.330 27.651 1.00 31.02 379 ASN A CA 1
ATOM 3040 C C . ASN A 1 379 ? -4.772 -0.305 26.523 1.00 31.02 379 ASN A C 1
ATOM 3042 O O . ASN A 1 379 ? -5.189 -1.236 25.837 1.00 31.02 379 ASN A O 1
ATOM 3046 N N . GLN A 1 380 ? -3.584 0.270 26.331 1.00 31.41 380 GLN A N 1
ATOM 3047 C CA . GLN A 1 380 ? -2.472 -0.340 25.623 1.00 31.41 380 GLN A CA 1
ATOM 3048 C C . GLN A 1 380 ? -1.925 -1.480 26.486 1.00 31.41 380 GLN A C 1
ATOM 3050 O O . GLN A 1 380 ? -1.181 -1.219 27.425 1.00 31.41 380 GLN A O 1
ATOM 3055 N N . ASP A 1 381 ? -2.233 -2.727 26.133 1.00 36.25 381 ASP A N 1
ATOM 3056 C CA . ASP A 1 381 ? -1.513 -3.890 26.653 1.00 36.25 381 ASP A CA 1
ATOM 3057 C C . ASP A 1 381 ? -0.629 -4.501 25.558 1.00 36.25 381 ASP A C 1
ATOM 3059 O O . ASP A 1 381 ? -1.068 -4.825 24.450 1.00 36.25 381 ASP A O 1
ATOM 3063 N N . GLY A 1 382 ? 0.658 -4.651 25.882 1.00 34.44 382 GLY A N 1
ATOM 3064 C CA . GLY A 1 382 ? 1.755 -5.061 24.997 1.00 34.44 382 GLY A CA 1
ATOM 3065 C C . GLY A 1 382 ? 1.700 -6.491 24.439 1.00 34.44 382 GLY A C 1
ATOM 3066 O O . GLY A 1 382 ? 2.692 -6.946 23.879 1.00 34.44 382 GLY A O 1
ATOM 3067 N N . ASN A 1 383 ? 0.568 -7.194 24.540 1.00 36.59 383 ASN A N 1
ATOM 3068 C CA . ASN A 1 383 ? 0.391 -8.539 23.975 1.00 36.59 383 ASN A CA 1
ATOM 3069 C C . ASN A 1 383 ? 0.064 -8.544 22.469 1.00 36.59 383 ASN A C 1
ATOM 3071 O O . ASN A 1 383 ? 0.258 -9.565 21.812 1.00 36.59 383 ASN A O 1
ATOM 3075 N N . SER A 1 384 ? -0.377 -7.420 21.890 1.00 50.56 384 SER A N 1
ATOM 3076 C CA . SER A 1 384 ? -0.791 -7.379 20.474 1.00 50.56 384 SER A CA 1
ATOM 3077 C C . SER A 1 384 ? 0.355 -7.623 19.482 1.00 50.56 384 SER A C 1
ATOM 3079 O O . SER A 1 384 ? 0.146 -8.241 18.439 1.00 50.56 384 SER A O 1
ATOM 3081 N N . ASN A 1 385 ? 1.584 -7.220 19.818 1.00 44.03 385 ASN A N 1
ATOM 3082 C CA . ASN A 1 385 ? 2.736 -7.395 18.931 1.00 44.03 385 ASN A CA 1
ATOM 3083 C C . ASN A 1 385 ? 3.115 -8.872 18.738 1.00 44.03 385 ASN A C 1
ATOM 3085 O O . ASN A 1 385 ? 3.568 -9.237 17.656 1.00 44.03 385 ASN A O 1
ATOM 3089 N N . GLN A 1 386 ? 2.905 -9.730 19.745 1.00 47.25 386 GLN A N 1
ATOM 3090 C CA . GLN A 1 386 ? 3.253 -11.151 19.653 1.00 47.25 386 GLN A CA 1
ATOM 3091 C C . GLN A 1 386 ? 2.268 -11.923 18.764 1.00 47.25 386 GLN A C 1
ATOM 3093 O O . GLN A 1 386 ? 2.689 -12.747 17.954 1.00 47.25 386 GLN A O 1
ATOM 3098 N N . ASP A 1 387 ? 0.969 -11.627 18.858 1.00 52.56 387 ASP A N 1
ATOM 3099 C CA . ASP A 1 387 ? -0.046 -12.237 17.989 1.00 52.56 387 ASP A CA 1
ATOM 3100 C C . ASP A 1 387 ? 0.143 -11.819 16.529 1.00 52.56 387 ASP A C 1
ATOM 3102 O O . ASP A 1 387 ? 0.036 -12.645 15.617 1.00 52.56 387 ASP A O 1
ATOM 3106 N N . ILE A 1 388 ? 0.510 -10.554 16.301 1.00 48.97 388 ILE A N 1
ATOM 3107 C CA . ILE A 1 388 ? 0.849 -10.062 14.966 1.00 48.97 388 ILE A CA 1
ATOM 3108 C C . ILE A 1 388 ? 2.144 -10.717 14.458 1.00 48.97 388 ILE A C 1
ATOM 3110 O O . ILE A 1 388 ? 2.186 -11.189 13.320 1.00 48.97 388 ILE A O 1
ATOM 3114 N N . PHE A 1 389 ? 3.172 -10.841 15.303 1.00 46.44 389 PHE A N 1
ATOM 3115 C CA . PHE A 1 389 ? 4.403 -11.562 14.969 1.00 46.44 389 PHE A CA 1
ATOM 3116 C C . PHE A 1 389 ? 4.123 -13.019 14.577 1.00 46.44 389 PHE A C 1
ATOM 3118 O O . PHE A 1 389 ? 4.646 -13.500 13.569 1.00 46.44 389 PHE A O 1
ATOM 3125 N N . ASN A 1 390 ? 3.256 -13.714 15.314 1.00 51.03 390 ASN A N 1
ATOM 3126 C CA . ASN A 1 390 ? 2.856 -15.086 15.004 1.00 51.03 390 ASN A CA 1
ATOM 3127 C C . ASN A 1 390 ? 2.092 -15.163 13.670 1.00 51.03 390 ASN A C 1
ATOM 3129 O O . ASN A 1 390 ? 2.357 -16.059 12.866 1.00 51.03 390 ASN A O 1
ATOM 3133 N N . ALA A 1 391 ? 1.199 -14.206 13.390 1.00 54.19 391 ALA A N 1
ATOM 3134 C CA . ALA A 1 391 ? 0.475 -14.126 12.119 1.00 54.19 391 ALA A CA 1
ATOM 3135 C C . ALA A 1 391 ? 1.424 -13.934 10.920 1.00 54.19 391 ALA A C 1
ATOM 3137 O O . ALA A 1 391 ? 1.277 -14.616 9.901 1.00 54.19 391 ALA A O 1
ATOM 3138 N N . PHE A 1 392 ? 2.437 -13.074 11.056 1.00 51.62 392 PHE A N 1
ATOM 3139 C CA . PHE A 1 392 ? 3.460 -12.868 10.029 1.00 51.62 392 PHE A CA 1
ATOM 3140 C C . PHE A 1 392 ? 4.385 -14.076 9.861 1.00 51.62 392 PHE A C 1
ATOM 3142 O O . PHE A 1 392 ? 4.628 -14.521 8.736 1.00 51.62 392 PHE A O 1
ATOM 3149 N N . THR A 1 393 ? 4.863 -14.643 10.968 1.00 47.31 393 THR A N 1
ATOM 3150 C CA . THR A 1 393 ? 5.821 -15.758 10.965 1.00 47.31 393 THR A CA 1
ATOM 3151 C C . THR A 1 393 ? 5.206 -17.019 10.366 1.00 47.31 393 THR A C 1
ATOM 3153 O O . THR A 1 393 ? 5.818 -17.648 9.503 1.00 47.31 393 THR A O 1
ATOM 3156 N N . ASN A 1 394 ? 3.960 -17.345 10.723 1.00 48.31 394 ASN A N 1
ATOM 3157 C CA . ASN A 1 394 ? 3.247 -18.491 10.150 1.00 48.31 394 ASN A CA 1
ATOM 3158 C C . ASN A 1 394 ? 3.054 -18.355 8.628 1.00 48.31 394 ASN A C 1
ATOM 3160 O O . ASN A 1 394 ? 3.084 -19.352 7.906 1.00 48.31 394 ASN A O 1
ATOM 3164 N N . ARG A 1 395 ? 2.926 -17.125 8.111 1.00 46.31 395 ARG A N 1
ATOM 3165 C CA . ARG A 1 395 ? 2.826 -16.865 6.665 1.00 46.31 395 ARG A CA 1
ATOM 3166 C C . ARG A 1 395 ? 4.186 -16.906 5.963 1.00 46.31 395 ARG A C 1
ATOM 3168 O O . ARG A 1 395 ? 4.264 -17.442 4.862 1.00 46.31 395 ARG A O 1
ATOM 3175 N N . LEU A 1 396 ? 5.264 -16.437 6.597 1.00 39.00 396 LEU A N 1
ATOM 3176 C CA . LEU A 1 396 ? 6.631 -16.601 6.074 1.00 39.00 396 LEU A CA 1
ATOM 3177 C C . LEU A 1 396 ? 7.030 -18.083 5.960 1.00 39.00 396 LEU A C 1
ATOM 3179 O O . LEU A 1 396 ? 7.756 -18.451 5.037 1.00 39.00 396 LEU A O 1
ATOM 3183 N N . ILE A 1 397 ? 6.527 -18.946 6.852 1.00 33.47 397 ILE A N 1
ATOM 3184 C CA . ILE A 1 397 ? 6.751 -20.400 6.791 1.00 33.47 397 ILE A CA 1
ATOM 3185 C C . ILE A 1 397 ? 6.044 -21.024 5.575 1.00 33.47 397 ILE A C 1
ATOM 3187 O O . ILE A 1 397 ? 6.656 -21.835 4.884 1.00 33.47 397 ILE A O 1
ATOM 3191 N N . HIS A 1 398 ? 4.818 -20.604 5.243 1.00 35.88 398 HIS A N 1
ATOM 3192 C CA . HIS A 1 398 ? 4.122 -21.077 4.034 1.00 35.88 398 HIS A CA 1
ATOM 3193 C C . HIS A 1 398 ? 4.775 -20.617 2.723 1.00 35.88 398 HIS A C 1
ATOM 3195 O O . HIS A 1 398 ? 4.647 -21.287 1.702 1.00 35.88 398 HIS A O 1
ATOM 3201 N N . VAL A 1 399 ? 5.516 -19.510 2.754 1.00 38.28 399 VAL A N 1
ATOM 3202 C CA . VAL A 1 399 ? 6.235 -18.973 1.592 1.00 38.28 399 VAL A CA 1
ATOM 3203 C C . VAL A 1 399 ? 7.553 -19.734 1.335 1.00 38.28 399 VAL A C 1
ATOM 3205 O O . VAL A 1 399 ? 8.037 -19.746 0.210 1.00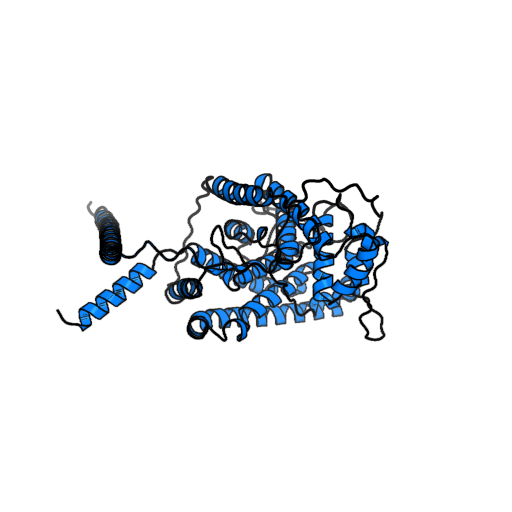 38.28 399 VAL A O 1
ATOM 3208 N N . LYS A 1 400 ? 8.104 -20.479 2.308 1.00 34.03 400 LYS A N 1
ATOM 3209 C CA . LYS A 1 400 ? 9.375 -21.232 2.169 1.00 34.03 400 LYS A CA 1
ATOM 3210 C C . LYS A 1 400 ? 9.327 -22.500 1.286 1.00 34.03 400 LYS A C 1
ATOM 3212 O O . LYS A 1 400 ? 10.326 -23.213 1.207 1.00 34.03 400 LYS A O 1
ATOM 3217 N N . GLY A 1 401 ? 8.223 -22.792 0.599 1.00 30.31 401 GLY A N 1
ATOM 3218 C CA . GLY A 1 401 ? 8.119 -23.933 -0.318 1.00 30.31 401 GLY A CA 1
ATOM 3219 C C . GLY A 1 401 ? 8.541 -23.592 -1.751 1.00 30.31 401 GLY A C 1
ATOM 3220 O O . GLY A 1 401 ? 7.752 -23.038 -2.507 1.00 30.31 401 GLY A O 1
ATOM 3221 N N . SER A 1 402 ? 9.760 -23.964 -2.152 1.00 30.05 402 SER A N 1
ATOM 3222 C CA . SER A 1 402 ? 10.143 -24.036 -3.569 1.00 30.05 402 SER A CA 1
ATOM 3223 C C . SER A 1 402 ? 9.555 -25.309 -4.182 1.00 30.05 402 SER A C 1
ATOM 3225 O O . SER A 1 402 ? 10.004 -26.412 -3.878 1.00 30.05 402 SER A O 1
ATOM 3227 N N . THR A 1 403 ? 8.556 -25.177 -5.053 1.00 30.48 403 THR A N 1
ATOM 3228 C CA . THR A 1 403 ? 8.195 -26.238 -6.001 1.00 30.48 403 THR A CA 1
ATOM 3229 C C . THR A 1 403 ? 8.809 -25.915 -7.354 1.00 30.48 403 THR A C 1
ATOM 3231 O O . THR A 1 403 ? 8.246 -25.158 -8.142 1.00 30.48 403 THR A O 1
ATOM 3234 N N . TYR A 1 404 ? 9.975 -26.505 -7.621 1.00 29.23 404 TYR A N 1
ATOM 3235 C CA . TYR A 1 404 ? 10.441 -26.742 -8.983 1.00 29.23 404 TYR A CA 1
ATOM 3236 C C . TYR A 1 404 ? 9.447 -27.685 -9.671 1.00 29.23 404 TYR A C 1
ATOM 3238 O O . TYR A 1 404 ? 9.236 -28.802 -9.201 1.00 29.23 404 TYR A O 1
ATOM 3246 N N . LEU A 1 405 ? 8.857 -27.264 -10.786 1.00 29.70 405 LEU A N 1
ATOM 3247 C CA . LEU A 1 405 ? 8.176 -28.165 -11.714 1.00 29.70 405 LEU A CA 1
ATOM 3248 C C . LEU A 1 405 ? 8.862 -28.049 -13.080 1.00 29.70 405 LEU A C 1
ATOM 3250 O O . LEU A 1 405 ? 8.778 -26.990 -13.705 1.00 29.70 405 LEU A O 1
ATOM 3254 N N . PRO A 1 406 ? 9.567 -29.099 -13.540 1.00 32.19 406 PRO A N 1
ATOM 3255 C CA . PRO A 1 406 ? 10.064 -29.173 -14.903 1.00 32.19 406 PRO A CA 1
ATOM 3256 C C . PRO A 1 406 ? 8.897 -29.334 -15.881 1.00 32.19 406 PRO A C 1
ATOM 3258 O O . PRO A 1 406 ? 7.897 -29.996 -15.598 1.00 32.19 406 PRO A O 1
ATOM 3261 N N . SER A 1 407 ? 9.063 -28.736 -17.052 1.00 31.64 407 SER A N 1
ATOM 3262 C CA . SER A 1 407 ? 8.190 -28.842 -18.212 1.00 31.64 407 SER A CA 1
ATOM 3263 C C . SER A 1 407 ? 8.046 -30.283 -18.723 1.00 31.64 407 SER A C 1
ATOM 3265 O O . SER A 1 407 ? 9.015 -31.029 -18.821 1.00 31.64 407 SER A O 1
ATOM 3267 N N . GLY A 1 408 ? 6.827 -30.622 -19.155 1.00 28.45 408 GLY A N 1
ATOM 3268 C CA . GLY A 1 408 ? 6.601 -31.615 -20.207 1.00 28.45 408 GLY A CA 1
ATOM 3269 C C . GLY A 1 408 ? 6.325 -33.050 -19.767 1.00 28.45 408 GLY A C 1
ATOM 3270 O O . GLY A 1 408 ? 7.130 -33.926 -20.051 1.00 28.45 408 GLY A O 1
ATOM 3271 N N . ILE A 1 409 ? 5.138 -33.323 -19.211 1.00 30.33 409 ILE A N 1
ATOM 3272 C CA . ILE A 1 409 ? 4.479 -34.634 -19.356 1.00 30.33 409 ILE A CA 1
ATOM 3273 C C . ILE A 1 409 ? 2.952 -34.428 -19.424 1.00 30.33 409 ILE A C 1
ATOM 3275 O O . ILE A 1 409 ? 2.400 -33.770 -18.540 1.00 30.33 409 ILE A O 1
ATOM 3279 N N . PRO A 1 410 ? 2.236 -34.973 -20.426 1.00 29.27 410 PRO A N 1
ATOM 3280 C CA . PRO A 1 410 ? 0.783 -34.965 -20.437 1.00 29.27 410 PRO A CA 1
ATOM 3281 C C . PRO A 1 410 ? 0.285 -36.161 -19.618 1.00 29.27 410 PRO A C 1
ATOM 3283 O O . PRO A 1 410 ? 0.504 -37.307 -19.999 1.00 29.27 410 PRO A O 1
ATOM 3286 N N . PHE A 1 411 ? -0.402 -35.920 -18.503 1.00 31.19 411 PHE A N 1
ATOM 3287 C CA . PHE A 1 411 ? -1.131 -36.980 -17.810 1.00 31.19 411 PHE A CA 1
ATOM 3288 C C . PHE A 1 411 ? -2.549 -36.533 -17.470 1.00 31.19 411 PHE A C 1
ATOM 3290 O O . PHE A 1 411 ? -2.785 -35.721 -16.579 1.00 31.19 411 PHE A O 1
ATOM 3297 N N . SER A 1 412 ? -3.505 -37.135 -18.176 1.00 25.31 412 SER A N 1
ATOM 3298 C CA . SER A 1 412 ? -4.839 -37.384 -17.652 1.00 25.31 412 SER A CA 1
ATOM 3299 C C . SER A 1 412 ? -4.710 -38.297 -16.432 1.00 25.31 412 SER A C 1
ATOM 3301 O O . SER A 1 412 ? -4.259 -39.435 -16.568 1.00 25.31 412 SER A O 1
ATOM 3303 N N . LEU A 1 413 ? -5.113 -37.833 -15.253 1.00 30.39 413 LEU A N 1
ATOM 3304 C CA . LEU A 1 413 ? -5.256 -38.688 -14.078 1.00 30.39 413 LEU A CA 1
ATOM 3305 C C . LEU A 1 413 ? -6.556 -38.344 -13.355 1.00 30.39 413 LEU A C 1
ATOM 3307 O O . LEU A 1 413 ? -6.706 -37.320 -12.696 1.00 30.39 413 LEU A O 1
ATOM 3311 N N . SER A 1 414 ? -7.507 -39.252 -13.555 1.00 27.39 414 SER A N 1
ATOM 3312 C CA . SER A 1 414 ? -8.689 -39.488 -12.740 1.00 27.39 414 SER A CA 1
ATOM 3313 C C . SER A 1 414 ? -8.301 -39.553 -11.258 1.00 27.39 414 SER A C 1
ATOM 3315 O O . SER A 1 414 ? -7.567 -40.459 -10.862 1.00 27.39 414 SER A O 1
ATOM 3317 N N . TYR A 1 415 ? -8.849 -38.661 -10.430 1.00 30.23 415 TYR A N 1
ATOM 3318 C CA . TYR A 1 415 ? -8.911 -38.891 -8.989 1.00 30.23 415 TYR A CA 1
ATOM 3319 C C . TYR A 1 415 ? -10.141 -39.741 -8.681 1.00 30.23 415 TYR A C 1
ATOM 3321 O O . TYR A 1 415 ? -11.276 -39.263 -8.659 1.00 30.23 415 TYR A O 1
ATOM 3329 N N . SER A 1 416 ? -9.882 -41.033 -8.480 1.00 32.09 416 SER A N 1
ATOM 3330 C CA . SER A 1 416 ? -10.850 -41.988 -7.973 1.00 32.09 416 SER A CA 1
ATOM 3331 C C . SER A 1 416 ? -11.238 -41.647 -6.538 1.00 32.09 416 SER A C 1
ATOM 3333 O O . SER A 1 416 ? -10.400 -41.373 -5.679 1.00 32.09 416 SER A O 1
ATOM 3335 N N . THR A 1 417 ? -12.530 -41.771 -6.291 1.00 30.88 417 THR A N 1
ATOM 3336 C CA . THR A 1 417 ? -13.187 -41.958 -5.004 1.00 30.88 417 THR A CA 1
ATOM 3337 C C . THR A 1 417 ? -12.456 -42.967 -4.108 1.00 30.88 417 THR A C 1
ATOM 3339 O O . THR A 1 417 ? -12.482 -44.160 -4.390 1.00 30.88 417 THR A O 1
ATOM 3342 N N . HIS A 1 418 ? -11.843 -42.510 -3.012 1.00 32.16 418 HIS A N 1
ATOM 3343 C CA . HIS A 1 418 ? -11.471 -43.373 -1.881 1.00 32.16 418 HIS A CA 1
ATOM 3344 C C . HIS A 1 418 ? -11.331 -42.567 -0.573 1.00 32.16 418 HIS A C 1
ATOM 3346 O O . HIS A 1 418 ? -10.278 -42.498 0.041 1.00 32.16 418 HIS A O 1
ATOM 3352 N N . PHE A 1 419 ? -12.422 -41.927 -0.146 1.00 32.69 419 PHE A N 1
ATOM 3353 C CA . PHE A 1 419 ? -12.666 -41.550 1.257 1.00 32.69 419 PHE A CA 1
ATOM 3354 C C . PHE A 1 419 ? -14.185 -41.554 1.483 1.00 32.69 419 PHE A C 1
ATOM 3356 O O . PHE A 1 419 ? -14.823 -40.536 1.731 1.00 32.69 419 PHE A O 1
ATOM 3363 N N . LYS A 1 420 ? -14.796 -42.721 1.253 1.00 33.16 420 LYS A N 1
ATOM 3364 C CA . LYS A 1 420 ? -16.236 -42.938 1.413 1.00 33.16 420 LYS A CA 1
ATOM 3365 C C . LYS A 1 420 ? -16.532 -44.383 1.810 1.00 33.16 420 LYS A C 1
ATOM 3367 O O . LYS A 1 420 ? -17.308 -45.022 1.133 1.00 33.16 420 LYS A O 1
ATOM 3372 N N . ASP A 1 421 ? -15.872 -44.865 2.867 1.00 31.78 421 ASP A N 1
ATOM 3373 C CA . ASP A 1 421 ? -16.218 -46.109 3.576 1.00 31.78 421 ASP A CA 1
ATOM 3374 C C . ASP A 1 421 ? -15.492 -46.159 4.935 1.00 31.78 421 ASP A C 1
ATOM 3376 O O . ASP A 1 421 ? -14.383 -46.685 5.026 1.00 31.78 421 ASP A O 1
ATOM 3380 N N . LYS A 1 422 ? -16.086 -45.546 5.979 1.00 36.44 422 LYS A N 1
ATOM 3381 C CA . LYS A 1 422 ? -15.938 -45.950 7.406 1.00 36.44 422 LYS A CA 1
ATOM 3382 C C . LYS A 1 422 ? -16.705 -45.114 8.446 1.00 36.44 422 LYS A C 1
ATOM 3384 O O . LYS A 1 422 ? -16.447 -45.271 9.636 1.00 36.44 422 LYS A O 1
ATOM 3389 N N . LEU A 1 423 ? -17.657 -44.267 8.050 1.00 34.38 423 LEU A N 1
ATOM 3390 C CA . LEU A 1 423 ? -18.477 -43.499 8.998 1.00 34.38 423 LEU A CA 1
ATOM 3391 C C . LEU A 1 423 ? -19.967 -43.867 8.928 1.00 34.38 423 LEU A C 1
ATOM 3393 O O . LEU A 1 423 ? -20.824 -43.001 9.004 1.00 34.38 423 LEU A O 1
ATOM 3397 N N . ASP A 1 424 ? -20.255 -45.162 8.809 1.00 34.59 424 ASP A N 1
ATOM 3398 C CA . ASP A 1 424 ? -21.569 -45.733 9.101 1.00 34.59 424 ASP A CA 1
ATOM 3399 C C . ASP A 1 424 ? -21.401 -46.682 10.286 1.00 34.59 424 ASP A C 1
ATOM 3401 O O . ASP A 1 424 ? -20.994 -47.826 10.112 1.00 34.59 424 ASP A O 1
ATOM 3405 N N . LEU A 1 425 ? -21.603 -46.158 11.498 1.00 35.28 425 LEU A N 1
ATOM 3406 C CA . LEU A 1 425 ? -22.198 -46.814 12.670 1.00 35.28 425 LEU A CA 1
ATOM 3407 C C . LEU A 1 425 ? -21.972 -45.915 13.905 1.00 35.28 425 LEU A C 1
ATOM 3409 O O . LEU A 1 425 ? -20.851 -45.504 14.181 1.00 35.28 425 LEU A O 1
ATOM 3413 N N . ILE A 1 426 ? -23.036 -45.729 14.697 1.00 39.72 426 ILE A N 1
ATOM 3414 C CA . ILE A 1 426 ? -23.105 -45.091 16.032 1.00 39.72 426 ILE A CA 1
ATOM 3415 C C . ILE A 1 426 ? -23.416 -43.580 16.021 1.00 39.72 426 ILE A C 1
ATOM 3417 O O . ILE A 1 426 ? -22.517 -42.753 16.006 1.00 39.72 426 ILE A O 1
ATOM 3421 N N . ASN A 1 427 ? -24.714 -43.244 16.106 1.00 43.28 427 ASN A N 1
ATOM 3422 C CA . ASN A 1 427 ? -25.368 -42.229 16.971 1.00 43.28 427 ASN A CA 1
ATOM 3423 C C . ASN A 1 427 ? -24.580 -40.977 17.462 1.00 43.28 427 ASN A C 1
ATOM 3425 O O . ASN A 1 427 ? -24.844 -40.463 18.551 1.00 43.28 427 ASN A O 1
ATOM 3429 N N . SER A 1 428 ? -23.645 -40.440 16.677 1.00 48.88 428 SER A N 1
ATOM 3430 C CA . SER A 1 428 ? -22.795 -39.302 17.059 1.00 48.88 428 SER A CA 1
ATOM 3431 C C . SER A 1 428 ? -23.546 -37.965 17.045 1.00 48.88 428 SER A C 1
ATOM 3433 O O . SER A 1 428 ? -23.265 -37.095 17.872 1.00 48.88 428 SER A O 1
ATOM 3435 N N . ASP A 1 429 ? -24.583 -37.831 16.213 1.00 46.78 429 ASP A N 1
ATOM 3436 C CA . ASP A 1 429 ? -25.352 -36.586 16.103 1.00 46.78 429 ASP A CA 1
ATOM 3437 C C . ASP A 1 429 ? -26.106 -36.239 17.393 1.00 46.78 429 ASP A C 1
ATOM 3439 O O . ASP A 1 429 ? -26.151 -35.076 17.792 1.00 46.78 429 ASP A O 1
ATOM 3443 N N . TYR A 1 430 ? -26.629 -37.232 18.122 1.00 56.50 430 TYR A N 1
ATOM 3444 C CA . TYR A 1 430 ? -27.298 -36.980 19.404 1.00 56.50 430 TYR A CA 1
ATOM 3445 C C . TYR A 1 430 ? -26.321 -36.540 20.497 1.00 56.50 430 TYR A C 1
ATOM 3447 O O . TYR A 1 430 ? -26.671 -35.700 21.330 1.00 56.50 430 TYR A O 1
ATOM 3455 N N . LEU A 1 431 ? -25.097 -37.077 20.497 1.00 62.78 431 LEU A N 1
ATOM 3456 C CA . LEU A 1 431 ? -24.075 -36.704 21.472 1.00 62.78 431 LEU A CA 1
ATOM 3457 C C . LEU A 1 431 ? -23.558 -35.289 21.194 1.00 62.78 431 LEU A C 1
ATOM 3459 O O . LEU A 1 431 ? -23.471 -34.485 22.120 1.00 62.78 431 LEU A O 1
ATOM 3463 N N . LEU A 1 432 ? -23.299 -34.954 19.926 1.00 65.00 432 LEU A N 1
ATOM 3464 C CA . LEU A 1 432 ? -22.876 -33.612 19.523 1.00 65.00 432 LEU A CA 1
ATOM 3465 C C . LEU A 1 432 ? -23.956 -32.572 19.855 1.00 65.00 432 LEU A C 1
ATOM 3467 O O . LEU A 1 432 ? -23.656 -31.542 20.457 1.00 65.00 432 LEU A O 1
ATOM 3471 N N . VAL A 1 433 ? -25.225 -32.867 19.550 1.00 70.19 433 VAL A N 1
ATOM 3472 C CA . VAL A 1 433 ? -26.359 -31.993 19.895 1.00 70.19 433 VAL A CA 1
ATOM 3473 C C . VAL A 1 433 ? -26.512 -31.849 21.413 1.00 70.19 433 VAL A C 1
ATOM 3475 O O . VAL A 1 433 ? -26.743 -30.740 21.893 1.00 70.19 433 VAL A O 1
ATOM 3478 N N . SER A 1 434 ? -26.322 -32.924 22.184 1.00 71.81 434 SER A N 1
ATOM 3479 C CA . SER A 1 434 ? -26.385 -32.877 23.655 1.00 71.81 434 SER A CA 1
ATOM 3480 C C . SER A 1 434 ? -25.241 -32.060 24.264 1.00 71.81 434 SER A C 1
ATOM 3482 O O . SER A 1 434 ? -25.475 -31.282 25.187 1.00 71.81 434 SER A O 1
ATOM 3484 N N . ILE A 1 435 ? -24.021 -32.177 23.727 1.00 75.62 435 ILE A N 1
ATOM 3485 C CA . ILE A 1 435 ? -22.858 -31.384 24.156 1.00 75.62 435 ILE A CA 1
ATOM 3486 C C . ILE A 1 435 ? -23.072 -29.902 23.828 1.00 75.62 435 ILE A C 1
ATOM 3488 O O . ILE A 1 435 ? -22.834 -29.047 24.679 1.00 75.62 435 ILE A O 1
ATOM 3492 N N . LEU A 1 436 ? -23.581 -29.583 22.635 1.00 76.94 436 LEU A N 1
ATOM 3493 C CA . LEU A 1 436 ? -23.894 -28.204 22.248 1.00 76.94 436 LEU A CA 1
ATOM 3494 C C . LEU A 1 436 ? -25.008 -27.599 23.121 1.00 76.94 436 LEU A C 1
ATOM 3496 O O . LEU A 1 436 ? -24.902 -26.440 23.526 1.00 76.94 436 LEU A O 1
ATOM 3500 N N . LEU A 1 437 ? -26.033 -28.383 23.479 1.00 77.94 437 LEU A N 1
ATOM 3501 C CA . LEU A 1 437 ? -27.081 -27.979 24.426 1.00 77.94 437 LEU A CA 1
ATOM 3502 C C . LEU A 1 437 ? -26.518 -27.708 25.826 1.00 77.94 437 LEU A C 1
ATOM 3504 O O . LEU A 1 437 ? -26.827 -26.671 26.411 1.00 77.94 437 LEU A O 1
ATOM 3508 N N . LEU A 1 438 ? -25.665 -28.594 26.347 1.00 79.62 438 LEU A N 1
ATOM 3509 C CA . LEU A 1 438 ? -25.013 -28.413 27.648 1.00 79.62 438 LEU A CA 1
ATOM 3510 C C . LEU A 1 438 ? -24.112 -27.172 27.663 1.00 79.62 438 LEU A C 1
ATOM 3512 O O . LEU A 1 438 ? -24.217 -26.362 28.582 1.00 79.62 438 LEU A O 1
ATOM 3516 N N . CYS A 1 439 ? -23.298 -26.960 26.624 1.00 78.31 439 CYS A N 1
ATOM 3517 C CA . CYS A 1 439 ? -22.481 -25.751 26.486 1.00 78.31 439 CYS A CA 1
ATOM 3518 C C . CYS A 1 439 ? -23.344 -24.481 26.455 1.00 78.31 439 CYS A C 1
ATOM 3520 O O . CYS A 1 439 ? -23.029 -23.511 27.144 1.00 78.31 439 CYS A O 1
ATOM 3522 N N . SER A 1 440 ? -24.463 -24.493 25.723 1.00 74.31 440 SER A N 1
ATOM 3523 C CA . SER A 1 440 ? -25.389 -23.356 25.675 1.00 74.31 440 SER A CA 1
ATOM 3524 C C . SER A 1 440 ? -26.033 -23.067 27.037 1.00 74.31 440 SER A C 1
ATOM 3526 O O . SER A 1 440 ? -26.174 -21.899 27.401 1.00 74.31 440 SER A O 1
ATOM 3528 N N . ILE A 1 441 ? -26.405 -24.100 27.802 1.00 82.19 441 ILE A N 1
ATOM 3529 C CA . ILE A 1 441 ? -26.971 -23.952 29.155 1.00 82.19 441 ILE A CA 1
ATOM 3530 C C . ILE A 1 441 ? -25.920 -23.384 30.118 1.00 82.19 441 ILE A C 1
ATOM 3532 O O . ILE A 1 441 ? -26.224 -22.463 30.877 1.00 82.19 441 ILE A O 1
ATOM 3536 N N . CYS A 1 442 ? -24.679 -23.875 30.064 1.00 81.94 442 CYS A N 1
ATOM 3537 C CA . CYS A 1 442 ? -23.583 -23.377 30.899 1.00 81.94 442 CYS A CA 1
ATOM 3538 C C . CYS A 1 442 ? -23.262 -21.902 30.617 1.00 81.94 442 CYS A C 1
ATOM 3540 O O . CYS A 1 442 ? -23.113 -21.121 31.557 1.00 81.94 442 CYS A O 1
ATOM 3542 N N . ILE A 1 443 ? -23.210 -21.496 29.342 1.00 80.62 443 ILE A N 1
ATOM 3543 C CA . ILE A 1 443 ? -22.992 -20.091 28.954 1.00 80.62 443 ILE A CA 1
ATOM 3544 C C . ILE A 1 443 ? -24.147 -19.211 29.450 1.00 80.62 443 ILE A C 1
ATOM 3546 O O . ILE A 1 443 ? -23.911 -18.132 29.992 1.00 80.62 443 ILE A O 1
ATOM 3550 N N . PHE A 1 444 ? -25.393 -19.676 29.327 1.00 78.94 444 PHE A N 1
ATOM 3551 C CA . PHE A 1 444 ? -26.564 -18.938 29.802 1.00 78.94 444 PHE A CA 1
ATOM 3552 C C . PHE A 1 444 ? -26.560 -18.755 31.329 1.00 78.94 444 PHE A C 1
ATOM 3554 O O . PHE A 1 444 ? -26.786 -17.647 31.817 1.00 78.94 444 PHE A O 1
ATOM 3561 N N . LEU A 1 445 ? -26.238 -19.809 32.088 1.00 82.38 445 LEU A N 1
ATOM 3562 C CA . LEU A 1 445 ? -26.086 -19.737 33.546 1.00 82.38 445 LEU A CA 1
ATOM 3563 C C . LEU A 1 445 ? -24.953 -18.788 33.955 1.00 82.38 445 LEU A C 1
ATOM 3565 O O . LEU A 1 445 ? -25.131 -17.999 34.882 1.00 82.38 445 LEU A O 1
ATOM 3569 N N . TYR A 1 446 ? -23.820 -18.816 33.246 1.00 82.50 446 TYR A N 1
ATOM 3570 C CA . TYR A 1 446 ? -22.698 -17.906 33.486 1.00 82.50 446 TYR A CA 1
ATOM 3571 C C . TYR A 1 446 ? -23.082 -16.437 33.251 1.00 82.50 446 TYR A C 1
ATOM 3573 O O . TYR A 1 446 ? -22.785 -15.580 34.085 1.00 82.50 446 TYR A O 1
ATOM 3581 N N . LEU A 1 447 ? -23.788 -16.138 32.155 1.00 80.81 447 LEU A N 1
ATOM 3582 C CA . LEU A 1 447 ? -24.255 -14.781 31.859 1.00 80.81 447 LEU A CA 1
ATOM 3583 C C . LEU A 1 447 ? -25.295 -14.296 32.876 1.00 80.81 447 LEU A C 1
ATOM 3585 O O . LEU A 1 447 ? -25.197 -13.157 33.327 1.00 80.81 447 LEU A O 1
ATOM 3589 N N . LEU A 1 448 ? -26.228 -15.155 33.304 1.00 81.19 448 LEU A N 1
ATOM 3590 C CA . LEU A 1 448 ? -27.175 -14.829 34.377 1.00 81.19 448 LEU A CA 1
ATOM 3591 C C . LEU A 1 448 ? -26.462 -14.523 35.697 1.00 81.19 448 LEU A C 1
ATOM 3593 O O . LEU A 1 448 ? -26.769 -13.517 36.332 1.00 81.19 448 LEU A O 1
ATOM 3597 N N . LEU A 1 449 ? -25.479 -15.340 36.084 1.00 79.88 449 LEU A N 1
ATOM 3598 C CA . LEU A 1 449 ? -24.648 -15.094 37.265 1.00 79.88 449 LEU A CA 1
ATOM 3599 C C . LEU A 1 449 ? -23.909 -13.756 37.160 1.00 79.88 449 LEU A C 1
ATOM 3601 O O . LEU A 1 449 ? -23.932 -12.973 38.108 1.00 79.88 449 LEU A O 1
ATOM 3605 N N . ARG A 1 450 ? -23.317 -13.449 36.000 1.00 80.00 450 ARG A N 1
ATOM 3606 C CA . ARG A 1 450 ? -22.630 -12.171 35.765 1.00 80.00 450 ARG A CA 1
ATOM 3607 C C . ARG A 1 450 ? -23.593 -10.983 35.853 1.00 80.00 450 ARG A C 1
ATOM 3609 O O . ARG A 1 450 ? -23.271 -9.999 36.515 1.00 80.00 450 ARG A O 1
ATOM 3616 N N . SER A 1 451 ? -24.782 -11.076 35.257 1.00 74.88 451 SER A N 1
ATOM 3617 C CA . SER A 1 451 ? -25.815 -10.038 35.359 1.00 74.88 451 SER A CA 1
ATOM 3618 C C . SER A 1 451 ? -26.324 -9.863 36.791 1.00 74.88 451 SER A C 1
ATOM 3620 O O . SER A 1 451 ? -26.483 -8.727 37.231 1.00 74.88 451 SER A O 1
ATOM 3622 N N . CYS A 1 452 ? -26.518 -10.950 37.547 1.00 73.31 452 CYS A N 1
ATOM 3623 C CA . CYS A 1 452 ? -26.873 -10.884 38.967 1.00 73.31 452 CYS A CA 1
ATOM 3624 C C . CYS A 1 452 ? -25.777 -10.207 39.800 1.00 73.31 452 CYS A C 1
ATOM 3626 O O . CYS A 1 452 ? -26.100 -9.378 40.645 1.00 73.31 452 CYS A O 1
ATOM 3628 N N . ILE A 1 453 ? -24.495 -10.486 39.540 1.00 76.31 453 ILE A N 1
ATOM 3629 C CA . ILE A 1 453 ? -23.373 -9.836 40.239 1.00 76.31 453 ILE A CA 1
ATOM 3630 C C . ILE A 1 453 ? -23.348 -8.328 39.953 1.00 76.31 453 ILE A C 1
ATOM 3632 O O . ILE A 1 453 ? -23.212 -7.540 40.887 1.00 76.31 453 ILE A O 1
ATOM 3636 N N . VAL A 1 454 ? -23.542 -7.910 38.697 1.00 72.75 454 VAL A N 1
ATOM 3637 C CA . VAL A 1 454 ? -23.592 -6.481 38.332 1.00 72.75 454 VAL A CA 1
ATOM 3638 C C . VAL A 1 454 ? -24.797 -5.785 38.979 1.00 72.75 454 VAL A C 1
ATOM 3640 O O . VAL A 1 454 ? -24.641 -4.714 39.565 1.00 72.75 454 VAL A O 1
ATOM 3643 N N . TYR A 1 455 ? -25.982 -6.408 38.962 1.00 66.75 455 TYR A N 1
ATOM 3644 C CA . TYR A 1 455 ? -27.180 -5.848 39.601 1.00 66.75 455 TYR A CA 1
ATOM 3645 C C . TYR A 1 455 ? -27.065 -5.777 41.132 1.00 66.75 455 TYR A C 1
ATOM 3647 O O . TYR A 1 455 ? -27.466 -4.779 41.733 1.00 66.75 455 TYR A O 1
ATOM 3655 N N . CYS A 1 456 ? -26.483 -6.791 41.778 1.00 69.75 456 CYS A N 1
ATOM 3656 C CA . CYS A 1 456 ? -26.238 -6.775 43.221 1.00 69.75 456 CYS A CA 1
ATOM 3657 C C . CYS A 1 456 ? -25.132 -5.780 43.615 1.00 69.75 456 CYS A C 1
ATOM 3659 O O . CYS A 1 456 ? -25.232 -5.156 44.672 1.00 69.75 456 CYS A O 1
ATOM 3661 N N . GLY A 1 457 ? -24.121 -5.571 42.763 1.00 63.31 457 GLY A N 1
ATOM 3662 C CA . GLY A 1 457 ? -23.094 -4.542 42.954 1.00 63.31 457 GLY A CA 1
ATOM 3663 C C . GLY A 1 457 ? -23.664 -3.121 42.910 1.00 63.31 457 GLY A C 1
ATOM 3664 O O . GLY A 1 457 ? -23.322 -2.291 43.752 1.00 63.31 457 GLY A O 1
ATOM 3665 N N . PHE A 1 458 ? -24.613 -2.860 42.004 1.00 53.91 458 PHE A N 1
ATOM 3666 C CA . PHE A 1 458 ? -25.278 -1.556 41.893 1.00 53.91 458 PHE A CA 1
ATOM 3667 C C . PHE A 1 458 ? -26.201 -1.248 43.087 1.00 53.91 458 PHE A C 1
ATOM 3669 O O . PHE A 1 458 ? -26.261 -0.107 43.543 1.00 53.91 458 PHE A O 1
ATOM 3676 N N . PHE A 1 459 ? -26.871 -2.258 43.655 1.00 52.47 459 PHE A N 1
ATOM 3677 C CA . PHE A 1 459 ? -27.748 -2.071 44.821 1.00 52.47 459 PHE A CA 1
ATOM 3678 C C . PHE A 1 459 ? -27.005 -1.953 46.162 1.00 52.47 459 PHE A C 1
ATOM 3680 O O . PHE A 1 459 ? -27.543 -1.359 47.098 1.00 52.47 459 PHE A O 1
ATOM 3687 N N . ASN A 1 460 ? -25.768 -2.450 46.262 1.00 53.88 460 ASN A N 1
ATOM 3688 C CA . ASN A 1 460 ? -24.947 -2.279 47.466 1.00 53.88 460 ASN A CA 1
ATOM 3689 C C . ASN A 1 460 ? -24.181 -0.947 47.507 1.00 53.88 460 ASN A C 1
ATOM 3691 O O . ASN A 1 460 ? -23.783 -0.522 48.590 1.00 53.88 460 ASN A O 1
ATOM 3695 N N . SER A 1 461 ? -24.036 -0.240 46.380 1.00 53.38 461 SER A N 1
ATOM 3696 C CA . SER A 1 461 ? -23.362 1.066 46.345 1.00 53.38 461 SER A CA 1
ATOM 3697 C C . SER A 1 461 ? -24.285 2.271 46.607 1.00 53.38 461 SER A C 1
ATOM 3699 O O . SER A 1 461 ? -23.786 3.377 46.800 1.00 53.38 461 SER A O 1
ATOM 3701 N N . SER A 1 462 ? -25.615 2.099 46.658 1.00 51.25 462 SER A N 1
ATOM 3702 C CA . SER A 1 462 ? -26.579 3.211 46.814 1.00 51.25 462 SER A CA 1
ATOM 3703 C C . SER A 1 462 ? -27.162 3.376 48.232 1.00 51.25 462 SER A C 1
ATOM 3705 O O . SER A 1 462 ? -28.201 4.019 48.399 1.00 51.25 462 SER A O 1
ATOM 3707 N N . LYS A 1 463 ? -26.541 2.788 49.267 1.00 50.91 463 LYS A N 1
ATOM 3708 C CA . LYS A 1 463 ? -27.070 2.780 50.651 1.00 50.91 463 LYS A CA 1
ATOM 3709 C C . LYS A 1 463 ? -26.144 3.356 51.733 1.00 50.91 463 LYS A C 1
ATOM 3711 O O . LYS A 1 463 ? -26.358 3.096 52.913 1.00 50.91 463 LYS A O 1
ATOM 3716 N N . SER A 1 464 ? -25.170 4.188 51.364 1.00 49.53 464 SER A N 1
ATOM 3717 C CA . SER A 1 464 ? -24.253 4.821 52.322 1.00 49.53 464 SER A CA 1
ATOM 3718 C C . SER A 1 464 ? -23.984 6.294 51.991 1.00 49.53 464 SER A C 1
ATOM 3720 O O . SER A 1 464 ? -22.908 6.625 51.521 1.00 49.53 464 SER A O 1
ATOM 3722 N N . THR A 1 465 ? -24.976 7.168 52.195 1.00 48.59 465 THR A N 1
ATOM 3723 C CA . THR A 1 465 ? -24.807 8.635 52.348 1.00 48.59 465 THR A CA 1
ATOM 3724 C C . THR A 1 465 ? -26.144 9.284 52.737 1.00 48.59 465 THR A C 1
ATOM 3726 O O . THR A 1 465 ? -26.781 9.968 51.947 1.00 48.59 465 THR A O 1
ATOM 3729 N N . SER A 1 466 ? -26.623 9.042 53.962 1.00 38.28 466 SER A N 1
ATOM 3730 C CA . SER A 1 466 ? -27.570 9.933 54.660 1.00 38.28 466 SER A CA 1
ATOM 3731 C C . SER A 1 466 ? -27.791 9.420 56.085 1.00 38.28 466 SER A C 1
ATOM 3733 O O . SER A 1 466 ? -28.572 8.489 56.288 1.00 38.28 466 SER A O 1
ATOM 3735 N N . LYS A 1 467 ? -27.064 9.990 57.057 1.00 48.25 467 LYS A N 1
ATOM 3736 C CA . LYS A 1 467 ? -27.497 10.202 58.451 1.00 48.25 467 LYS A CA 1
ATOM 3737 C C . LYS A 1 467 ? -26.391 10.902 59.260 1.00 48.25 467 LYS A C 1
ATOM 3739 O O . LYS A 1 467 ? -25.334 10.313 59.459 1.00 48.25 467 LYS A O 1
ATOM 3744 N N . VAL A 1 468 ? -26.775 12.076 59.779 1.00 45.75 468 VAL A N 1
ATOM 3745 C CA . VAL A 1 468 ? -26.111 13.000 60.728 1.00 45.75 468 VAL A CA 1
ATOM 3746 C C . VAL A 1 468 ? -25.033 13.902 60.145 1.00 45.75 468 VAL A C 1
ATOM 3748 O O . VAL A 1 468 ? -24.006 13.387 59.662 1.00 45.75 468 VAL A O 1
#

Foldseek 3Di:
DDPVVVVVVVVVLVLVVLLPDDPVLVLVVLLLLLLVLLLLLLVVCLLQFDPLLLLLLQLLLLLLCVLLPVVLCPVPVVLCVLCVVVSVSSVVSSVSSVVSLVVNLVNCVVVVPPLCVQQVVSSVFNQDFDAADDAADDPDDDDADDQLPDDALSVQLSLQVCADPPPDRPRDGDVSNVSQLVGSVDDFPSLLSSLVSLSVCVRSVNQVVNQVVCVVVVDHSSRSNSSSLNSLLVVLVCLVQPPPLWPSSLLSLLSSLLRNLRNNHCSSVASLCSVVLSVQADPSSAGATPDPPDDDDPDDFDQPPPPDDDDDTFGADPVRGTSNSSSSSSSSSSSNSCVLRPPRQDHQPDGSVPVPCVVSVSSSSNVVDDDDDDDDDDDDDPPSSVVVVVSSVVVVVVNPDDDDDDDDDDDDDDDDDDPPPDPPDDDVVVVVVVVVVVVSVVVVVVVVVVVVVVVVVVVVVPPPDDDD

InterPro domains:
  IPR031751 Protein of unknown function DUF4735 [PF15882] (52-339)
  IPR031751 Protein of unknown function DUF4735 [PTHR33539] (26-340)

Organism: Schistosoma mansoni (NCBI:txid6183)

Sequence (468 aa):
MDKTVWKLIFTLNIVTLVSGYNPMSEKLESLLLSLDKLVYYYEQHVSEFNFDGIFGLIPLKGALESITDDSLYENYERVKIALLPLMRKLKTQIMRINVIIRKSVKFFKKARDSYYTKMGRLLALKWNFPGQNTMYSYLSDPEPISSAQNISSDECIIQLLNTNNYGTLDCHLSMECILKLMDFNSRGYELAHQVLYILISHQVNCTDSLDGMLSNLSTSVGSLQNKLCSILYRDFVNLFLSSETTPRNRDILLEEMFVCGSIGYENFIQFSILSRVLSWQQPSGCFISSGSTDGKSKHKNTKIMFHERHPLVEHRHADGCLSHMTSVAAAVMGLYFRAFFIPTGYVDGYLSASMPIIWKVFLVRSYTSLPKLIEDDNNQDGNSNQDIFNAFTNRLIHVKGSTYLPSGIPFSLSYSTHFKDKLDLINSDYLLVSILLLCSICIFLYLLLRSCIVYCGFFNSSKSTSKV

pLDDT: mean 72.69, std 23.35, range [25.31, 98.62]

Mean predicted aligned error: 16.01 Å

Solvent-accessible surface area (backbone atoms only — not comparable to full-atom values): 27715 Å² total; per-residue (Å²): 133,59,72,66,55,54,51,50,51,51,51,49,50,52,52,57,66,57,64,56,88,50,75,66,47,55,51,52,50,51,52,54,52,48,49,51,29,30,54,52,33,45,67,77,42,44,88,74,48,54,70,65,28,50,49,18,53,39,48,20,41,25,28,53,50,62,68,57,40,68,74,81,32,69,93,36,59,73,50,43,63,62,40,43,70,58,43,50,54,50,53,50,49,48,54,52,51,53,50,43,55,55,50,39,52,52,51,39,62,74,68,63,38,69,63,50,73,64,51,45,66,65,80,68,53,79,44,72,68,62,65,76,45,84,77,58,66,74,90,64,81,74,79,82,58,80,75,56,81,87,78,43,63,65,58,43,48,37,40,58,65,64,34,51,100,82,82,53,83,55,56,53,77,56,66,63,46,54,46,49,60,58,36,81,82,52,59,66,66,60,40,38,40,40,42,38,47,55,49,48,28,58,65,70,73,28,47,68,47,49,26,59,60,32,46,81,70,78,43,38,57,72,57,52,53,35,53,52,44,44,53,48,50,53,50,45,52,49,42,66,75,71,51,62,82,43,45,68,46,46,40,48,47,32,40,49,30,32,36,40,34,50,55,16,34,56,90,57,67,47,77,86,50,45,67,61,61,58,66,47,43,44,95,67,24,42,23,48,58,86,80,82,91,67,84,89,76,91,73,68,94,65,69,51,69,71,91,76,79,73,82,78,71,40,45,66,45,96,90,53,32,29,26,34,46,31,8,36,46,39,24,35,51,16,52,53,55,34,60,76,69,47,78,53,72,64,52,96,94,39,59,26,92,69,63,49,70,64,57,60,44,52,52,38,60,52,68,78,67,71,77,94,75,89,80,90,79,92,76,94,64,88,62,60,63,57,58,51,48,50,58,51,51,59,50,56,58,69,34,70,66,84,79,87,74,85,86,87,78,95,72,93,73,85,85,75,92,82,90,85,86,85,87,86,82,76,80,53,67,62,52,53,52,49,52,54,50,50,52,52,51,52,52,51,51,50,51,51,52,52,52,49,52,54,55,52,54,57,65,67,69,74,75,83,88,86,83,135

Nearest PDB structures (foldseek):
  7jh5-assembly2_B  TM=1.696E-01  e=3.386E+00  synthetic construct
  7jh5-assembly1_A  TM=1.336E-01  e=5.049E+00  synthetic construct